Protein AF-A0A9Q1MJC8-F1 (afdb_monomer_lite)

Secondary structure (DSSP, 8-state):
--SSHHHHHHHHHHHHHHHHHTT-SEEEE-------TTTTS--SS-HHHHHHHHHHH--S----HHHHHHHHHHHHHHHHHHHHHHHHHHHHHHHHHHSSSPPPEEEEEEESSSEETTEE--HHHHHHH-S-EEEE---S--TTTSTTB---TT-S--SSSTT-SHHHHHHHHHHHT--GGGEEEEEESEEEEEEES-TT--STT-BEEEE-TT--STT-EEEHHHHHHHHHHHTPEEEEETTTTEEEEEETTEEEEE--HHHHHHHHHHHHHTT-SEEEEETGGGSSTTHHHHHHHHHHHTTTS-----------HHHHHHHHHHHHHHHHHHHHHHHHHHHHHHHHHSSS-------------------S---PEEPPHHHHHHHTTTT-GGGEEEEETTEEEEEEE-TTS-EEEEEEPPTT-HHHHHHHHHHHHHHTT---TTBPPEEEEEEETTEEEEEEEP-TT-BTHHHHTSHHHHTTS-HHHHHHHHHHHHHHHHIIIIISSSEEE-S---GGGEEE-TTS-EEE--GGG-EEE-TT---EE-SS--S-TTTS-HHHHHH-EE-HHHHHHHHHHHHHHHHH---TTS-BTTTT-B-HHHHHHHHHHTT-TT-

pLDDT: mean 79.68, std 20.42, range [25.78, 98.88]

Organism: NCBI:txid402998

Radius of gyration: 34.82 Å; chains: 1; bounding box: 88×78×95 Å

InterPro domains:
  IPR000719 Protein kinase domain [PS50011] (391-619)
  IPR000719 Protein kinase domain [SM00220] (391-618)
  IPR001223 Glycoside hydrolase family 18, catalytic domain [PF00704] (1-287)
  IPR001223 Glycoside hydrolase family 18, catalytic domain [PS51910] (1-303)
  IPR001245 Serine-threonine/tyrosine-protein kinase, catalytic domain [PF07714] (392-592)
  IPR008271 Serine/threonine-protein kinase, active site [PS00108] (512-524)
  IPR011009 Protein kinase-like domain superfamily [SSF56112] (374-604)
  IPR011583 Chitinase II/V-like, catalytic domain [SM00636] (1-287)
  IPR017853 Glycoside hydrolase superfamily [SSF51445] (1-290)
  IPR029070 Chitinase insertion domain superfamily [G3DSA:3.10.50.10] (193-258)
  IPR029070 Chitinase insertion domain superfamily [SSF54556] (190-258)

Foldseek 3Di:
DLADPVVLVVCLVVQVVVCVVVVHQADEAEDPDLDDPVSVFHHLAFPLVLVLVLVVPPPDDDDDPVVSVLSSQAVSSQVSQLVSLVVNLVVQVVVVVVDVDDGRAYEYEDELALDDPRYGHNLVSRQPRHQAYAYPQFQLDFLVVHVFFAAARRFQDDPPDQQNYSVSSLVNSVVSPRDLQRYAYEFEQKKFKFFAPAQVQADGGGTTRGADPLDPDPGRMAGNQSVVVVCVVQVWDKDQDPNRLWIWTDHGRMIITHHDLRSLLVVLLVSVVSNHNYYDYDPDVSDDVCSSVVSNVVSNCVPVVPCPDPPPPPPPVCVVVVVVVVVVVVVVVVVVVVVVVVVVVVVVVVPPPPDDDDDDDDDDDDDDDDDDDAQADEDEPVQVCVFQVNVDPVQFPDADPQGTWGWGAGPVRFIKIKRKGDLPDPLNVLLLVQVVVVLRFDDDPQAWHWNYWYDPPNITITITHDAPQAFQLVQLQDPVSVVVCDPVLLVQQLVSVSVQLCCCAPVTPWNKDQQADARNQWTAHPVRHTHGHRSSVMDTDHPVDAKDADPDQDYDPQLANPCCVPGVIDGSSSVSSSSSSRSLCSVQSDDQPWADDPVRHHGSVRVQSVCVVVVRRND

Sequence (619 aa):
MARTSNSRKSFIDSSIKLARQLGFHGLDLGWQYPESATDMTNLEVPLGFLLAALFALSKREISGELLMVGLFRVLVIQFITDTLLNEWRTAINKEVRNSNNAALLFTATVSCSPYQNDFSYPIQSVAKNLDWINLMAYEFYGPNWSPSQTNSHAQLFDPVHQGISGSDGINQWIQAGVPARKLVLGIPFYGFAWRLVNSNIHGLRAPALGKSNVSSDNDGSMTYDKISDFIVQNRATTVYNATIVGDYCYSGSSWISYDDTQSVKNKVNYVKSGGLQGYFAWHIAADQNWVLSHAASQEADQGTQGGGMHKRKPLNRLIIILIPVGAILILILLVFTIWLIRRRKVLKFQVELGRKPRNKMGSKSKSRKGGDNNNLQVFSFNEMKEATNNFSFDNKLGQGGYGPVYKGKLRNGQEIAVKRLSETSTQGLEEFENEVILTAKLQHINLVKVVGFCIEREEKMLIYEYMPNKSLDYYIYDQGRRLLLNWEKRVQVIEGIIQGLLYLQEYSRLTIIHRDLKASNIILDTHMKPKISDFGMARIFKKDEVEANTSRVAGTVGYIPPEYAEQGIYSTKSDVFSFGVLLLQIISGKKNTCLHGPDENLNLLEYAFETCKDGTCFE

Structure (mmCIF, N/CA/C/O backbone):
data_AF-A0A9Q1MJC8-F1
#
_entry.id   AF-A0A9Q1MJC8-F1
#
loop_
_atom_site.group_PDB
_atom_site.id
_atom_site.type_symbol
_atom_site.label_atom_id
_atom_site.label_alt_id
_atom_site.label_comp_id
_atom_site.label_asym_id
_atom_site.label_entity_id
_atom_site.label_seq_id
_atom_site.pdbx_PDB_ins_code
_atom_site.Cartn_x
_atom_site.Cartn_y
_atom_site.Cartn_z
_atom_site.occupancy
_atom_site.B_iso_or_equiv
_atom_site.auth_seq_id
_atom_site.auth_comp_id
_atom_site.auth_asym_id
_atom_site.auth_atom_id
_atom_site.pdbx_PDB_model_num
ATOM 1 N N . MET A 1 1 ? -3.071 14.961 -4.802 1.00 59.00 1 MET A N 1
ATOM 2 C CA . MET A 1 1 ? -4.287 14.471 -5.498 1.00 59.00 1 MET A CA 1
ATOM 3 C C . MET A 1 1 ? -4.941 13.306 -4.755 1.00 59.00 1 MET A C 1
ATOM 5 O O . MET A 1 1 ? -6.123 13.393 -4.468 1.00 59.00 1 MET A O 1
ATOM 9 N N . ALA A 1 2 ? -4.198 12.264 -4.372 1.00 58.12 2 ALA A N 1
ATOM 10 C CA . ALA A 1 2 ? -4.764 11.071 -3.726 1.00 58.12 2 ALA A CA 1
ATOM 11 C C . ALA A 1 2 ? -5.138 11.241 -2.224 1.00 58.12 2 ALA A C 1
ATOM 13 O O . ALA A 1 2 ? -5.592 10.311 -1.561 1.00 58.12 2 ALA A O 1
ATOM 14 N N . ARG A 1 3 ? -4.947 12.450 -1.688 1.00 56.81 3 ARG A N 1
ATOM 15 C CA . ARG A 1 3 ? -4.796 12.769 -0.261 1.00 56.81 3 ARG A CA 1
ATOM 16 C C . ARG A 1 3 ? -6.117 12.718 0.525 1.00 56.81 3 ARG A C 1
ATOM 18 O O . ARG A 1 3 ? -6.220 11.986 1.502 1.00 56.81 3 ARG A O 1
ATOM 25 N N . THR A 1 4 ? -7.146 13.430 0.068 1.00 56.62 4 THR A N 1
ATOM 26 C CA . THR A 1 4 ? -8.458 13.533 0.745 1.00 56.62 4 THR A CA 1
ATOM 27 C C . THR A 1 4 ? -9.568 12.929 -0.103 1.00 56.62 4 THR A C 1
ATOM 29 O O . THR A 1 4 ? -9.440 12.887 -1.328 1.00 56.62 4 THR A O 1
ATOM 32 N N . SER A 1 5 ? -10.683 12.537 0.518 1.00 68.44 5 SER A N 1
ATOM 33 C CA . SER A 1 5 ? -11.854 12.038 -0.220 1.00 68.44 5 SER A CA 1
ATOM 34 C C . SER A 1 5 ? -12.327 13.041 -1.283 1.00 68.44 5 SER A C 1
ATOM 36 O O . SER A 1 5 ? -12.505 12.696 -2.451 1.00 68.44 5 SER A O 1
ATOM 38 N N . ASN A 1 6 ? -12.393 14.328 -0.928 1.00 70.25 6 ASN A N 1
ATOM 39 C CA . ASN A 1 6 ? -12.808 15.388 -1.852 1.00 70.25 6 ASN A CA 1
ATOM 40 C C . ASN A 1 6 ? -11.839 15.586 -3.030 1.00 70.25 6 ASN A C 1
ATOM 42 O O . ASN A 1 6 ? -12.279 15.763 -4.168 1.00 70.25 6 ASN A O 1
ATOM 46 N N . SER A 1 7 ? -10.523 15.547 -2.787 1.00 72.31 7 SER A N 1
ATOM 47 C CA . SER A 1 7 ? -9.530 15.712 -3.860 1.00 72.31 7 SER A CA 1
ATOM 48 C C . SER A 1 7 ? -9.483 14.503 -4.794 1.00 72.31 7 SER A C 1
ATOM 50 O O . SER A 1 7 ? -9.444 14.691 -6.012 1.00 72.31 7 SER A O 1
ATOM 52 N N . ARG A 1 8 ? -9.589 13.283 -4.248 1.00 83.06 8 ARG A N 1
ATOM 53 C CA . ARG A 1 8 ? -9.732 12.053 -5.036 1.00 83.06 8 ARG A CA 1
ATOM 54 C C . ARG A 1 8 ? -10.989 12.086 -5.879 1.00 83.06 8 ARG A C 1
ATOM 56 O O . ARG A 1 8 ? -10.904 11.906 -7.087 1.00 83.06 8 ARG A O 1
ATOM 63 N N . LYS A 1 9 ? -12.135 12.405 -5.277 1.00 84.06 9 LYS A N 1
ATOM 64 C CA . LYS A 1 9 ? -13.406 12.519 -5.992 1.00 84.06 9 LYS A CA 1
ATOM 65 C C . LYS A 1 9 ? -13.326 13.517 -7.147 1.00 84.06 9 LYS A C 1
ATOM 67 O O . LYS A 1 9 ? -13.717 13.179 -8.258 1.00 84.06 9 LYS A O 1
ATOM 72 N N . SER A 1 10 ? -12.788 14.713 -6.908 1.00 85.00 10 SER A N 1
ATOM 73 C CA . SER A 1 10 ? -12.633 15.739 -7.948 1.00 85.00 10 SER A CA 1
ATOM 74 C C . SER A 1 10 ? -11.750 15.261 -9.108 1.00 85.00 10 SER A C 1
ATOM 76 O O . SER A 1 10 ? -12.102 15.418 -10.280 1.00 85.00 10 SER A O 1
ATOM 78 N N . PHE A 1 11 ? -10.629 14.605 -8.804 1.00 86.44 11 PHE A N 1
ATOM 79 C CA . PHE A 1 11 ? -9.746 14.033 -9.817 1.00 86.44 11 PHE A CA 1
ATOM 80 C C . PHE A 1 11 ? -10.401 12.875 -10.591 1.00 86.44 11 PHE A C 1
ATOM 82 O O . PHE A 1 11 ? -10.356 12.832 -11.820 1.00 86.44 11 PHE A O 1
ATOM 89 N N . ILE A 1 12 ? -11.071 11.963 -9.891 1.00 91.81 12 ILE A N 1
ATOM 90 C CA . ILE A 1 12 ? -11.793 10.834 -10.484 1.00 91.81 12 ILE A CA 1
ATOM 91 C C . ILE A 1 12 ? -12.899 11.338 -11.420 1.00 91.81 12 ILE A C 1
ATOM 93 O O . ILE A 1 12 ? -12.960 10.934 -12.580 1.00 91.81 12 ILE A O 1
ATOM 97 N N . ASP A 1 13 ? -13.744 12.257 -10.955 1.00 92.19 13 ASP A N 1
ATOM 98 C CA . ASP A 1 13 ? -14.862 12.773 -11.745 1.00 92.19 13 ASP A CA 1
ATOM 99 C C . ASP A 1 13 ? -14.356 13.549 -12.976 1.00 92.19 13 ASP A C 1
ATOM 101 O O . ASP A 1 13 ? -14.884 13.390 -14.081 1.00 92.19 13 ASP A O 1
ATOM 105 N N . SER A 1 14 ? -13.303 14.359 -12.812 1.00 90.06 14 SER A N 1
ATOM 106 C CA . SER A 1 14 ? -12.713 15.122 -13.919 1.00 90.06 14 SER A CA 1
ATOM 107 C C . SER A 1 14 ? -12.004 14.233 -14.945 1.00 90.06 14 SER A C 1
ATOM 109 O O . SER A 1 14 ? -12.177 14.458 -16.142 1.00 90.06 14 SER A O 1
ATOM 111 N N . SER A 1 15 ? -11.284 13.192 -14.515 1.00 91.19 15 SER A N 1
ATOM 112 C CA . SER A 1 15 ? -10.621 12.240 -15.420 1.00 91.19 15 SER A CA 1
ATOM 113 C C . SER A 1 15 ? -11.621 11.434 -16.253 1.00 91.19 15 SER A C 1
ATOM 115 O O . SER A 1 15 ? -11.456 11.330 -17.468 1.00 91.19 15 SER A O 1
ATOM 117 N N . ILE A 1 16 ? -12.705 10.939 -15.644 1.00 93.06 16 ILE A N 1
ATOM 118 C CA . ILE A 1 16 ? -13.781 10.235 -16.359 1.00 93.06 16 ILE A CA 1
ATOM 119 C C . ILE A 1 16 ? -14.435 11.171 -17.378 1.00 93.06 16 ILE A C 1
ATOM 121 O O . ILE A 1 16 ? -14.608 10.800 -18.541 1.00 93.06 16 ILE A O 1
ATOM 125 N N . LYS A 1 17 ? -14.763 12.404 -16.971 1.00 92.25 17 LYS A N 1
ATOM 126 C CA . LYS A 1 17 ? -15.350 13.404 -17.870 1.00 92.25 17 LYS A CA 1
ATOM 127 C C . LYS A 1 17 ? -14.432 13.699 -19.058 1.00 92.25 17 LYS A C 1
ATOM 129 O O . LYS A 1 17 ? -14.905 13.711 -20.193 1.00 92.25 17 LYS A O 1
ATOM 134 N N . LEU A 1 18 ? -13.141 13.908 -18.803 1.00 89.81 18 LEU A N 1
ATOM 135 C CA . LEU A 1 18 ? -12.150 14.202 -19.835 1.00 89.81 18 LEU A CA 1
ATOM 136 C C . LEU A 1 18 ? -11.987 13.032 -20.811 1.00 89.81 18 LEU A C 1
ATOM 138 O O . LEU A 1 18 ? -12.011 13.249 -22.021 1.00 89.81 18 LEU A O 1
ATOM 142 N N . ALA A 1 19 ? -11.897 11.799 -20.300 1.00 90.62 19 ALA A N 1
ATOM 143 C CA . ALA A 1 19 ? -11.809 10.600 -21.130 1.00 90.62 19 ALA A CA 1
ATOM 144 C C . ALA A 1 19 ? -12.996 10.502 -22.093 1.00 90.62 19 ALA A C 1
ATOM 146 O O . ALA A 1 19 ? -12.808 10.324 -23.293 1.00 90.62 19 ALA A O 1
ATOM 147 N N . ARG A 1 20 ? -14.220 10.706 -21.593 1.00 90.56 20 ARG A N 1
ATOM 148 C CA . ARG A 1 20 ? -15.424 10.690 -22.433 1.00 90.56 20 ARG A CA 1
ATOM 149 C C . ARG A 1 20 ? -15.450 11.834 -23.442 1.00 90.56 20 ARG A C 1
ATOM 151 O O . ARG A 1 20 ? -15.778 11.600 -24.600 1.00 90.56 20 ARG A O 1
ATOM 158 N N . GLN A 1 21 ? -15.087 13.045 -23.026 1.00 92.19 21 GLN A N 1
ATOM 159 C CA . GLN A 1 21 ? -15.087 14.220 -23.899 1.00 92.19 21 GLN A CA 1
ATOM 160 C C . GLN A 1 21 ? -14.116 14.073 -25.077 1.00 92.19 21 GLN A C 1
ATOM 162 O O . GLN A 1 21 ? -14.412 14.537 -26.175 1.00 92.19 21 GLN A O 1
ATOM 167 N N . LEU A 1 22 ? -12.974 13.425 -24.850 1.00 91.88 22 LEU A N 1
ATOM 168 C CA . LEU A 1 22 ? -11.939 13.215 -25.861 1.00 91.88 22 LEU A CA 1
ATOM 169 C C . LEU A 1 22 ? -12.069 11.870 -26.597 1.00 91.88 22 LEU A C 1
ATOM 171 O O . LEU A 1 22 ? -11.243 11.565 -27.451 1.00 91.88 22 LEU A O 1
ATOM 175 N N . GLY A 1 23 ? -13.095 11.067 -26.293 1.00 91.00 23 GLY A N 1
ATOM 176 C CA . GLY A 1 23 ? -13.329 9.778 -26.952 1.00 91.00 23 GLY A CA 1
ATOM 177 C C . GLY A 1 23 ? -12.358 8.663 -26.541 1.00 91.00 23 GLY A C 1
ATOM 178 O O . GLY A 1 23 ? -12.199 7.689 -27.274 1.00 91.00 23 GLY A O 1
ATOM 179 N N . PHE A 1 24 ? -11.708 8.775 -25.381 1.00 93.31 24 PHE A N 1
ATOM 180 C CA . PHE A 1 24 ? -10.870 7.708 -24.841 1.00 93.31 24 PHE A CA 1
ATOM 181 C C . PHE A 1 24 ? -11.713 6.550 -24.292 1.00 93.31 24 PHE A C 1
ATOM 183 O O . PHE A 1 24 ? -12.745 6.740 -23.645 1.00 93.31 24 PHE A O 1
ATOM 190 N N . HIS A 1 25 ? -11.223 5.330 -24.512 1.00 94.12 25 HIS A N 1
ATOM 191 C CA . HIS A 1 25 ? -11.846 4.088 -24.040 1.00 94.12 25 HIS A CA 1
ATOM 192 C C . HIS A 1 25 ? -11.376 3.666 -22.643 1.00 94.12 25 HIS A C 1
ATOM 194 O O . HIS A 1 25 ? -11.907 2.712 -22.075 1.00 94.12 25 HIS A O 1
ATOM 200 N N . GLY A 1 26 ? -10.386 4.357 -22.084 1.00 93.12 26 GLY A N 1
ATOM 201 C CA . GLY A 1 26 ? -9.821 4.024 -20.789 1.00 93.12 26 GLY A CA 1
ATOM 202 C C . GLY A 1 26 ? -8.960 5.129 -20.203 1.00 93.12 26 GLY A C 1
ATOM 203 O O . GLY A 1 26 ? -8.727 6.160 -20.833 1.00 93.12 26 GLY A O 1
ATOM 204 N N . LEU A 1 27 ? -8.513 4.882 -18.980 1.00 93.81 27 LEU A N 1
ATOM 205 C CA . LEU A 1 27 ? -7.637 5.727 -18.183 1.00 93.81 27 LEU A CA 1
ATOM 206 C C . LEU A 1 27 ? -6.454 4.872 -17.714 1.00 93.81 27 LEU A C 1
ATOM 208 O O . LEU A 1 27 ? -6.670 3.820 -17.111 1.00 93.81 27 LEU A O 1
ATOM 212 N N . ASP A 1 28 ? -5.230 5.334 -17.968 1.00 92.56 28 ASP A N 1
ATOM 213 C CA . ASP A 1 28 ? -4.004 4.720 -17.447 1.00 92.56 28 ASP A CA 1
ATOM 214 C C . ASP A 1 28 ? -3.374 5.625 -16.386 1.00 92.56 28 ASP A C 1
ATOM 216 O O . ASP A 1 28 ? -3.107 6.803 -16.634 1.00 92.56 28 ASP A O 1
ATOM 220 N N . LEU A 1 29 ? -3.160 5.086 -15.187 1.00 88.56 29 LEU A N 1
ATOM 221 C CA . LEU A 1 29 ? -2.482 5.789 -14.103 1.00 88.56 29 LEU A CA 1
ATOM 222 C C . LEU A 1 29 ? -0.968 5.535 -14.171 1.00 88.56 29 LEU A C 1
ATOM 224 O O . LEU A 1 29 ? -0.492 4.494 -13.724 1.00 88.56 29 LEU A O 1
ATOM 228 N N . GLY A 1 30 ? -0.210 6.504 -14.683 1.00 82.56 30 GLY A N 1
ATOM 229 C CA . GLY A 1 30 ? 1.258 6.476 -14.725 1.00 82.56 30 GLY A CA 1
ATOM 230 C C . GLY A 1 30 ? 1.915 7.211 -13.555 1.00 82.56 30 GLY A C 1
ATOM 231 O O . GLY A 1 30 ? 2.542 8.246 -13.757 1.00 82.56 30 GLY A O 1
ATOM 232 N N . TRP A 1 31 ? 1.756 6.716 -12.325 1.00 74.06 31 TRP A N 1
ATOM 233 C CA . TRP A 1 31 ? 2.391 7.312 -11.140 1.00 74.06 31 TRP A CA 1
ATOM 234 C C . TRP A 1 31 ? 3.751 6.646 -10.872 1.00 74.06 31 TRP A C 1
ATOM 236 O O . TRP A 1 31 ? 3.796 5.523 -10.372 1.00 74.06 31 TRP A O 1
ATOM 246 N N . GLN A 1 32 ? 4.851 7.327 -11.219 1.00 69.50 32 GLN A N 1
ATOM 247 C CA . GLN A 1 32 ? 6.209 6.759 -11.247 1.00 69.50 32 GLN A CA 1
ATOM 248 C C . GLN A 1 32 ? 7.199 7.536 -10.352 1.00 69.50 32 GLN A C 1
ATOM 250 O O . GLN A 1 32 ? 7.733 8.552 -10.779 1.00 69.50 32 GLN A O 1
ATOM 255 N N . TYR A 1 33 ? 7.454 7.114 -9.115 1.00 60.22 33 TYR A N 1
ATOM 256 C CA . TYR A 1 33 ? 6.598 6.263 -8.279 1.00 60.22 33 TYR A CA 1
ATOM 257 C C . TYR A 1 33 ? 5.956 7.097 -7.155 1.00 60.22 33 TYR A C 1
ATOM 259 O O . TYR A 1 33 ? 6.275 8.277 -6.986 1.00 60.22 33 TYR A O 1
ATOM 267 N N . PRO A 1 34 ? 5.005 6.551 -6.384 1.00 57.62 34 PRO A N 1
ATOM 268 C CA . PRO A 1 34 ? 4.595 7.178 -5.133 1.00 57.62 34 PRO A CA 1
ATOM 269 C C . PRO A 1 34 ? 5.806 7.310 -4.188 1.00 57.62 34 PRO A C 1
ATOM 271 O O . PRO A 1 34 ? 6.210 6.337 -3.559 1.00 57.62 34 PRO A O 1
ATOM 274 N N . GLU A 1 35 ? 6.429 8.492 -4.135 1.00 54.16 35 GLU A N 1
ATOM 275 C CA . GLU A 1 35 ? 7.803 8.636 -3.614 1.00 54.16 35 GLU A CA 1
ATOM 276 C C . GLU A 1 35 ? 7.977 9.638 -2.461 1.00 54.16 35 GLU A C 1
ATOM 278 O O . GLU A 1 35 ? 9.078 9.737 -1.924 1.00 54.16 35 GLU A O 1
ATOM 283 N N . SER A 1 36 ? 6.953 10.388 -2.019 1.00 42.72 36 SER A N 1
ATOM 284 C CA . SER A 1 36 ? 7.222 11.539 -1.135 1.00 42.72 36 SER A CA 1
ATOM 285 C C . SER A 1 36 ? 6.275 11.766 0.045 1.00 42.72 36 SER A C 1
ATOM 287 O O . SER A 1 36 ? 5.062 11.569 -0.028 1.00 42.72 36 SER A O 1
ATOM 289 N N . ALA A 1 37 ? 6.850 12.337 1.114 1.00 34.56 37 ALA A N 1
ATOM 290 C CA . ALA A 1 37 ? 6.155 12.935 2.257 1.00 34.56 37 ALA A CA 1
ATOM 291 C C . ALA A 1 37 ? 5.075 13.962 1.873 1.00 34.56 37 ALA A C 1
ATOM 293 O O . ALA A 1 37 ? 4.141 14.207 2.631 1.00 34.56 37 ALA A O 1
ATOM 294 N N . THR A 1 38 ? 5.127 14.517 0.666 1.00 35.41 38 THR A N 1
ATOM 295 C CA . THR A 1 38 ? 4.110 15.427 0.134 1.00 35.41 38 THR A CA 1
ATOM 296 C C . THR A 1 38 ? 2.807 14.726 -0.272 1.00 35.41 38 THR A C 1
ATOM 298 O O . THR A 1 38 ? 1.743 15.337 -0.156 1.00 35.41 38 THR A O 1
ATOM 301 N N . ASP A 1 39 ? 2.837 13.431 -0.605 1.00 43.53 39 ASP A N 1
ATOM 302 C CA . ASP A 1 39 ? 1.621 12.612 -0.748 1.00 43.53 39 ASP A CA 1
ATOM 303 C C . ASP A 1 39 ? 1.017 12.225 0.614 1.00 43.53 39 ASP A C 1
ATOM 305 O O . ASP A 1 39 ? -0.175 11.925 0.710 1.00 43.53 39 ASP A O 1
ATOM 309 N N . MET A 1 40 ? 1.818 12.311 1.684 1.00 40.12 40 MET A N 1
ATOM 310 C CA . MET A 1 40 ? 1.477 11.899 3.051 1.00 40.12 40 MET A CA 1
ATOM 311 C C . MET A 1 40 ? 0.635 12.920 3.836 1.00 40.12 40 MET A C 1
ATOM 313 O O . MET A 1 40 ? 0.215 12.627 4.952 1.00 40.12 40 MET A O 1
ATOM 317 N N . THR A 1 41 ? 0.376 14.126 3.320 1.00 35.28 41 THR A N 1
ATOM 318 C CA . THR A 1 41 ? 0.098 15.250 4.229 1.00 35.28 41 THR A CA 1
ATOM 319 C C . THR A 1 41 ? -1.355 15.498 4.665 1.00 35.28 41 THR A C 1
ATOM 321 O O . THR A 1 41 ? -1.533 16.392 5.448 1.00 35.28 41 THR A O 1
ATOM 324 N N . ASN A 1 42 ? -2.440 14.819 4.271 1.00 35.06 42 ASN A N 1
ATOM 325 C CA . ASN A 1 42 ? -3.784 15.031 4.902 1.00 35.06 42 ASN A CA 1
ATOM 326 C C . ASN A 1 42 ? -4.617 13.778 4.669 1.00 35.06 42 ASN A C 1
ATOM 328 O O . ASN A 1 42 ? -5.493 13.756 3.804 1.00 35.06 42 ASN A O 1
ATOM 332 N N . LEU A 1 43 ? -4.313 12.727 5.414 1.00 34.66 43 LEU A N 1
ATOM 333 C CA . LEU A 1 43 ? -5.202 11.584 5.506 1.00 34.66 43 LEU A CA 1
ATOM 334 C C . LEU A 1 43 ? -6.348 11.919 6.467 1.00 34.66 43 LEU A C 1
ATOM 336 O O . LEU A 1 43 ? -6.121 12.130 7.653 1.00 34.66 43 LEU A O 1
ATOM 340 N N . GLU A 1 44 ? -7.586 11.858 5.977 1.00 33.75 44 GLU A N 1
ATOM 341 C CA . GLU A 1 44 ? -8.796 11.639 6.793 1.00 33.75 44 GLU A CA 1
ATOM 342 C C . GLU A 1 44 ? -8.865 10.178 7.290 1.00 33.75 44 GLU A C 1
ATOM 344 O O . GLU A 1 44 ? -9.931 9.573 7.347 1.00 33.75 44 GLU A O 1
ATOM 349 N N . VAL A 1 45 ? -7.719 9.558 7.597 1.00 39.38 45 VAL A N 1
ATOM 350 C CA . VAL A 1 45 ? -7.656 8.197 8.137 1.00 39.38 45 VAL A CA 1
ATOM 351 C C . VAL A 1 45 ? -6.904 8.231 9.457 1.00 39.38 45 VAL A C 1
ATOM 353 O O . VAL A 1 45 ? -5.810 8.795 9.512 1.00 39.38 45 VAL A O 1
ATOM 356 N N . PRO A 1 46 ? -7.467 7.629 10.520 1.00 44.78 46 PRO A N 1
ATOM 357 C CA . PRO A 1 46 ? -6.865 7.603 11.837 1.00 44.78 46 PRO A CA 1
ATOM 358 C C . PRO A 1 46 ? -5.402 7.181 11.810 1.00 44.78 46 PRO A C 1
ATOM 360 O O . PRO A 1 46 ? -5.086 6.020 11.543 1.00 44.78 46 PRO A O 1
ATOM 363 N N . LEU A 1 47 ? -4.522 8.092 12.214 1.00 39.56 47 LEU A N 1
ATOM 364 C CA . LEU A 1 47 ? -3.124 7.819 12.550 1.00 39.56 47 LEU A CA 1
ATOM 365 C C . LEU A 1 47 ? -2.983 6.565 13.451 1.00 39.56 47 LEU A C 1
ATOM 367 O O . LEU A 1 47 ? -2.009 5.821 13.364 1.00 39.56 47 LEU A O 1
ATOM 371 N N . GLY A 1 48 ? -4.015 6.267 14.251 1.00 39.19 48 GLY A N 1
ATOM 372 C CA . GLY A 1 48 ? -4.108 5.081 15.097 1.00 39.19 48 GLY A CA 1
ATOM 373 C C . GLY A 1 48 ? -4.213 3.735 14.364 1.00 39.19 48 GLY A C 1
ATOM 374 O O . GLY A 1 48 ? -3.721 2.742 14.894 1.00 39.19 48 GLY A O 1
ATOM 375 N N . PHE A 1 49 ? -4.798 3.661 13.157 1.00 39.22 49 PHE A N 1
ATOM 376 C CA . PHE A 1 49 ? -4.948 2.384 12.423 1.00 39.22 49 PHE A CA 1
ATOM 377 C C . PHE A 1 49 ? -3.609 1.967 11.823 1.00 39.22 49 PHE A C 1
ATOM 379 O O . PHE A 1 49 ? -3.256 0.789 11.803 1.00 39.22 49 PHE A O 1
ATOM 386 N N . LEU A 1 50 ? -2.840 2.966 11.393 1.00 43.88 50 LEU A N 1
ATOM 387 C CA . LEU A 1 50 ? -1.533 2.776 10.795 1.00 43.88 50 LEU A CA 1
ATOM 388 C C . LEU A 1 50 ? -0.476 2.411 11.847 1.00 43.88 50 LEU A C 1
ATOM 390 O O . LEU A 1 50 ? 0.327 1.512 11.621 1.00 43.88 50 LEU A O 1
ATOM 394 N N . LEU A 1 51 ? -0.529 3.027 13.033 1.00 45.16 51 LEU A N 1
ATOM 395 C CA . LEU A 1 51 ? 0.383 2.720 14.143 1.00 45.16 51 LEU A CA 1
ATOM 396 C C . LEU A 1 51 ? 0.081 1.370 14.817 1.00 45.16 51 LEU A C 1
ATOM 398 O O . LEU A 1 51 ? 1.013 0.669 15.211 1.00 45.16 51 LEU A O 1
ATOM 402 N N . ALA A 1 52 ? -1.186 0.940 14.855 1.00 40.53 52 ALA A N 1
ATOM 403 C CA . ALA A 1 52 ? -1.556 -0.410 15.293 1.00 40.53 52 ALA A CA 1
ATOM 404 C C . ALA A 1 52 ? -1.084 -1.503 14.310 1.00 40.53 52 ALA A C 1
ATOM 406 O O . ALA A 1 52 ? -0.609 -2.557 14.739 1.00 40.53 52 ALA A O 1
ATOM 407 N N . ALA A 1 53 ? -1.154 -1.243 12.997 1.00 39.19 53 ALA A N 1
ATOM 408 C CA . ALA A 1 53 ? -0.644 -2.150 11.966 1.00 39.19 53 ALA A CA 1
ATOM 409 C C . ALA A 1 53 ? 0.895 -2.254 11.979 1.00 39.19 53 ALA A C 1
ATOM 411 O O . ALA A 1 53 ? 1.439 -3.351 11.855 1.00 39.19 53 ALA A O 1
ATOM 412 N N . LEU A 1 54 ? 1.593 -1.134 12.206 1.00 43.03 54 LEU A N 1
ATOM 413 C CA . LEU A 1 54 ? 3.055 -1.075 12.333 1.00 43.03 54 LEU A CA 1
ATOM 414 C C . LEU A 1 54 ? 3.590 -1.925 13.493 1.00 43.03 54 LEU A C 1
ATOM 416 O O . LEU A 1 54 ? 4.588 -2.626 13.336 1.00 43.03 54 LEU A O 1
ATOM 420 N N . PHE A 1 55 ? 2.904 -1.926 14.638 1.00 46.47 55 PHE A N 1
ATOM 421 C CA . PHE A 1 55 ? 3.318 -2.714 15.804 1.00 46.47 55 PHE A CA 1
ATOM 422 C C . PHE A 1 55 ? 2.963 -4.201 15.696 1.00 46.47 55 PHE A C 1
ATOM 424 O O . PHE A 1 55 ? 3.713 -5.050 16.173 1.00 46.47 55 PHE A O 1
ATOM 431 N N . ALA A 1 56 ? 1.866 -4.549 15.016 1.00 36.44 56 ALA A N 1
ATOM 432 C CA . ALA A 1 56 ? 1.556 -5.948 14.719 1.00 36.44 56 ALA A CA 1
ATOM 433 C C . ALA A 1 56 ? 2.629 -6.602 13.820 1.00 36.44 56 ALA A C 1
ATOM 435 O O . ALA A 1 56 ? 2.868 -7.808 13.925 1.00 36.44 56 ALA A O 1
ATOM 436 N N . LEU A 1 57 ? 3.300 -5.803 12.980 1.00 35.38 57 LEU A N 1
ATOM 437 C CA . LEU A 1 57 ? 4.369 -6.235 12.077 1.00 35.38 57 LEU A CA 1
ATOM 438 C C . LEU A 1 57 ? 5.775 -6.220 12.712 1.00 35.38 57 LEU A C 1
ATOM 440 O O . LEU A 1 57 ? 6.630 -6.972 12.247 1.00 35.38 57 LEU A O 1
ATOM 444 N N . SER A 1 58 ? 6.019 -5.475 13.803 1.00 35.91 58 SER A N 1
ATOM 445 C CA . SER A 1 58 ? 7.340 -5.421 14.472 1.00 35.91 58 SER A CA 1
ATOM 446 C C . SER A 1 58 ? 7.691 -6.662 15.315 1.00 35.91 58 SER A C 1
ATOM 448 O O . SER A 1 58 ? 8.752 -6.728 15.932 1.00 35.91 58 SER A O 1
ATOM 450 N N . LYS A 1 59 ? 6.871 -7.724 15.260 1.00 40.16 59 LYS A N 1
ATOM 451 C CA . LYS A 1 59 ? 7.156 -9.059 15.833 1.00 40.16 59 LYS A CA 1
ATOM 452 C C . LYS A 1 59 ? 8.361 -9.798 15.214 1.00 40.16 59 LYS A C 1
ATOM 454 O O . LYS A 1 59 ? 8.525 -10.996 15.441 1.00 40.16 59 LYS A O 1
ATOM 459 N N . ARG A 1 60 ? 9.206 -9.127 14.435 1.00 37.97 60 ARG A N 1
ATOM 460 C CA . ARG A 1 60 ? 10.486 -9.649 13.948 1.00 37.97 60 ARG A CA 1
ATOM 461 C C . ARG A 1 60 ? 11.559 -8.643 14.345 1.00 37.97 60 ARG A C 1
ATOM 463 O O . ARG A 1 60 ? 11.554 -7.530 13.838 1.00 37.97 60 ARG A O 1
ATOM 470 N N . GLU A 1 61 ? 12.394 -9.032 15.305 1.00 37.59 61 GLU A N 1
ATOM 471 C CA . GLU A 1 61 ? 13.481 -8.248 15.907 1.00 37.59 61 GLU A CA 1
ATOM 472 C C . GLU A 1 61 ? 14.242 -7.391 14.886 1.00 37.59 61 GLU A C 1
ATOM 474 O O . GLU A 1 61 ? 15.097 -7.910 14.173 1.00 37.59 61 GLU A O 1
ATOM 479 N N . ILE A 1 62 ? 13.974 -6.082 14.818 1.00 34.88 62 ILE A N 1
ATOM 480 C CA . ILE A 1 62 ? 14.850 -5.131 14.124 1.00 34.88 62 ILE A CA 1
ATOM 481 C C . ILE A 1 62 ? 14.867 -3.807 14.895 1.00 34.88 62 ILE A C 1
ATOM 483 O O . ILE A 1 62 ? 13.838 -3.200 15.182 1.00 34.88 62 ILE A O 1
ATOM 487 N N . SER A 1 63 ? 16.078 -3.382 15.240 1.00 34.94 63 SER A N 1
ATOM 488 C CA . SER A 1 63 ? 16.425 -2.111 15.868 1.00 34.94 63 SER A CA 1
ATOM 489 C C . SER A 1 63 ? 16.219 -0.912 14.933 1.00 34.94 63 SER A C 1
ATOM 491 O O . SER A 1 63 ? 16.653 -0.960 13.783 1.00 34.94 63 SER A O 1
ATOM 493 N N . GLY A 1 64 ? 15.708 0.202 15.467 1.00 34.88 64 GLY A N 1
ATOM 494 C CA . GLY A 1 64 ? 15.969 1.547 14.936 1.00 34.88 64 GLY A CA 1
ATOM 495 C C . GLY A 1 64 ? 14.727 2.375 14.597 1.00 34.88 64 GLY A C 1
ATOM 496 O O . GLY A 1 64 ? 13.903 1.986 13.774 1.00 34.88 64 GLY A O 1
ATOM 497 N N . GLU A 1 65 ? 14.646 3.576 15.176 1.00 34.66 65 GLU A N 1
ATOM 498 C CA . GLU A 1 65 ? 13.642 4.619 14.893 1.00 34.66 65 GLU A CA 1
ATOM 499 C C . GLU A 1 65 ? 13.543 4.982 13.397 1.00 34.66 65 GLU A C 1
ATOM 501 O O . GLU A 1 65 ? 12.468 5.332 12.914 1.00 34.66 65 GLU A O 1
ATOM 506 N N . LEU A 1 66 ? 14.623 4.800 12.629 1.00 32.69 66 LEU A N 1
ATOM 507 C CA . LEU A 1 66 ? 14.659 5.028 11.180 1.00 32.69 66 LEU A CA 1
ATOM 508 C C . LEU A 1 66 ? 13.807 4.012 10.387 1.00 32.69 66 LEU A C 1
ATOM 510 O O . LEU A 1 66 ? 13.223 4.353 9.359 1.00 32.69 66 LEU A O 1
ATOM 514 N N . LEU A 1 67 ? 13.676 2.777 10.889 1.00 36.03 67 LEU A N 1
ATOM 515 C CA . LEU A 1 67 ? 12.907 1.708 10.243 1.00 36.03 67 LEU A CA 1
ATOM 516 C C . LEU A 1 67 ? 11.393 1.905 10.422 1.00 36.03 67 LEU A C 1
ATOM 518 O O . LEU A 1 67 ? 10.608 1.571 9.539 1.00 36.03 67 LEU A O 1
ATOM 522 N N . MET A 1 68 ? 10.985 2.496 11.550 1.00 37.75 68 MET A N 1
ATOM 523 C CA . MET A 1 68 ? 9.587 2.837 11.834 1.00 37.75 68 MET A CA 1
ATOM 524 C C . MET A 1 68 ? 9.081 3.955 10.920 1.00 37.75 68 MET A C 1
ATOM 526 O O . MET A 1 68 ? 7.949 3.885 10.448 1.00 37.75 68 MET A O 1
ATOM 530 N N . VAL A 1 69 ? 9.926 4.946 10.612 1.00 37.75 69 VAL A N 1
ATOM 531 C CA . VAL A 1 69 ? 9.614 5.999 9.632 1.00 37.75 69 VAL A CA 1
ATOM 532 C C . VAL A 1 69 ? 9.521 5.417 8.215 1.00 37.75 69 VAL A C 1
ATOM 534 O O . VAL A 1 69 ? 8.596 5.762 7.481 1.00 37.75 69 VAL A O 1
ATOM 537 N N . GLY A 1 70 ? 10.413 4.490 7.844 1.00 33.81 70 GLY A N 1
ATOM 538 C CA . GLY A 1 70 ? 10.357 3.768 6.565 1.00 33.81 70 GLY A CA 1
ATOM 539 C C . GLY A 1 70 ? 9.097 2.906 6.407 1.00 33.81 70 GLY A C 1
ATOM 540 O O . GLY A 1 70 ? 8.369 3.037 5.427 1.00 33.81 70 GLY A O 1
ATOM 541 N N . LEU A 1 71 ? 8.752 2.093 7.408 1.00 40.72 71 LEU A N 1
ATOM 542 C CA . LEU A 1 71 ? 7.529 1.278 7.396 1.00 40.72 71 LEU A CA 1
ATOM 543 C C . LEU A 1 71 ? 6.248 2.131 7.418 1.00 40.72 71 LEU A C 1
ATOM 545 O O . LEU A 1 71 ? 5.256 1.773 6.777 1.00 40.72 71 LEU A O 1
ATOM 549 N N . PHE A 1 72 ? 6.257 3.265 8.129 1.00 42.31 72 PHE A N 1
ATOM 550 C CA . PHE A 1 72 ? 5.149 4.226 8.134 1.00 42.31 72 PHE A CA 1
ATOM 551 C C . PHE A 1 72 ? 4.926 4.813 6.735 1.00 42.31 72 PHE A C 1
ATOM 553 O O . PHE A 1 72 ? 3.787 4.855 6.271 1.00 42.31 72 PHE A O 1
ATOM 560 N N . ARG A 1 73 ? 6.005 5.170 6.022 1.00 42.88 73 ARG A N 1
ATOM 561 C CA . ARG A 1 73 ? 5.948 5.606 4.616 1.00 42.88 73 ARG A CA 1
ATOM 562 C C . ARG A 1 73 ? 5.331 4.529 3.718 1.00 42.88 73 ARG A C 1
ATOM 564 O O . ARG A 1 73 ? 4.371 4.821 3.008 1.00 42.88 73 ARG A O 1
ATOM 571 N N . VAL A 1 74 ? 5.791 3.279 3.822 1.00 43.50 74 VAL A N 1
ATOM 572 C CA . VAL A 1 74 ? 5.293 2.147 3.013 1.00 43.50 74 VAL A CA 1
ATOM 573 C C . VAL A 1 74 ? 3.781 1.939 3.186 1.00 43.50 74 VAL A C 1
ATOM 575 O O . VAL A 1 74 ? 3.050 1.847 2.198 1.00 43.50 74 VAL A O 1
ATOM 578 N N . LEU A 1 75 ? 3.286 1.892 4.429 1.00 46.81 75 LEU A N 1
ATOM 579 C CA . LEU A 1 75 ? 1.877 1.591 4.724 1.00 46.81 75 LEU A CA 1
ATOM 580 C C . LEU A 1 75 ? 0.924 2.741 4.367 1.00 46.81 75 LEU A C 1
ATOM 582 O O . LEU A 1 75 ? -0.183 2.483 3.891 1.00 46.81 75 LEU A O 1
ATOM 586 N N . VAL A 1 76 ? 1.341 4.000 4.556 1.00 45.97 76 VAL A N 1
ATOM 587 C CA . VAL A 1 76 ? 0.558 5.179 4.138 1.00 45.97 76 VAL A CA 1
ATOM 588 C C . VAL A 1 76 ? 0.353 5.176 2.627 1.00 45.97 76 VAL A C 1
ATOM 590 O O . VAL A 1 76 ? -0.774 5.326 2.150 1.00 45.97 76 VAL A O 1
ATOM 593 N N . ILE A 1 77 ? 1.431 4.981 1.870 1.00 48.56 77 ILE A N 1
ATOM 594 C CA . ILE A 1 77 ? 1.394 5.021 0.409 1.00 48.56 77 ILE A CA 1
ATOM 595 C C . ILE A 1 77 ? 0.550 3.858 -0.132 1.00 48.56 77 ILE A C 1
ATOM 597 O O . ILE A 1 77 ? -0.273 4.051 -1.034 1.00 48.56 77 ILE A O 1
ATOM 601 N N . GLN A 1 78 ? 0.681 2.669 0.464 1.00 52.22 78 GLN A N 1
ATOM 602 C CA . GLN A 1 78 ? -0.138 1.512 0.113 1.00 52.22 78 GLN A CA 1
ATOM 603 C C . GLN A 1 78 ? -1.630 1.782 0.361 1.00 52.22 78 GLN A C 1
ATOM 605 O O . GLN A 1 78 ? -2.455 1.505 -0.508 1.00 52.22 78 GLN A O 1
ATOM 610 N N . PHE A 1 79 ? -1.981 2.388 1.498 1.00 54.66 79 PHE A N 1
ATOM 611 C CA . PHE A 1 79 ? -3.365 2.702 1.853 1.00 54.66 79 PHE A CA 1
ATOM 612 C C . PHE A 1 79 ? -3.991 3.796 0.967 1.00 54.66 79 PHE A C 1
ATOM 614 O O . PHE A 1 79 ? -5.136 3.666 0.525 1.00 54.66 79 PHE A O 1
ATOM 621 N N . ILE A 1 80 ? -3.249 4.871 0.678 1.00 56.38 80 ILE A N 1
ATOM 622 C CA . ILE A 1 80 ? -3.702 5.959 -0.206 1.00 56.38 80 ILE A CA 1
ATOM 623 C C . ILE A 1 80 ? -3.972 5.422 -1.611 1.00 56.38 80 ILE A C 1
ATOM 625 O O . ILE A 1 80 ? -5.015 5.706 -2.205 1.00 56.38 80 ILE A O 1
ATOM 629 N N . THR A 1 81 ? -3.046 4.608 -2.115 1.00 61.47 81 THR A N 1
ATOM 630 C CA . THR A 1 81 ? -3.169 3.994 -3.435 1.00 61.47 81 THR A CA 1
ATOM 631 C C . THR A 1 81 ? -4.338 3.006 -3.459 1.00 61.47 81 THR A C 1
ATOM 633 O O . THR A 1 81 ? -5.139 3.041 -4.388 1.00 61.47 81 THR A O 1
ATOM 636 N N . ASP A 1 82 ? -4.519 2.189 -2.415 1.00 71.25 82 ASP A N 1
ATOM 637 C CA . ASP A 1 82 ? -5.663 1.272 -2.296 1.00 71.25 82 ASP A CA 1
ATOM 638 C C . ASP A 1 82 ? -7.007 2.019 -2.318 1.00 71.25 82 ASP A C 1
ATOM 640 O O . ASP A 1 82 ? -7.923 1.677 -3.071 1.00 71.25 82 ASP A O 1
ATOM 644 N N . THR A 1 83 ? -7.114 3.088 -1.532 1.00 72.94 83 THR A N 1
ATOM 645 C CA . THR A 1 83 ? -8.338 3.891 -1.431 1.00 72.94 83 THR A CA 1
ATOM 646 C C . THR A 1 83 ? -8.678 4.550 -2.767 1.00 72.94 83 THR A C 1
ATOM 648 O O . THR A 1 83 ? -9.813 4.442 -3.234 1.00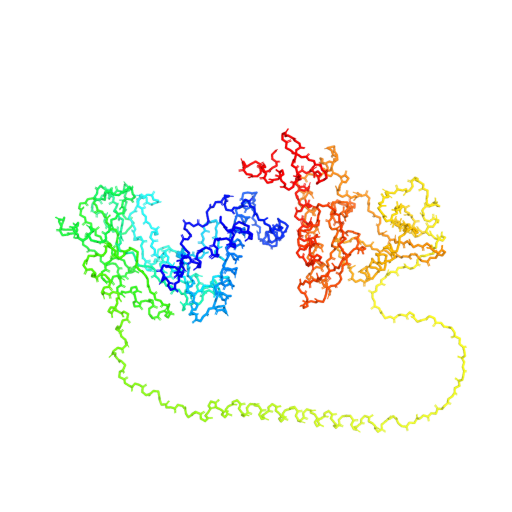 72.94 83 THR A O 1
ATOM 651 N N . LEU A 1 84 ? -7.687 5.160 -3.428 1.00 81.94 84 LEU A N 1
ATOM 652 C CA . LEU A 1 84 ? -7.867 5.781 -4.739 1.00 81.94 84 LEU A CA 1
ATOM 653 C C . LEU A 1 84 ? -8.359 4.772 -5.784 1.00 81.94 84 LEU A C 1
ATOM 655 O O . LEU A 1 84 ? -9.335 5.047 -6.479 1.00 81.94 84 LEU A O 1
ATOM 659 N N . LEU A 1 85 ? -7.727 3.598 -5.886 1.00 86.62 85 LEU A N 1
ATOM 660 C CA . LEU A 1 85 ? -8.109 2.585 -6.874 1.00 86.62 85 LEU A CA 1
ATOM 661 C C . LEU A 1 85 ? -9.536 2.054 -6.644 1.00 86.62 85 LEU A C 1
ATOM 663 O O . LEU A 1 85 ? -10.286 1.874 -7.608 1.00 86.62 85 LEU A O 1
ATOM 667 N N . ASN A 1 86 ? -9.934 1.835 -5.384 1.00 86.81 86 ASN A N 1
ATOM 668 C CA . ASN A 1 86 ? -11.293 1.400 -5.040 1.00 86.81 86 ASN A CA 1
ATOM 669 C C . ASN A 1 86 ? -12.347 2.469 -5.384 1.00 86.81 86 ASN A C 1
ATOM 671 O O . ASN A 1 86 ? -13.376 2.151 -5.994 1.00 86.81 86 ASN A O 1
ATOM 675 N N . GLU A 1 87 ? -12.109 3.728 -5.004 1.00 88.38 87 GLU A N 1
ATOM 676 C CA . GLU A 1 87 ? -13.018 4.845 -5.292 1.00 88.38 87 GLU A CA 1
ATOM 677 C C . GLU A 1 87 ? -13.168 5.056 -6.804 1.00 88.38 87 GLU A C 1
ATOM 679 O O . GLU A 1 87 ? -14.285 5.201 -7.308 1.00 88.38 87 GLU A O 1
ATOM 684 N N . TRP A 1 88 ? -12.062 4.984 -7.548 1.00 93.19 88 TRP A N 1
ATOM 685 C CA . TRP A 1 88 ? -12.058 5.208 -8.991 1.00 93.19 88 TRP A CA 1
ATOM 686 C C . TRP A 1 88 ? -12.799 4.107 -9.747 1.00 93.19 88 TRP A C 1
ATOM 688 O O . TRP A 1 88 ? -13.676 4.403 -10.562 1.00 93.19 88 TRP A O 1
ATOM 698 N N . ARG A 1 89 ? -12.548 2.830 -9.420 1.00 95.12 89 ARG A N 1
ATOM 699 C CA . ARG A 1 89 ? -13.306 1.717 -10.015 1.00 95.12 89 ARG A CA 1
ATOM 700 C C . ARG A 1 89 ? -14.797 1.825 -9.698 1.00 95.12 89 ARG A C 1
ATOM 702 O O . ARG A 1 89 ? -15.634 1.563 -10.564 1.00 95.12 89 ARG A O 1
ATOM 709 N N . THR A 1 90 ? -15.146 2.239 -8.482 1.00 93.44 90 THR A N 1
ATOM 710 C CA . THR A 1 90 ? -16.544 2.459 -8.088 1.00 93.44 90 THR A CA 1
ATOM 711 C C . THR A 1 90 ? -17.191 3.568 -8.919 1.00 93.44 90 THR A C 1
ATOM 713 O O . THR A 1 90 ? -18.312 3.391 -9.401 1.00 93.44 90 THR A O 1
ATOM 716 N N . ALA A 1 91 ? -16.489 4.680 -9.144 1.00 93.00 91 ALA A N 1
ATOM 717 C CA . ALA A 1 91 ? -16.977 5.787 -9.959 1.00 93.00 91 ALA A CA 1
ATOM 718 C C . ALA A 1 91 ? -17.155 5.404 -11.437 1.00 93.00 91 ALA A C 1
ATOM 720 O O . ALA A 1 91 ? -18.206 5.696 -12.005 1.00 93.00 91 ALA A O 1
ATOM 721 N N . ILE A 1 92 ? -16.198 4.678 -12.031 1.00 93.56 92 ILE A N 1
ATOM 722 C CA . ILE A 1 92 ? -16.312 4.150 -13.404 1.00 93.56 92 ILE A CA 1
ATOM 723 C C . ILE A 1 92 ? -17.557 3.264 -13.529 1.00 93.56 92 ILE A C 1
ATOM 725 O O . ILE A 1 92 ? -18.386 3.462 -14.414 1.00 93.56 92 ILE A O 1
ATOM 729 N N . ASN A 1 93 ? -17.744 2.329 -12.594 1.00 91.88 93 ASN A N 1
ATOM 730 C CA . ASN A 1 93 ? -18.906 1.439 -12.597 1.00 91.88 93 ASN A CA 1
ATOM 731 C C . ASN A 1 93 ? -20.231 2.189 -12.378 1.00 91.88 93 ASN A C 1
ATOM 733 O O . ASN A 1 93 ? -21.279 1.733 -12.837 1.00 91.88 93 ASN A O 1
ATOM 737 N N . LYS A 1 94 ? -20.211 3.314 -11.654 1.00 89.81 94 LYS A N 1
ATOM 738 C CA . LYS A 1 94 ? -21.386 4.165 -11.434 1.00 89.81 94 LYS A CA 1
ATOM 739 C C . LYS A 1 94 ? -21.743 4.973 -12.682 1.00 89.81 94 LYS A C 1
ATOM 741 O O . LYS A 1 94 ? -22.928 5.095 -12.976 1.00 89.81 94 LYS A O 1
ATOM 746 N N . GLU A 1 95 ? -20.757 5.485 -13.417 1.00 89.94 95 GLU A N 1
ATOM 747 C CA . GLU A 1 95 ? -20.980 6.220 -14.671 1.00 89.94 95 GLU A CA 1
ATOM 748 C C . GLU A 1 95 ? -21.714 5.354 -15.702 1.00 89.94 95 GLU A C 1
ATOM 750 O O . GLU A 1 95 ? -22.713 5.800 -16.256 1.00 89.94 95 GLU A O 1
ATOM 755 N N . VAL A 1 96 ? -21.325 4.082 -15.834 1.00 84.81 96 VAL A N 1
ATOM 756 C CA . VAL A 1 96 ? -21.971 3.096 -16.725 1.00 84.81 96 VAL A CA 1
ATOM 757 C C . VAL A 1 96 ? -23.429 2.816 -16.366 1.00 84.81 96 VAL A C 1
ATOM 759 O O . VAL A 1 96 ? -24.229 2.497 -17.230 1.00 84.81 96 VAL A O 1
ATOM 762 N N . ARG A 1 97 ? -23.832 2.918 -15.094 1.00 76.88 97 ARG A N 1
ATOM 763 C CA . ARG A 1 97 ? -25.255 2.737 -14.740 1.00 76.88 97 ARG A CA 1
ATOM 764 C C . ARG A 1 97 ? -26.119 3.911 -15.191 1.00 76.88 97 ARG A C 1
ATOM 766 O O . ARG A 1 97 ? -27.331 3.761 -15.300 1.00 76.88 97 ARG A O 1
ATOM 773 N N . ASN A 1 98 ? -25.495 5.062 -15.426 1.00 73.69 98 ASN A N 1
ATOM 774 C CA . ASN A 1 98 ? -26.160 6.307 -15.782 1.00 73.69 98 ASN A CA 1
ATOM 775 C C . ASN A 1 98 ? -26.036 6.629 -17.283 1.00 73.69 98 ASN A C 1
ATOM 777 O O . ASN A 1 98 ? -26.670 7.575 -17.746 1.00 73.69 98 ASN A O 1
ATOM 781 N N . SER A 1 99 ? -25.237 5.868 -18.037 1.00 69.94 99 SER A N 1
ATOM 782 C CA . SER A 1 99 ? -25.015 6.032 -19.475 1.00 69.94 99 SER A CA 1
ATOM 783 C C . SER A 1 99 ? -25.119 4.682 -20.198 1.00 69.94 99 SER A C 1
ATOM 785 O O . SER A 1 99 ? -24.758 3.651 -19.655 1.00 69.94 99 SER A O 1
ATOM 787 N N . ASN A 1 100 ? -25.575 4.645 -21.455 1.00 75.62 100 ASN A N 1
ATOM 788 C CA . ASN A 1 100 ? -25.570 3.404 -22.259 1.00 75.62 100 ASN A CA 1
ATOM 789 C C . ASN A 1 100 ? -24.163 3.040 -22.794 1.00 75.62 100 ASN A C 1
ATOM 791 O O . ASN A 1 100 ? -24.037 2.306 -23.774 1.00 75.62 100 ASN A O 1
ATOM 795 N N . ASN A 1 101 ? -23.098 3.576 -22.194 1.00 80.44 101 ASN A N 1
ATOM 796 C CA . ASN A 1 101 ? -21.728 3.412 -22.666 1.00 80.44 101 ASN A CA 1
ATOM 797 C C . ASN A 1 101 ? -21.061 2.187 -22.027 1.00 80.44 101 ASN A C 1
ATOM 799 O O . ASN A 1 101 ? -21.313 1.850 -20.871 1.00 80.44 101 ASN A O 1
ATOM 803 N N . ALA A 1 102 ? -20.134 1.556 -22.751 1.00 88.19 102 ALA A N 1
ATOM 804 C CA . ALA A 1 102 ? -19.249 0.550 -22.165 1.00 88.19 102 ALA A CA 1
ATOM 805 C C . ALA A 1 102 ? -18.359 1.172 -21.072 1.00 88.19 102 ALA A C 1
ATOM 807 O O . ALA A 1 102 ? -17.963 2.338 -21.181 1.00 88.19 102 ALA A O 1
ATOM 808 N N . ALA A 1 103 ? -18.025 0.394 -20.037 1.00 91.69 103 ALA A N 1
ATOM 809 C CA . ALA A 1 103 ? -17.130 0.828 -18.963 1.00 91.69 103 ALA A CA 1
ATOM 810 C C . ALA A 1 103 ? -15.768 1.268 -19.510 1.00 91.69 103 ALA A C 1
ATOM 812 O O . ALA A 1 103 ? -15.216 0.608 -20.388 1.00 91.69 103 ALA A O 1
ATOM 813 N N . LEU A 1 104 ? -15.228 2.368 -18.974 1.00 94.62 104 LEU A N 1
ATOM 814 C CA . LEU A 1 104 ? -13.845 2.749 -19.248 1.00 94.62 104 LEU A CA 1
ATOM 815 C C . LEU A 1 104 ? -12.904 1.664 -18.714 1.00 94.62 104 LEU A C 1
ATOM 817 O O . LEU A 1 104 ? -13.057 1.214 -17.573 1.00 94.62 104 LEU A O 1
ATOM 821 N N . LEU A 1 105 ? -11.924 1.280 -19.530 1.00 97.12 105 LEU A N 1
ATOM 822 C CA . LEU A 1 105 ? -10.788 0.489 -19.070 1.00 97.12 105 LEU A CA 1
ATOM 823 C C . LEU A 1 105 ? -9.996 1.302 -18.046 1.00 97.12 105 LEU A C 1
ATOM 825 O O . LEU A 1 105 ? -9.850 2.517 -18.186 1.00 97.12 105 LEU A O 1
ATOM 829 N N . PHE A 1 106 ? -9.491 0.641 -17.017 1.00 97.06 106 PHE A N 1
ATOM 830 C CA . PHE A 1 106 ? -8.718 1.284 -15.968 1.00 97.06 106 PHE A CA 1
ATOM 831 C C . PHE A 1 106 ? -7.468 0.472 -15.668 1.00 97.06 106 PHE A C 1
ATOM 833 O O . PHE A 1 106 ? -7.543 -0.653 -15.167 1.00 97.06 106 PHE A O 1
ATOM 840 N N . THR A 1 107 ? -6.325 1.053 -16.005 1.00 96.62 107 THR A N 1
ATOM 841 C CA . THR A 1 107 ? -5.008 0.418 -15.957 1.00 96.62 107 THR A CA 1
ATOM 842 C C . THR A 1 107 ? -4.037 1.294 -15.175 1.00 96.62 107 THR A C 1
ATOM 844 O O . THR A 1 107 ? -4.338 2.445 -14.847 1.00 96.62 107 THR A O 1
ATOM 847 N N . ALA A 1 108 ? -2.880 0.743 -14.825 1.00 94.69 108 ALA A N 1
ATOM 848 C CA . ALA A 1 108 ? -1.799 1.524 -14.240 1.00 94.69 108 ALA A CA 1
ATOM 849 C C . ALA A 1 108 ? -0.450 1.065 -14.780 1.00 94.69 108 ALA A C 1
ATOM 851 O O . ALA A 1 108 ? -0.213 -0.137 -14.930 1.00 94.69 108 ALA A O 1
ATOM 852 N N . THR A 1 109 ? 0.442 2.024 -14.995 1.00 94.06 109 THR A N 1
ATOM 853 C CA . THR A 1 109 ? 1.844 1.770 -15.313 1.00 94.06 109 THR A CA 1
ATOM 854 C C . THR A 1 109 ? 2.644 1.739 -14.018 1.00 94.06 109 THR A C 1
ATOM 856 O O . THR A 1 109 ? 2.654 2.707 -13.260 1.00 94.06 109 THR A O 1
ATOM 859 N N . VAL A 1 110 ? 3.265 0.593 -13.738 1.00 91.38 110 VAL A N 1
ATOM 860 C CA . VAL A 1 110 ? 3.874 0.261 -12.444 1.00 91.38 110 VAL A CA 1
ATOM 861 C C . VAL A 1 110 ? 5.291 -0.262 -12.623 1.00 91.38 110 VAL A C 1
ATOM 863 O O . VAL A 1 110 ? 5.711 -0.645 -13.715 1.00 91.38 110 VAL A O 1
ATOM 866 N N . SER A 1 111 ? 6.034 -0.312 -11.523 1.00 91.31 111 SER A N 1
ATOM 867 C CA . SER A 1 111 ? 7.385 -0.861 -11.529 1.00 91.31 111 SER A CA 1
ATOM 868 C C . SER A 1 111 ? 7.405 -2.344 -11.912 1.00 91.31 111 SER A C 1
ATOM 870 O O . SER A 1 111 ? 6.446 -3.078 -11.655 1.00 91.31 111 SER A O 1
ATOM 872 N N . CYS A 1 112 ? 8.531 -2.805 -12.467 1.00 92.38 112 CYS A N 1
ATOM 873 C CA . CYS A 1 112 ? 8.768 -4.221 -12.743 1.00 92.38 112 CYS A CA 1
ATOM 874 C C . CYS A 1 112 ? 8.541 -5.102 -11.504 1.00 92.38 112 CYS A C 1
ATOM 876 O O . CYS A 1 112 ? 7.956 -6.176 -11.618 1.00 92.38 112 CYS A O 1
ATOM 878 N N . SER A 1 113 ? 8.956 -4.633 -10.322 1.00 90.25 113 SER A N 1
ATOM 879 C CA . SER A 1 113 ? 8.731 -5.324 -9.050 1.00 90.25 113 SER A CA 1
ATOM 880 C C . SER A 1 113 ? 7.582 -4.688 -8.255 1.00 90.25 113 SER A C 1
ATOM 882 O O . SER A 1 113 ? 7.470 -3.459 -8.214 1.00 90.25 113 SER A O 1
ATOM 884 N N . PRO A 1 114 ? 6.753 -5.492 -7.557 1.00 86.31 114 PRO A N 1
ATOM 885 C CA . PRO A 1 114 ? 5.791 -4.975 -6.585 1.00 86.31 114 PRO A CA 1
ATOM 886 C C . PRO A 1 114 ? 6.449 -4.418 -5.308 1.00 86.31 114 PRO A C 1
ATOM 888 O O . PRO A 1 114 ? 5.742 -3.862 -4.458 1.00 86.31 114 PRO A O 1
ATOM 891 N N . TYR A 1 115 ? 7.765 -4.593 -5.158 1.00 83.06 115 TYR A N 1
ATOM 892 C CA . TYR A 1 115 ? 8.562 -4.172 -4.015 1.00 83.06 115 TYR A CA 1
ATOM 893 C C . TYR A 1 115 ? 9.637 -3.180 -4.475 1.00 83.06 115 TYR A C 1
ATOM 895 O O . TYR A 1 115 ? 10.512 -3.502 -5.272 1.00 83.06 115 TYR A O 1
ATOM 903 N N . GLN A 1 116 ? 9.562 -1.963 -3.958 1.00 71.38 116 GLN A N 1
ATOM 904 C CA . GLN A 1 116 ? 10.582 -0.926 -4.065 1.00 71.38 116 GLN A CA 1
ATOM 905 C C . GLN A 1 116 ? 11.185 -0.702 -2.674 1.00 71.38 116 GLN A C 1
ATOM 907 O O . GLN A 1 116 ? 10.527 -0.996 -1.676 1.00 71.38 116 GLN A O 1
ATOM 912 N N . ASN A 1 117 ? 12.420 -0.194 -2.594 1.00 57.91 117 ASN A N 1
ATOM 913 C CA . ASN A 1 117 ? 13.178 -0.103 -1.332 1.00 57.91 117 ASN A CA 1
ATOM 914 C C . ASN A 1 117 ? 12.372 0.506 -0.164 1.00 57.91 117 ASN A C 1
ATOM 916 O O . ASN A 1 117 ? 12.483 0.020 0.957 1.00 57.91 117 ASN A O 1
ATOM 920 N N . ASP A 1 118 ? 11.502 1.484 -0.447 1.00 55.84 118 ASP A N 1
ATOM 921 C CA . ASP A 1 118 ? 10.661 2.171 0.544 1.00 55.84 118 ASP A CA 1
ATOM 922 C C . ASP A 1 118 ? 9.148 2.078 0.251 1.00 55.84 118 ASP A C 1
ATOM 924 O O . ASP A 1 118 ? 8.355 2.859 0.784 1.00 55.84 118 ASP A O 1
ATOM 928 N N . PHE A 1 119 ? 8.705 1.147 -0.606 1.00 67.44 119 PHE A N 1
ATOM 929 C CA . PHE A 1 119 ? 7.298 1.058 -1.014 1.00 67.44 119 PHE A CA 1
ATOM 930 C C . PHE A 1 119 ? 6.883 -0.345 -1.480 1.00 67.44 119 PHE A C 1
ATOM 932 O O . PHE A 1 119 ? 7.615 -1.035 -2.182 1.00 67.44 119 PHE A O 1
ATOM 939 N N . SER A 1 120 ? 5.653 -0.752 -1.159 1.00 72.56 120 SER A N 1
ATOM 940 C CA . SER A 1 120 ? 5.011 -1.914 -1.778 1.00 72.56 120 SER A CA 1
ATOM 941 C C . SER A 1 120 ? 3.632 -1.548 -2.308 1.00 72.56 120 SER A C 1
ATOM 943 O O . SER A 1 120 ? 2.834 -0.901 -1.625 1.00 72.56 120 SER A O 1
ATOM 945 N N . TYR A 1 121 ? 3.334 -1.999 -3.525 1.00 78.81 121 TYR A N 1
ATOM 946 C CA . TYR A 1 121 ? 2.041 -1.753 -4.155 1.00 78.81 121 TYR A CA 1
ATOM 947 C C . TYR A 1 121 ? 0.880 -2.389 -3.362 1.00 78.81 121 TYR A C 1
ATOM 949 O O . TYR A 1 121 ? 1.039 -3.441 -2.734 1.00 78.81 121 TYR A O 1
ATOM 957 N N . PRO A 1 122 ? -0.336 -1.807 -3.388 1.00 81.94 122 PRO A N 1
ATOM 958 C CA . PRO A 1 122 ? -1.519 -2.413 -2.775 1.00 81.94 122 PRO A CA 1
ATOM 959 C C . PRO A 1 122 ? -2.034 -3.580 -3.626 1.00 81.94 122 PRO A C 1
ATOM 961 O O . PRO A 1 122 ? -2.984 -3.444 -4.398 1.00 81.94 122 PRO A O 1
ATOM 964 N N . ILE A 1 123 ? -1.400 -4.744 -3.486 1.00 86.38 123 ILE A N 1
ATOM 965 C CA . ILE A 1 123 ? -1.568 -5.890 -4.392 1.00 86.38 123 ILE A CA 1
ATOM 966 C C . ILE A 1 123 ? -3.026 -6.322 -4.559 1.00 86.38 123 ILE A C 1
ATOM 968 O O . ILE A 1 123 ? -3.492 -6.522 -5.681 1.00 86.38 123 ILE A O 1
ATOM 972 N N . GLN A 1 124 ? -3.775 -6.412 -3.458 1.00 84.81 124 GLN A N 1
ATOM 973 C CA . GLN A 1 124 ? -5.190 -6.791 -3.499 1.00 84.81 124 GLN A CA 1
ATOM 974 C C . GLN A 1 124 ? -6.033 -5.765 -4.265 1.00 84.81 124 GLN A C 1
ATOM 976 O O . GLN A 1 124 ? -6.902 -6.144 -5.049 1.00 84.81 124 GLN A O 1
ATOM 981 N N . SER A 1 125 ? -5.749 -4.474 -4.078 1.00 83.88 125 SER A N 1
ATOM 982 C CA . SER A 1 125 ? -6.440 -3.387 -4.772 1.00 83.88 125 SER A CA 1
ATOM 983 C C . SER A 1 125 ? -6.143 -3.387 -6.259 1.00 83.88 125 SER A C 1
ATOM 985 O O . SER A 1 125 ? -7.062 -3.327 -7.068 1.00 83.88 125 SER A O 1
ATOM 987 N N . VAL A 1 126 ? -4.867 -3.528 -6.620 1.00 88.75 126 VAL A N 1
ATOM 988 C CA . VAL A 1 126 ? -4.412 -3.654 -8.007 1.00 88.75 126 VAL A CA 1
ATOM 989 C C . VAL A 1 126 ? -5.124 -4.827 -8.682 1.00 88.75 126 VAL A C 1
ATOM 991 O O . VAL A 1 126 ? -5.791 -4.649 -9.701 1.00 88.75 126 VAL A O 1
ATOM 994 N N . ALA A 1 127 ? -5.077 -6.014 -8.069 1.00 91.75 127 ALA A N 1
ATOM 995 C CA . ALA A 1 127 ? -5.693 -7.219 -8.614 1.00 91.75 127 ALA A CA 1
ATOM 996 C C . ALA A 1 127 ? -7.222 -7.111 -8.740 1.00 91.75 127 ALA A C 1
ATOM 998 O O . ALA A 1 127 ? -7.804 -7.665 -9.678 1.00 91.75 127 ALA A O 1
ATOM 999 N N . LYS A 1 128 ? -7.884 -6.409 -7.814 1.00 93.25 128 LYS A N 1
ATOM 1000 C CA . LYS A 1 128 ? -9.341 -6.234 -7.787 1.00 93.25 128 LYS A CA 1
ATOM 1001 C C . LYS A 1 128 ? -9.822 -5.154 -8.756 1.00 93.25 128 LYS A C 1
ATOM 1003 O O . LYS A 1 128 ? -10.793 -5.380 -9.474 1.00 93.25 128 LYS A O 1
ATOM 1008 N N . ASN A 1 129 ? -9.169 -3.995 -8.759 1.00 94.00 129 ASN A N 1
ATOM 1009 C CA . ASN A 1 129 ? -9.701 -2.766 -9.340 1.00 94.00 129 ASN A CA 1
ATOM 1010 C C . ASN A 1 129 ? -9.158 -2.447 -10.729 1.00 94.00 129 ASN A C 1
ATOM 1012 O O . ASN A 1 129 ? -9.862 -1.777 -11.473 1.00 94.00 129 ASN A O 1
ATOM 1016 N N . LEU A 1 130 ? -7.964 -2.899 -11.112 1.00 95.50 130 LEU A N 1
ATOM 1017 C CA . LEU A 1 130 ? -7.410 -2.614 -12.440 1.00 95.50 130 LEU A CA 1
ATOM 1018 C C . LEU A 1 130 ? -7.759 -3.723 -13.431 1.00 95.50 130 LEU A C 1
ATOM 1020 O O . LEU A 1 130 ? -7.818 -4.892 -13.052 1.00 95.50 130 LEU A O 1
ATOM 1024 N N . ASP A 1 131 ? -8.002 -3.373 -14.691 1.00 98.00 131 ASP A N 1
ATOM 1025 C CA . ASP A 1 131 ? -8.201 -4.350 -15.766 1.00 98.00 131 ASP A CA 1
ATOM 1026 C C . ASP A 1 131 ? -6.896 -5.115 -16.025 1.00 98.00 131 ASP A C 1
ATOM 1028 O O . ASP A 1 131 ? -6.901 -6.348 -16.034 1.00 98.00 131 ASP A O 1
ATOM 1032 N N . TRP A 1 132 ? -5.774 -4.393 -16.096 1.00 98.44 132 TRP A N 1
ATOM 1033 C CA . TRP A 1 132 ? -4.405 -4.917 -16.065 1.00 98.44 132 TRP A CA 1
ATOM 1034 C C . TRP A 1 132 ? -3.408 -3.849 -15.578 1.00 98.44 132 TRP A C 1
ATOM 1036 O O . TRP A 1 132 ? -3.769 -2.683 -15.404 1.00 98.44 132 TRP A O 1
ATOM 1046 N N . ILE A 1 133 ? -2.155 -4.254 -15.357 1.00 97.88 133 ILE A N 1
ATOM 1047 C CA . ILE A 1 133 ? -1.014 -3.379 -15.064 1.00 97.88 133 ILE A CA 1
ATOM 1048 C C . ILE A 1 133 ? 0.056 -3.481 -16.152 1.00 97.88 133 ILE A C 1
ATOM 1050 O O . ILE A 1 133 ? 0.354 -4.575 -16.634 1.00 97.88 133 ILE A O 1
ATOM 1054 N N . ASN A 1 134 ? 0.633 -2.337 -16.512 1.00 97.94 134 ASN A N 1
ATOM 1055 C CA . ASN A 1 134 ? 1.738 -2.207 -17.456 1.00 97.94 134 ASN A CA 1
ATOM 1056 C C . ASN A 1 134 ? 3.055 -2.229 -16.662 1.00 97.94 134 ASN A C 1
ATOM 1058 O O . ASN A 1 134 ? 3.367 -1.279 -15.945 1.00 97.94 134 ASN A O 1
ATOM 1062 N N . LEU A 1 135 ? 3.799 -3.333 -16.745 1.00 96.94 135 LEU A N 1
ATOM 1063 C CA . LEU A 1 135 ? 5.051 -3.538 -16.016 1.00 96.94 135 LEU A CA 1
ATOM 1064 C C . LEU A 1 135 ? 6.213 -2.856 -16.740 1.00 96.94 135 LEU A C 1
ATOM 1066 O O . LEU A 1 135 ? 6.573 -3.266 -17.844 1.00 96.94 135 LEU A O 1
ATOM 1070 N N . MET A 1 136 ? 6.850 -1.875 -16.106 1.00 95.81 136 MET A N 1
ATOM 1071 C CA . MET A 1 136 ? 8.061 -1.234 -16.629 1.00 95.81 136 MET A CA 1
ATOM 1072 C C . MET A 1 136 ? 9.286 -2.134 -16.432 1.00 95.81 136 MET A C 1
ATOM 1074 O O . MET A 1 136 ? 10.083 -1.933 -15.520 1.00 95.81 136 MET A O 1
ATOM 1078 N N . ALA A 1 137 ? 9.407 -3.172 -17.260 1.00 97.19 137 ALA A N 1
ATOM 1079 C CA . ALA A 1 137 ? 10.502 -4.144 -17.238 1.00 97.19 137 ALA A CA 1
ATOM 1080 C C . ALA A 1 137 ? 11.740 -3.655 -18.013 1.00 97.19 137 ALA A C 1
ATOM 1082 O O . ALA A 1 137 ? 12.293 -4.358 -18.859 1.00 97.19 137 ALA A O 1
ATOM 1083 N N . TYR A 1 138 ? 12.140 -2.420 -17.734 1.00 97.31 138 TYR A N 1
ATOM 1084 C CA . TYR A 1 138 ? 13.264 -1.716 -18.336 1.00 97.31 138 TYR A CA 1
ATOM 1085 C C . TYR A 1 138 ? 13.828 -0.702 -17.327 1.00 97.31 138 TYR A C 1
ATOM 1087 O O . TYR A 1 138 ? 13.294 -0.563 -16.230 1.00 97.31 138 TYR A O 1
ATOM 1095 N N . GLU A 1 139 ? 14.929 -0.029 -17.678 1.00 95.06 139 GLU A N 1
ATOM 1096 C CA . GLU A 1 139 ? 15.664 0.909 -16.804 1.00 95.06 139 GLU A CA 1
ATOM 1097 C C . GLU A 1 139 ? 16.298 0.281 -15.554 1.00 95.06 139 GLU A C 1
ATOM 1099 O O . GLU A 1 139 ? 16.681 0.979 -14.618 1.00 95.06 139 GLU A O 1
ATOM 1104 N N . PHE A 1 140 ? 16.530 -1.033 -15.562 1.00 94.44 140 PHE A N 1
ATOM 1105 C CA . PHE A 1 140 ? 17.251 -1.713 -14.480 1.00 94.44 140 PHE A CA 1
ATOM 1106 C C . PHE A 1 140 ? 18.651 -1.132 -14.253 1.00 94.44 140 PHE A C 1
ATOM 1108 O O . PHE A 1 140 ? 19.125 -1.039 -13.122 1.00 94.44 140 PHE A O 1
ATOM 1115 N N . TYR A 1 141 ? 19.299 -0.707 -15.337 1.00 96.12 141 TYR A N 1
ATOM 1116 C CA . TYR A 1 141 ? 20.626 -0.112 -15.335 1.00 96.12 141 TYR A CA 1
ATOM 1117 C C . TYR A 1 141 ? 20.671 1.053 -16.323 1.00 96.12 141 TYR A C 1
ATOM 1119 O O . TYR A 1 141 ? 20.101 0.976 -17.408 1.00 96.12 141 TYR A O 1
ATOM 1127 N N . GLY A 1 142 ? 21.387 2.108 -15.956 1.00 96.19 142 GLY A N 1
ATOM 1128 C CA . GLY A 1 142 ? 21.600 3.305 -16.766 1.00 96.19 142 GLY A CA 1
ATOM 1129 C C . GLY A 1 142 ? 22.870 4.022 -16.306 1.00 96.19 142 GLY A C 1
ATOM 1130 O O . GLY A 1 142 ? 23.277 3.870 -15.152 1.00 96.19 142 GLY A O 1
ATOM 1131 N N . PRO A 1 143 ? 23.553 4.794 -17.159 1.00 94.56 143 PRO A N 1
ATOM 1132 C CA . PRO A 1 143 ? 24.833 5.397 -16.803 1.00 94.56 143 PRO A CA 1
ATOM 1133 C C . PRO A 1 143 ? 24.721 6.473 -15.716 1.00 94.56 143 PRO A C 1
ATOM 1135 O O . PRO A 1 143 ? 25.735 6.801 -15.110 1.00 94.56 143 PRO A O 1
ATOM 1138 N N . ASN A 1 144 ? 23.521 6.989 -15.428 1.00 92.62 144 ASN A N 1
ATOM 1139 C CA . ASN A 1 144 ? 23.301 7.945 -14.340 1.00 92.62 144 ASN A CA 1
ATOM 1140 C C . ASN A 1 144 ? 23.222 7.295 -12.948 1.00 92.62 144 ASN A C 1
ATOM 1142 O O . ASN A 1 144 ? 23.713 7.879 -11.987 1.00 92.62 144 ASN A O 1
ATOM 1146 N N . TRP A 1 145 ? 22.627 6.105 -12.821 1.00 92.25 145 TRP A N 1
ATOM 1147 C CA . TRP A 1 145 ? 22.451 5.414 -11.528 1.00 92.25 145 TRP A CA 1
ATOM 1148 C C . TRP A 1 145 ? 23.331 4.166 -11.367 1.00 92.25 145 TRP A C 1
ATOM 1150 O O . TRP A 1 145 ? 23.550 3.698 -10.253 1.00 92.25 145 TRP A O 1
ATOM 1160 N N . SER A 1 146 ? 23.911 3.661 -12.456 1.00 93.19 146 SER A N 1
ATOM 1161 C CA . SER A 1 146 ? 24.923 2.600 -12.474 1.00 93.19 146 SER A CA 1
ATOM 1162 C C . SER A 1 146 ? 26.081 2.967 -13.425 1.00 93.19 146 SER A C 1
ATOM 1164 O O . SER A 1 146 ? 26.248 2.339 -14.476 1.00 93.19 146 SER A O 1
ATOM 1166 N N . PRO A 1 147 ? 26.886 4.001 -13.104 1.00 96.25 147 PRO A N 1
ATOM 1167 C CA . PRO A 1 147 ? 27.896 4.546 -14.019 1.00 96.25 147 PRO A CA 1
ATOM 1168 C C . PRO A 1 147 ? 29.109 3.634 -14.230 1.00 96.25 147 PRO A C 1
ATOM 1170 O O . PRO A 1 147 ? 29.741 3.678 -15.284 1.00 96.25 147 PRO A O 1
ATOM 1173 N N . SER A 1 148 ? 29.460 2.838 -13.220 1.00 97.50 148 SER A N 1
ATOM 1174 C CA . SER A 1 148 ? 30.770 2.184 -13.131 1.00 97.50 148 SER A CA 1
ATOM 1175 C C . SER A 1 148 ? 30.894 0.900 -13.951 1.00 97.50 148 SER A C 1
ATOM 1177 O O . SER A 1 148 ? 31.992 0.357 -14.070 1.00 97.50 148 SER A O 1
ATOM 1179 N N . GLN A 1 149 ? 29.788 0.384 -14.492 1.00 97.06 149 GLN A N 1
ATOM 1180 C CA . GLN A 1 149 ? 29.783 -0.839 -15.290 1.00 97.06 149 GLN A CA 1
ATOM 1181 C C . GLN A 1 149 ? 28.632 -0.871 -16.300 1.00 97.06 149 GLN A C 1
ATOM 1183 O O . GLN A 1 149 ? 27.547 -0.362 -16.021 1.00 97.06 149 GLN A O 1
ATOM 1188 N N . THR A 1 150 ? 28.858 -1.506 -17.450 1.00 98.19 150 THR A N 1
ATOM 1189 C CA . THR A 1 150 ? 27.822 -1.769 -18.461 1.00 98.19 150 THR A CA 1
ATOM 1190 C C . THR A 1 150 ? 26.843 -2.837 -17.979 1.00 98.19 150 THR A C 1
ATOM 1192 O O . THR A 1 150 ? 27.239 -3.779 -17.299 1.00 98.19 150 THR A O 1
ATOM 1195 N N . ASN A 1 151 ? 25.567 -2.749 -18.345 1.00 98.00 151 ASN A N 1
ATOM 1196 C CA . ASN A 1 151 ? 24.578 -3.799 -18.082 1.00 98.00 151 ASN A CA 1
ATOM 1197 C C . ASN A 1 151 ? 23.416 -3.704 -19.072 1.00 98.00 151 ASN A C 1
ATOM 1199 O O . ASN A 1 151 ? 23.246 -2.685 -19.740 1.00 98.00 151 ASN A O 1
ATOM 1203 N N . SER A 1 152 ? 22.609 -4.765 -19.151 1.00 98.00 152 SER A N 1
ATOM 1204 C CA . SER A 1 152 ? 21.380 -4.726 -19.938 1.00 98.00 152 SER A CA 1
ATOM 1205 C C . SER A 1 152 ? 20.273 -4.018 -19.169 1.00 98.00 152 SER A C 1
ATOM 1207 O O . SER A 1 152 ? 19.865 -4.482 -18.108 1.00 98.00 152 SER A O 1
ATOM 1209 N N . HIS A 1 153 ? 19.759 -2.909 -19.702 1.00 98.00 153 HIS A N 1
ATOM 1210 C CA . HIS A 1 153 ? 18.748 -2.119 -18.993 1.00 98.00 153 HIS A CA 1
ATOM 1211 C C . HIS A 1 153 ? 17.367 -2.794 -18.926 1.00 98.00 153 HIS A C 1
ATOM 1213 O O . HIS A 1 153 ? 16.527 -2.349 -18.153 1.00 98.00 153 HIS A O 1
ATOM 1219 N N . ALA A 1 154 ? 17.123 -3.852 -19.707 1.00 98.31 154 ALA A N 1
ATOM 1220 C CA . ALA A 1 154 ? 15.808 -4.482 -19.843 1.00 98.31 154 ALA A CA 1
ATOM 1221 C C . ALA A 1 154 ? 15.866 -6.012 -19.971 1.00 98.31 154 ALA A C 1
ATOM 1223 O O . ALA A 1 154 ? 14.984 -6.623 -20.571 1.00 98.31 154 ALA A O 1
ATOM 1224 N N . GLN A 1 155 ? 16.909 -6.648 -19.438 1.00 98.25 155 GLN A N 1
ATOM 1225 C CA . GLN A 1 155 ? 17.080 -8.103 -19.487 1.00 98.25 155 GLN A CA 1
ATOM 1226 C C . GLN A 1 155 ? 15.835 -8.879 -19.024 1.00 98.25 155 GLN A C 1
ATOM 1228 O O . GLN A 1 155 ? 15.250 -8.597 -17.974 1.00 98.25 155 GLN A O 1
ATOM 1233 N N . LEU A 1 156 ? 15.437 -9.898 -19.794 1.00 98.31 156 LEU A N 1
ATOM 1234 C CA . LEU A 1 156 ? 14.337 -10.783 -19.408 1.00 98.31 156 LEU A CA 1
ATOM 1235 C C . LEU A 1 156 ? 14.751 -11.722 -18.274 1.00 98.31 156 LEU A C 1
ATOM 1237 O O . LEU A 1 156 ? 13.935 -11.995 -17.398 1.00 98.31 156 LEU A O 1
ATOM 1241 N N . PHE A 1 157 ? 16.002 -12.184 -18.269 1.00 97.38 157 PHE A N 1
ATOM 1242 C CA . PHE A 1 157 ? 16.557 -13.069 -17.243 1.00 97.38 157 PHE A CA 1
ATOM 1243 C C . PHE A 1 157 ? 17.854 -12.495 -16.668 1.00 97.38 157 PHE A C 1
ATOM 1245 O O . PHE A 1 157 ? 18.649 -11.915 -17.404 1.00 97.38 157 PHE A O 1
ATOM 1252 N N . ASP A 1 158 ? 18.096 -12.716 -15.374 1.00 93.62 158 ASP A N 1
ATOM 1253 C CA . ASP A 1 158 ? 19.387 -12.452 -14.731 1.00 93.62 158 ASP A CA 1
ATOM 1254 C C . ASP A 1 158 ? 19.856 -13.685 -13.942 1.00 93.62 158 ASP A C 1
ATOM 1256 O O . ASP A 1 158 ? 19.346 -13.959 -12.857 1.00 93.62 158 ASP A O 1
ATOM 1260 N N . PRO A 1 159 ? 20.827 -14.464 -14.448 1.00 87.31 159 PRO A N 1
ATOM 1261 C CA . PRO A 1 159 ? 21.376 -15.584 -13.690 1.00 87.31 159 PRO A CA 1
ATOM 1262 C C . PRO A 1 159 ? 22.369 -15.149 -12.598 1.00 87.31 159 PRO A C 1
ATOM 1264 O O . PRO A 1 159 ? 22.824 -15.996 -11.831 1.00 87.31 159 PRO A O 1
ATOM 1267 N N . VAL A 1 160 ? 22.770 -13.872 -12.557 1.00 83.25 160 VAL A N 1
ATOM 1268 C CA . VAL A 1 160 ? 23.823 -13.357 -11.669 1.00 83.25 160 VAL A CA 1
ATOM 1269 C C . VAL A 1 160 ? 23.240 -12.692 -10.429 1.00 83.25 160 VAL A C 1
ATOM 1271 O O . VAL A 1 160 ? 23.681 -13.000 -9.323 1.00 83.25 160 VAL A O 1
ATOM 1274 N N . HIS A 1 161 ? 22.248 -11.815 -10.588 1.00 74.81 161 HIS A N 1
ATOM 1275 C CA . HIS A 1 161 ? 21.546 -11.196 -9.463 1.00 74.81 161 HIS A CA 1
ATOM 1276 C C . HIS A 1 161 ? 20.115 -11.720 -9.395 1.00 74.81 161 HIS A C 1
ATOM 1278 O O . HIS A 1 161 ? 19.356 -11.595 -10.349 1.00 74.81 161 HIS A O 1
ATOM 1284 N N . GLN A 1 162 ? 19.719 -12.272 -8.249 1.00 65.75 162 GLN A N 1
ATOM 1285 C CA . GLN A 1 162 ? 18.321 -12.634 -8.033 1.00 65.75 162 GLN A CA 1
ATOM 1286 C C . GLN A 1 162 ? 17.484 -11.357 -7.888 1.00 65.75 162 GLN A C 1
ATOM 1288 O O . GLN A 1 162 ? 17.736 -10.562 -6.984 1.00 65.75 162 GLN A O 1
ATOM 1293 N N . GLY A 1 163 ? 16.477 -11.174 -8.749 1.00 69.12 163 GLY A N 1
ATOM 1294 C CA . GLY A 1 163 ? 15.441 -10.154 -8.562 1.00 69.12 163 GLY A CA 1
ATOM 1295 C C . GLY A 1 163 ? 15.503 -8.929 -9.478 1.00 69.12 163 GLY A C 1
ATOM 1296 O O . GLY A 1 163 ? 14.633 -8.071 -9.340 1.00 69.12 163 GLY A O 1
ATOM 1297 N N . ILE A 1 164 ? 16.463 -8.836 -10.408 1.00 85.19 164 ILE A N 1
ATOM 1298 C CA . ILE A 1 164 ? 16.623 -7.685 -11.323 1.00 85.19 164 ILE A CA 1
ATOM 1299 C C . ILE A 1 164 ? 16.483 -8.143 -12.783 1.00 85.19 164 ILE A C 1
ATOM 1301 O O . ILE A 1 164 ? 17.420 -8.108 -13.581 1.00 85.19 164 ILE A O 1
ATOM 1305 N N . SER A 1 165 ? 15.290 -8.614 -13.144 1.00 96.38 165 SER A N 1
ATOM 1306 C CA . SER A 1 165 ? 14.951 -8.973 -14.523 1.00 96.38 165 SER A CA 1
ATOM 1307 C C . SER A 1 165 ? 13.446 -8.890 -14.777 1.00 96.38 165 SER A C 1
ATOM 1309 O O . SER A 1 165 ? 12.642 -8.874 -13.840 1.00 96.38 165 SER A O 1
ATOM 1311 N N . GLY A 1 166 ? 13.046 -8.855 -16.051 1.00 96.81 166 GLY A N 1
ATOM 1312 C CA . GLY A 1 166 ? 11.631 -8.870 -16.428 1.00 96.81 166 GLY A CA 1
ATOM 1313 C C . GLY A 1 166 ? 10.896 -10.121 -15.929 1.00 96.81 166 GLY A C 1
ATOM 1314 O O . GLY A 1 166 ? 9.783 -10.024 -15.411 1.00 96.81 166 GLY A O 1
ATOM 1315 N N . SER A 1 167 ? 11.523 -11.297 -16.031 1.00 97.44 167 SER A N 1
ATOM 1316 C CA . SER A 1 167 ? 10.943 -12.557 -15.549 1.00 97.44 167 SER A CA 1
ATOM 1317 C C . SER A 1 167 ? 10.831 -12.598 -14.025 1.00 97.44 167 SER A C 1
ATOM 1319 O O . SER A 1 167 ? 9.793 -13.022 -13.512 1.00 97.44 167 SER A O 1
ATOM 1321 N N . ASP A 1 168 ? 11.834 -12.096 -13.298 1.00 95.25 168 ASP A N 1
ATOM 1322 C CA . ASP A 1 168 ? 11.779 -11.994 -11.839 1.00 95.25 168 ASP A CA 1
ATOM 1323 C C . ASP A 1 168 ? 10.655 -11.064 -11.384 1.00 95.25 168 ASP A C 1
ATOM 1325 O O . ASP A 1 168 ? 9.893 -11.427 -10.489 1.00 95.25 168 ASP A O 1
ATOM 1329 N N . GLY A 1 169 ? 10.508 -9.895 -12.015 1.00 94.94 169 GLY A N 1
ATOM 1330 C CA . GLY A 1 169 ? 9.436 -8.951 -11.701 1.00 94.94 169 GLY A CA 1
ATOM 1331 C C . GLY A 1 169 ? 8.045 -9.546 -11.930 1.00 94.94 169 GLY A C 1
ATOM 1332 O O . GLY A 1 169 ? 7.192 -9.498 -11.040 1.00 94.94 169 GLY A O 1
ATOM 1333 N N . ILE A 1 170 ? 7.835 -10.210 -13.075 1.00 97.44 170 ILE A N 1
ATOM 1334 C CA . ILE A 1 170 ? 6.597 -10.956 -13.360 1.00 97.44 170 ILE A CA 1
ATOM 1335 C C . ILE A 1 170 ? 6.326 -11.993 -12.264 1.00 97.44 170 ILE A C 1
ATOM 1337 O O . ILE A 1 170 ? 5.218 -12.052 -11.726 1.00 97.44 170 ILE A O 1
ATOM 1341 N N . ASN A 1 171 ? 7.331 -12.797 -11.910 1.00 96.31 171 ASN A N 1
ATOM 1342 C CA . ASN A 1 171 ? 7.192 -13.832 -10.891 1.00 96.31 171 ASN A CA 1
ATOM 1343 C C . ASN A 1 171 ? 6.842 -13.236 -9.523 1.00 96.31 171 ASN A C 1
ATOM 1345 O O . ASN A 1 171 ? 5.968 -13.770 -8.841 1.00 96.31 171 ASN A O 1
ATOM 1349 N N . GLN A 1 172 ? 7.454 -12.114 -9.142 1.00 94.94 172 GLN A N 1
ATOM 1350 C CA . GLN A 1 172 ? 7.154 -11.414 -7.892 1.00 94.94 172 GLN A CA 1
ATOM 1351 C C . GLN A 1 172 ? 5.708 -10.895 -7.862 1.00 94.94 172 GLN A C 1
ATOM 1353 O O . GLN A 1 172 ? 5.009 -11.108 -6.873 1.00 94.94 172 GLN A O 1
ATOM 1358 N N . TRP A 1 173 ? 5.212 -10.286 -8.945 1.00 95.62 173 TRP A N 1
ATOM 1359 C CA . TRP A 1 173 ? 3.813 -9.839 -9.041 1.00 95.62 173 TRP A CA 1
ATOM 1360 C C . TRP A 1 173 ? 2.810 -10.997 -8.947 1.00 95.62 173 TRP A C 1
ATOM 1362 O O . TRP A 1 173 ? 1.787 -10.879 -8.262 1.00 95.62 173 TRP A O 1
ATOM 1372 N N . ILE A 1 174 ? 3.113 -12.131 -9.589 1.00 96.75 174 ILE A N 1
ATOM 1373 C CA . ILE A 1 174 ? 2.286 -13.344 -9.515 1.00 96.75 174 ILE A CA 1
ATOM 1374 C C . ILE A 1 174 ? 2.285 -13.910 -8.094 1.00 96.75 174 ILE A C 1
ATOM 1376 O O . ILE A 1 174 ? 1.217 -14.191 -7.548 1.00 96.75 174 ILE A O 1
ATOM 1380 N N . GLN A 1 175 ? 3.460 -14.046 -7.476 1.00 94.94 175 GLN A N 1
ATOM 1381 C CA . GLN A 1 175 ? 3.606 -14.547 -6.106 1.00 94.94 175 GLN A CA 1
ATOM 1382 C C . GLN A 1 175 ? 2.903 -13.649 -5.085 1.00 94.94 175 GLN A C 1
ATOM 1384 O O . GLN A 1 175 ? 2.313 -14.151 -4.130 1.00 94.94 175 GLN A O 1
ATOM 1389 N N . ALA A 1 176 ? 2.907 -12.334 -5.310 1.00 88.88 176 ALA A N 1
ATOM 1390 C CA . ALA A 1 176 ? 2.208 -11.373 -4.467 1.00 88.88 176 ALA A CA 1
ATOM 1391 C C . ALA A 1 176 ? 0.671 -11.472 -4.582 1.00 88.88 176 ALA A C 1
ATOM 1393 O O . ALA A 1 176 ? -0.040 -11.038 -3.675 1.00 88.88 176 ALA A O 1
ATOM 1394 N N . GLY A 1 177 ? 0.147 -12.059 -5.668 1.00 93.00 177 GLY A N 1
ATOM 1395 C CA . GLY A 1 177 ? -1.278 -12.358 -5.842 1.00 93.00 177 GLY A CA 1
ATOM 1396 C C . GLY A 1 177 ? -1.958 -11.692 -7.042 1.00 93.00 177 GLY A C 1
ATOM 1397 O O . GLY A 1 177 ? -3.181 -11.802 -7.171 1.00 93.00 177 GLY A O 1
ATOM 1398 N N . VAL A 1 178 ? -1.221 -11.019 -7.937 1.00 96.19 178 VAL A N 1
ATOM 1399 C CA . VAL A 1 178 ? -1.799 -10.501 -9.190 1.00 96.19 178 VAL A CA 1
ATOM 1400 C C . VAL A 1 178 ? -1.849 -11.620 -10.237 1.00 96.19 178 VAL A C 1
ATOM 1402 O O . VAL A 1 178 ? -0.828 -12.242 -10.523 1.00 96.19 178 VAL A O 1
ATOM 1405 N N . PRO A 1 179 ? -3.009 -11.908 -10.855 1.00 97.12 179 PRO A N 1
ATOM 1406 C CA . PRO A 1 179 ? -3.087 -12.944 -11.881 1.00 97.12 179 PRO A CA 1
ATOM 1407 C C . PRO A 1 179 ? -2.238 -12.610 -13.115 1.00 97.12 179 PRO A C 1
ATOM 1409 O O . PRO A 1 179 ? -2.306 -11.486 -13.601 1.00 97.12 179 PRO A O 1
ATOM 1412 N N . ALA A 1 180 ? -1.562 -13.604 -13.704 1.00 97.38 180 ALA A N 1
ATOM 1413 C CA . ALA A 1 180 ? -0.768 -13.439 -14.933 1.00 97.38 180 ALA A CA 1
ATOM 1414 C C . ALA A 1 180 ? -1.545 -12.741 -16.070 1.00 97.38 180 ALA A C 1
ATOM 1416 O O . ALA A 1 180 ? -1.046 -11.803 -16.683 1.00 97.38 180 ALA A O 1
ATOM 1417 N N . ARG A 1 181 ? -2.826 -13.092 -16.258 1.00 97.50 181 ARG A N 1
ATOM 1418 C CA . ARG A 1 181 ? -3.754 -12.452 -17.217 1.00 97.50 181 ARG A CA 1
ATOM 1419 C C . ARG A 1 181 ? -4.048 -10.962 -16.967 1.00 97.50 181 ARG A C 1
ATOM 1421 O O . ARG A 1 181 ? -4.892 -10.395 -17.642 1.00 97.50 181 ARG A O 1
ATOM 1428 N N . LYS A 1 182 ? -3.474 -10.355 -15.930 1.00 98.12 182 LYS A N 1
ATOM 1429 C CA . LYS A 1 182 ? -3.550 -8.917 -15.643 1.00 98.12 182 LYS A CA 1
ATOM 1430 C C . LYS A 1 182 ? -2.187 -8.233 -15.762 1.00 98.12 182 LYS A C 1
ATOM 1432 O O . LYS A 1 182 ? -2.080 -7.067 -15.409 1.00 98.12 182 LYS A O 1
ATOM 1437 N N . LEU A 1 183 ? -1.155 -8.933 -16.226 1.00 98.44 183 LEU A N 1
ATOM 1438 C CA . LEU A 1 183 ? 0.189 -8.390 -16.398 1.00 98.44 183 LEU A CA 1
ATOM 1439 C C . LEU A 1 183 ? 0.457 -8.145 -17.881 1.00 98.44 183 LEU A C 1
ATOM 1441 O O . LEU A 1 183 ? 0.310 -9.060 -18.694 1.00 98.44 183 LEU A O 1
ATOM 1445 N N . VAL A 1 184 ? 0.866 -6.926 -18.218 1.00 98.69 184 VAL A N 1
ATOM 1446 C CA . VAL A 1 184 ? 1.313 -6.528 -19.556 1.00 98.69 184 VAL A CA 1
ATOM 1447 C C . VAL A 1 184 ? 2.789 -6.149 -19.468 1.00 98.69 184 VAL A C 1
ATOM 1449 O O . VAL A 1 184 ? 3.149 -5.255 -18.706 1.00 98.69 184 VAL A O 1
ATOM 1452 N N . LEU A 1 185 ? 3.654 -6.840 -20.212 1.00 98.56 185 LEU A N 1
ATOM 1453 C CA . LEU A 1 185 ? 5.105 -6.629 -20.161 1.00 98.56 185 LEU A CA 1
ATOM 1454 C C . LEU A 1 185 ? 5.527 -5.408 -20.991 1.00 98.56 185 LEU A C 1
ATOM 1456 O O . LEU A 1 185 ? 5.216 -5.330 -22.176 1.00 98.56 185 LEU A O 1
ATOM 1460 N N . GLY A 1 186 ? 6.275 -4.487 -20.392 1.00 98.38 186 GLY A N 1
ATOM 1461 C CA . GLY A 1 186 ? 6.887 -3.366 -21.098 1.00 98.38 186 GLY A CA 1
ATOM 1462 C C . GLY A 1 186 ? 8.135 -3.765 -21.877 1.00 98.38 186 GLY A C 1
ATOM 1463 O O . GLY A 1 186 ? 8.993 -4.478 -21.360 1.00 98.38 186 GLY A O 1
ATOM 1464 N N . ILE A 1 187 ? 8.239 -3.279 -23.112 1.00 98.56 187 ILE A N 1
ATOM 1465 C CA . ILE A 1 187 ? 9.377 -3.471 -24.015 1.00 98.56 187 ILE A CA 1
ATOM 1466 C C . ILE A 1 187 ? 9.914 -2.082 -24.406 1.00 98.56 187 ILE A C 1
ATOM 1468 O O . ILE A 1 187 ? 9.153 -1.273 -24.947 1.00 98.56 187 ILE A O 1
ATOM 1472 N N . PRO A 1 188 ? 11.187 -1.759 -24.126 1.00 98.31 188 PRO A N 1
ATOM 1473 C CA . PRO A 1 188 ? 11.744 -0.456 -24.462 1.00 98.31 188 PRO A CA 1
ATOM 1474 C C . PRO A 1 188 ? 12.167 -0.390 -25.934 1.00 98.31 188 PRO A C 1
ATOM 1476 O O . PRO A 1 188 ? 12.872 -1.261 -26.431 1.00 98.31 188 PRO A O 1
ATOM 1479 N N . PHE A 1 189 ? 11.800 0.687 -26.623 1.00 98.50 189 PHE A N 1
ATOM 1480 C CA . PHE A 1 189 ? 12.317 1.048 -27.952 1.00 98.50 189 PHE A CA 1
ATOM 1481 C C . PHE A 1 189 ? 13.422 2.101 -27.840 1.00 98.50 189 PHE A C 1
ATOM 1483 O O . PHE A 1 189 ? 13.528 3.035 -28.627 1.00 98.50 189 PHE A O 1
ATOM 1490 N N . TYR A 1 190 ? 14.234 1.973 -26.803 1.00 98.44 190 TYR A N 1
ATOM 1491 C CA . TYR A 1 190 ? 15.364 2.833 -26.507 1.00 98.44 190 TYR A CA 1
ATOM 1492 C C . TYR A 1 190 ? 16.382 2.026 -25.712 1.00 98.44 190 TYR A C 1
ATOM 1494 O O . TYR A 1 190 ? 16.124 0.892 -25.312 1.00 98.44 190 TYR A O 1
ATOM 1502 N N . GLY A 1 191 ? 17.537 2.627 -25.495 1.00 98.44 191 GLY A N 1
ATOM 1503 C CA . GLY A 1 191 ? 18.657 2.037 -24.800 1.00 98.44 191 GLY A CA 1
ATOM 1504 C C . GLY A 1 191 ? 19.487 3.086 -24.083 1.00 98.44 191 GLY A C 1
ATOM 1505 O O . GLY A 1 191 ? 19.159 4.271 -24.104 1.00 98.44 191 GLY A O 1
ATOM 1506 N N . PHE A 1 192 ? 20.588 2.653 -23.480 1.00 98.62 192 PHE A N 1
ATOM 1507 C CA . PHE A 1 192 ? 21.511 3.535 -22.768 1.00 98.62 192 PHE A CA 1
ATOM 1508 C C . PHE A 1 192 ? 22.954 3.304 -23.203 1.00 98.62 192 PHE A C 1
ATOM 1510 O O . PHE A 1 192 ? 23.383 2.161 -23.372 1.00 98.62 192 PHE A O 1
ATOM 1517 N N . ALA A 1 193 ? 23.705 4.396 -23.351 1.00 98.56 193 ALA A N 1
ATOM 1518 C CA . ALA A 1 193 ? 25.083 4.400 -23.817 1.00 98.56 193 ALA A CA 1
ATOM 1519 C C . ALA A 1 193 ? 26.083 4.695 -22.684 1.00 98.56 193 ALA A C 1
ATOM 1521 O O . ALA A 1 193 ? 26.088 5.777 -22.093 1.00 98.56 193 ALA A O 1
ATOM 1522 N N . TRP A 1 194 ? 27.001 3.762 -22.437 1.00 98.56 194 TRP A N 1
ATOM 1523 C CA . TRP A 1 194 ? 28.123 3.884 -21.507 1.00 98.56 194 TRP A CA 1
ATOM 1524 C C . TRP A 1 194 ? 29.442 4.112 -22.235 1.00 98.56 194 TRP A C 1
ATOM 1526 O O . TRP A 1 194 ? 29.660 3.630 -23.350 1.00 98.56 194 TRP A O 1
ATOM 1536 N N . ARG A 1 195 ? 30.362 4.796 -21.553 1.00 98.25 195 ARG A N 1
ATOM 1537 C CA . ARG A 1 195 ? 31.763 4.888 -21.959 1.00 98.25 195 ARG A CA 1
ATOM 1538 C C . ARG A 1 195 ? 32.580 3.799 -21.268 1.00 98.25 195 ARG A C 1
ATOM 1540 O O . ARG A 1 195 ? 32.742 3.836 -20.056 1.00 98.25 195 ARG A O 1
ATOM 1547 N N . LEU A 1 196 ? 33.142 2.866 -22.022 1.00 98.56 196 LEU A N 1
ATOM 1548 C CA . LEU A 1 196 ? 34.044 1.831 -21.519 1.00 98.56 196 LEU A CA 1
ATOM 1549 C C . LEU A 1 196 ? 35.354 2.439 -21.003 1.00 98.56 196 LEU A C 1
ATOM 1551 O O . LEU A 1 196 ? 35.932 3.330 -21.632 1.00 98.56 196 LEU A O 1
ATOM 1555 N N . VAL A 1 197 ? 35.858 1.898 -19.892 1.00 98.25 197 VAL A N 1
ATOM 1556 C CA . VAL A 1 197 ? 37.221 2.173 -19.403 1.00 98.25 197 VAL A CA 1
ATOM 1557 C C . VAL A 1 197 ? 38.256 1.606 -20.378 1.00 98.25 197 VAL A C 1
ATOM 1559 O O . VAL A 1 197 ? 39.269 2.242 -20.657 1.00 98.25 197 VAL A O 1
ATOM 1562 N N . ASN A 1 198 ? 37.997 0.407 -20.906 1.00 97.31 198 ASN A N 1
ATOM 1563 C CA . ASN A 1 198 ? 38.877 -0.302 -21.828 1.00 97.31 198 ASN A CA 1
ATOM 1564 C C . ASN A 1 198 ? 38.045 -0.922 -22.955 1.00 97.31 198 ASN A C 1
ATOM 1566 O O . ASN A 1 198 ? 37.230 -1.802 -22.699 1.00 97.31 198 ASN A O 1
ATOM 1570 N N . SER A 1 199 ? 38.277 -0.500 -24.199 1.00 96.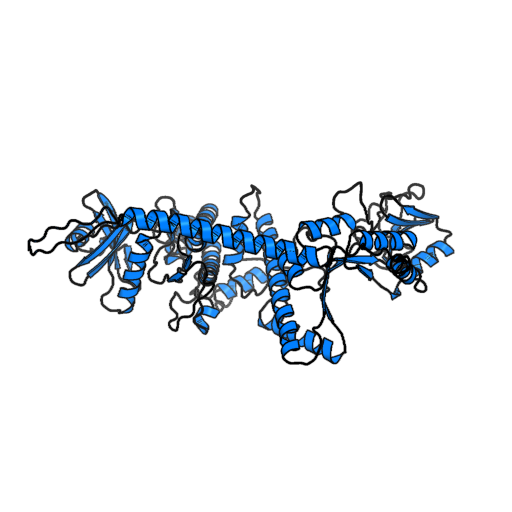75 199 SER A N 1
ATOM 1571 C CA . SER A 1 199 ? 37.533 -0.979 -25.373 1.00 96.75 199 SER A CA 1
ATOM 1572 C C . SER A 1 199 ? 37.703 -2.474 -25.653 1.00 96.75 199 SER A C 1
ATOM 1574 O O . SER A 1 199 ? 36.880 -3.046 -26.355 1.00 96.75 199 SER A O 1
ATOM 1576 N N . ASN A 1 200 ? 38.738 -3.120 -25.105 1.00 97.25 200 ASN A N 1
ATOM 1577 C CA . ASN A 1 200 ? 38.933 -4.570 -25.217 1.00 97.25 200 ASN A CA 1
ATOM 1578 C C . ASN A 1 200 ? 38.059 -5.369 -24.233 1.00 97.25 200 ASN A C 1
ATOM 1580 O O . ASN A 1 200 ? 37.977 -6.589 -24.337 1.00 97.25 200 ASN A O 1
ATOM 1584 N N . ILE A 1 201 ? 37.420 -4.702 -23.266 1.00 97.94 201 ILE A N 1
ATOM 1585 C CA . ILE A 1 201 ? 36.496 -5.305 -22.303 1.00 97.94 201 ILE A CA 1
ATOM 1586 C C . ILE A 1 201 ? 35.120 -4.698 -22.577 1.00 97.94 201 ILE A C 1
ATOM 1588 O O . ILE A 1 201 ? 34.808 -3.612 -22.110 1.00 97.94 201 ILE A O 1
ATOM 1592 N N . HIS A 1 202 ? 34.311 -5.391 -23.375 1.00 97.75 202 HIS A N 1
ATOM 1593 C CA . HIS A 1 202 ? 33.087 -4.842 -23.979 1.00 97.75 202 HIS A CA 1
ATOM 1594 C C . HIS A 1 202 ? 31.859 -5.757 -23.795 1.00 97.75 202 HIS A C 1
ATOM 1596 O O . HIS A 1 202 ? 30.882 -5.678 -24.541 1.00 97.75 202 HIS A O 1
ATOM 1602 N N . GLY A 1 203 ? 31.923 -6.688 -22.840 1.00 97.38 203 GLY A N 1
ATOM 1603 C CA . GLY A 1 203 ? 30.792 -7.535 -22.456 1.00 97.38 203 GLY A CA 1
ATOM 1604 C C . GLY A 1 203 ? 29.838 -6.845 -21.478 1.00 97.38 203 GLY A C 1
ATOM 1605 O O . GLY A 1 203 ? 29.972 -5.659 -21.177 1.00 97.38 203 GLY A O 1
ATOM 1606 N N . LEU A 1 204 ? 28.891 -7.614 -20.941 1.00 96.75 204 LEU A N 1
ATOM 1607 C CA . LEU A 1 204 ? 28.109 -7.205 -19.770 1.00 96.75 204 LEU A CA 1
ATOM 1608 C C . LEU A 1 204 ? 29.030 -7.048 -18.551 1.00 96.75 204 LEU A C 1
ATOM 1610 O O . LEU A 1 204 ? 29.965 -7.835 -18.383 1.00 96.75 204 LEU A O 1
ATOM 1614 N N . ARG A 1 205 ? 28.732 -6.076 -17.682 1.00 96.44 205 ARG A N 1
ATOM 1615 C CA . ARG A 1 205 ? 29.510 -5.719 -16.481 1.00 96.44 205 ARG A CA 1
ATOM 1616 C C . ARG A 1 205 ? 30.953 -5.314 -16.783 1.00 96.44 205 ARG A C 1
ATOM 1618 O O . ARG A 1 205 ? 31.839 -5.445 -15.940 1.00 96.44 205 ARG A O 1
ATOM 1625 N N . ALA A 1 206 ? 31.204 -4.814 -17.989 1.00 98.12 206 ALA A N 1
ATOM 1626 C CA . ALA A 1 206 ? 32.484 -4.220 -18.325 1.00 98.12 206 ALA A CA 1
ATOM 1627 C C . ALA A 1 206 ? 32.660 -2.897 -17.561 1.00 98.12 206 ALA A C 1
ATOM 1629 O O . ALA A 1 206 ? 31.701 -2.125 -17.493 1.00 98.12 206 ALA A O 1
ATOM 1630 N N . PRO A 1 207 ? 33.854 -2.594 -17.018 1.00 98.50 207 PRO A N 1
ATOM 1631 C CA . PRO A 1 207 ? 34.103 -1.324 -16.345 1.00 98.50 207 PRO A CA 1
ATOM 1632 C C . PRO A 1 207 ? 33.806 -0.119 -17.249 1.00 98.50 207 PRO A C 1
ATOM 1634 O O . PRO A 1 207 ? 34.281 -0.050 -18.388 1.00 98.50 207 PRO A O 1
ATOM 1637 N N . ALA A 1 208 ? 33.053 0.844 -16.720 1.00 98.31 208 ALA A N 1
ATOM 1638 C CA . ALA A 1 208 ? 32.590 2.028 -17.438 1.00 98.31 208 ALA A CA 1
ATOM 1639 C C . ALA A 1 208 ? 32.839 3.332 -16.656 1.00 98.31 208 ALA A C 1
ATOM 1641 O O . ALA A 1 208 ? 33.074 3.330 -15.449 1.00 98.31 208 ALA A O 1
ATOM 1642 N N . LEU A 1 209 ? 32.813 4.453 -17.376 1.00 96.38 209 LEU A N 1
ATOM 1643 C CA . LEU A 1 209 ? 33.055 5.819 -16.907 1.00 96.38 209 LEU A CA 1
ATOM 1644 C C . LEU A 1 209 ? 31.783 6.670 -17.039 1.00 96.38 209 LEU A C 1
ATOM 1646 O O . LEU A 1 209 ? 31.834 7.809 -17.504 1.00 96.38 209 LEU A O 1
ATOM 1650 N N . GLY A 1 210 ? 30.632 6.100 -16.678 1.00 94.88 210 GLY A N 1
ATOM 1651 C CA . GLY A 1 210 ? 29.334 6.743 -16.856 1.00 94.88 210 GLY A CA 1
ATOM 1652 C C . GLY A 1 210 ? 28.933 6.849 -18.326 1.00 94.88 210 GLY A C 1
ATOM 1653 O O . GLY A 1 210 ? 29.240 5.968 -19.136 1.00 94.88 210 GLY A O 1
ATOM 1654 N N . LYS A 1 211 ? 28.205 7.917 -18.664 1.00 96.31 211 LYS A N 1
ATOM 1655 C CA . LYS A 1 211 ? 27.568 8.058 -19.976 1.00 96.31 211 LYS A CA 1
ATOM 1656 C C . LYS A 1 211 ? 28.576 8.257 -21.106 1.00 96.31 211 LYS A C 1
ATOM 1658 O O . LYS A 1 211 ? 29.589 8.941 -20.947 1.00 96.31 211 LYS A O 1
ATOM 1663 N N . SER A 1 212 ? 28.272 7.686 -22.267 1.00 95.25 212 SER A N 1
ATOM 1664 C CA . SER A 1 212 ? 28.995 7.997 -23.501 1.00 95.25 212 SER A CA 1
ATOM 1665 C C . SER A 1 212 ? 28.520 9.322 -24.099 1.00 95.25 212 SER A C 1
ATOM 1667 O O . SER A 1 212 ? 27.375 9.729 -23.926 1.00 95.25 212 SER A O 1
ATOM 1669 N N . ASN A 1 213 ? 29.409 9.982 -24.837 1.00 93.25 213 ASN A N 1
ATOM 1670 C CA . ASN A 1 213 ? 29.120 11.207 -25.581 1.00 93.25 213 ASN A CA 1
ATOM 1671 C C . ASN A 1 213 ? 28.367 10.961 -26.901 1.00 93.25 213 ASN A C 1
ATOM 1673 O O . ASN A 1 213 ? 28.049 11.922 -27.593 1.00 93.25 213 ASN A O 1
ATOM 1677 N N . VAL A 1 214 ? 28.107 9.700 -27.263 1.00 94.38 214 VAL A N 1
ATOM 1678 C CA . VAL A 1 214 ? 27.303 9.351 -28.450 1.00 94.38 214 VAL A CA 1
ATOM 1679 C C . VAL A 1 214 ? 25.807 9.590 -28.238 1.00 94.38 214 VAL A C 1
ATOM 1681 O O . VAL A 1 214 ? 25.070 9.725 -29.209 1.00 94.38 214 VAL A O 1
ATOM 1684 N N . SER A 1 215 ? 25.365 9.674 -26.981 1.00 90.06 215 SER A N 1
ATOM 1685 C CA . SER A 1 215 ? 24.021 10.131 -26.633 1.00 90.06 215 SER A CA 1
ATOM 1686 C C . SER A 1 215 ? 24.012 11.652 -26.467 1.00 90.06 215 SER A C 1
ATOM 1688 O O . SER A 1 215 ? 24.872 12.222 -25.790 1.00 90.06 215 SER A O 1
ATOM 1690 N N . SER A 1 216 ? 23.014 12.301 -27.070 1.00 82.81 216 SER A N 1
ATOM 1691 C CA . SER A 1 216 ? 22.712 13.724 -26.869 1.00 82.81 216 SER A CA 1
ATOM 1692 C C . SER A 1 216 ? 22.035 14.009 -25.531 1.00 82.81 216 SER A C 1
ATOM 1694 O O . SER A 1 216 ? 21.983 15.163 -25.105 1.00 82.81 216 SER A O 1
ATOM 1696 N N . ASP A 1 217 ? 21.495 12.975 -24.892 1.00 86.38 217 ASP A N 1
ATOM 1697 C CA . ASP A 1 217 ? 20.559 13.119 -23.792 1.00 86.38 217 ASP A CA 1
ATOM 1698 C C . ASP A 1 217 ? 21.312 13.104 -22.455 1.00 86.38 217 ASP A C 1
ATOM 1700 O O . ASP A 1 217 ? 22.420 12.568 -22.298 1.00 86.38 217 ASP A O 1
ATOM 1704 N N . ASN A 1 218 ? 20.745 13.784 -21.459 1.00 85.69 218 ASN A N 1
ATOM 1705 C CA . ASN A 1 218 ? 21.460 14.044 -20.211 1.00 85.69 218 ASN A CA 1
ATOM 1706 C C . ASN A 1 218 ? 21.760 12.769 -19.419 1.00 85.69 218 ASN A C 1
ATOM 1708 O O . ASN A 1 218 ? 22.761 12.737 -18.700 1.00 85.69 218 ASN A O 1
ATOM 1712 N N . ASP A 1 219 ? 20.945 11.739 -19.604 1.00 87.50 219 ASP A N 1
ATOM 1713 C CA . ASP A 1 219 ? 20.999 10.435 -18.953 1.00 87.50 219 ASP A CA 1
ATOM 1714 C C . ASP A 1 219 ? 21.668 9.335 -19.783 1.00 87.50 219 ASP A C 1
ATOM 1716 O O . ASP A 1 219 ? 21.724 8.189 -19.346 1.00 87.50 219 ASP A O 1
ATOM 1720 N N . GLY A 1 220 ? 22.199 9.670 -20.962 1.00 92.69 220 GLY A N 1
ATOM 1721 C CA . GLY A 1 220 ? 22.814 8.700 -21.861 1.00 92.69 220 GLY A CA 1
ATOM 1722 C C . GLY A 1 220 ? 21.814 7.833 -22.629 1.00 92.69 220 GLY A C 1
ATOM 1723 O O . GLY A 1 220 ? 22.245 6.853 -23.241 1.00 92.69 220 GLY A O 1
ATOM 1724 N N . SER A 1 221 ? 20.517 8.153 -22.605 1.00 96.44 221 SER A N 1
ATOM 1725 C CA . SER A 1 221 ? 19.501 7.428 -23.367 1.00 96.44 221 SER A CA 1
ATOM 1726 C C . SER A 1 221 ? 19.641 7.652 -24.879 1.00 96.44 221 SER A C 1
ATOM 1728 O O . SER A 1 221 ? 20.167 8.665 -25.348 1.00 96.44 221 SER A O 1
ATOM 1730 N N . MET A 1 222 ? 19.232 6.664 -25.670 1.00 97.88 222 MET A N 1
ATOM 1731 C CA . MET A 1 222 ? 19.160 6.743 -27.130 1.00 97.88 222 MET A CA 1
ATOM 1732 C C . MET A 1 222 ? 17.952 5.952 -27.618 1.00 97.88 222 MET A C 1
ATOM 1734 O O . MET A 1 222 ? 17.768 4.804 -27.225 1.00 97.88 222 MET A O 1
ATOM 1738 N N . THR A 1 223 ? 17.140 6.538 -28.492 1.00 98.19 223 THR A N 1
ATOM 1739 C CA . THR A 1 223 ? 16.029 5.847 -29.159 1.00 98.19 223 THR A CA 1
ATOM 1740 C C . THR A 1 223 ? 16.544 4.760 -30.108 1.00 98.19 223 THR A C 1
ATOM 1742 O O . THR A 1 223 ? 17.665 4.853 -30.612 1.00 98.19 223 THR A O 1
ATOM 1745 N N . TYR A 1 224 ? 15.760 3.704 -30.340 1.00 98.44 224 TYR A N 1
ATOM 1746 C CA . TYR A 1 224 ? 16.198 2.557 -31.144 1.00 98.44 224 TYR A CA 1
ATOM 1747 C C . TYR A 1 224 ? 16.572 2.940 -32.588 1.00 98.44 224 TYR A C 1
ATOM 1749 O O . TYR A 1 224 ? 17.551 2.419 -33.125 1.00 98.44 224 TYR A O 1
ATOM 1757 N N . ASP A 1 225 ? 15.877 3.902 -33.199 1.00 97.62 225 ASP A N 1
ATOM 1758 C CA . ASP A 1 225 ? 16.253 4.485 -34.494 1.00 97.62 225 ASP A CA 1
ATOM 1759 C C . ASP A 1 225 ? 17.667 5.103 -34.474 1.00 97.62 225 ASP A C 1
ATOM 1761 O O . ASP A 1 225 ? 18.496 4.774 -35.324 1.00 97.62 225 ASP A O 1
ATOM 1765 N N . LYS A 1 226 ? 18.001 5.902 -33.451 1.00 98.06 226 LYS A N 1
ATOM 1766 C CA . LYS A 1 226 ? 19.344 6.486 -33.272 1.00 98.06 226 LYS A CA 1
ATOM 1767 C C . LYS A 1 226 ? 20.410 5.426 -33.004 1.00 98.06 226 LYS A C 1
ATOM 1769 O O . LYS A 1 226 ? 21.549 5.573 -33.445 1.00 98.06 226 LYS A O 1
ATOM 1774 N N . ILE A 1 227 ? 20.072 4.369 -32.265 1.00 98.50 227 ILE A N 1
ATOM 1775 C CA . ILE A 1 227 ? 20.983 3.242 -32.017 1.00 98.50 227 ILE A CA 1
ATOM 1776 C C . ILE A 1 227 ? 21.254 2.492 -33.325 1.00 98.50 227 ILE A C 1
ATOM 1778 O O . ILE A 1 227 ? 22.403 2.161 -33.615 1.00 98.50 227 ILE A O 1
ATOM 1782 N N . SER A 1 228 ? 20.224 2.286 -34.143 1.00 97.81 228 SER A N 1
ATOM 1783 C CA . SER A 1 228 ? 20.347 1.659 -35.461 1.00 97.81 228 SER A CA 1
ATOM 1784 C C . SER A 1 228 ? 21.244 2.482 -36.390 1.00 97.81 228 SER A C 1
ATOM 1786 O O . SER A 1 228 ? 22.166 1.940 -37.005 1.00 97.81 228 SER A O 1
ATOM 1788 N N . ASP A 1 229 ? 21.064 3.805 -36.415 1.00 97.88 229 ASP A N 1
ATOM 1789 C CA . ASP A 1 229 ? 21.945 4.720 -37.145 1.00 97.88 229 ASP A CA 1
ATOM 1790 C C . ASP A 1 229 ? 23.386 4.661 -36.623 1.00 97.88 229 ASP A C 1
ATOM 1792 O O . ASP A 1 229 ? 24.330 4.569 -37.412 1.00 97.88 229 ASP A O 1
ATOM 1796 N N . PHE A 1 230 ? 23.575 4.647 -35.299 1.00 98.19 230 PHE A N 1
ATOM 1797 C CA . PHE A 1 230 ? 24.893 4.504 -34.681 1.00 98.19 230 PHE A CA 1
ATOM 1798 C C . PHE A 1 230 ? 25.589 3.210 -35.121 1.00 98.19 230 PHE A C 1
ATOM 1800 O O . PHE A 1 230 ? 26.774 3.250 -35.470 1.00 98.19 230 PHE A O 1
ATOM 1807 N N . ILE A 1 231 ? 24.867 2.084 -35.142 1.00 98.50 231 ILE A N 1
ATOM 1808 C CA . ILE A 1 231 ? 25.395 0.780 -35.561 1.00 98.50 231 ILE A CA 1
ATOM 1809 C C . ILE A 1 231 ? 25.905 0.844 -36.999 1.00 98.50 231 ILE A C 1
ATOM 1811 O O . ILE A 1 231 ? 27.040 0.438 -37.265 1.00 98.50 231 ILE A O 1
ATOM 1815 N N . VAL A 1 232 ? 25.105 1.401 -37.912 1.00 98.06 232 VAL A N 1
ATOM 1816 C CA . VAL A 1 232 ? 25.458 1.513 -39.333 1.00 98.06 232 VAL A CA 1
ATOM 1817 C C . VAL A 1 232 ? 26.637 2.466 -39.537 1.00 98.06 232 VAL A C 1
ATOM 1819 O O . VAL A 1 232 ? 27.623 2.101 -40.181 1.00 98.06 232 VAL A O 1
ATOM 1822 N N . GLN A 1 233 ? 26.570 3.671 -38.967 1.00 98.06 233 GLN A N 1
ATOM 1823 C CA . GLN A 1 233 ? 27.575 4.719 -39.166 1.00 98.06 233 GLN A CA 1
ATOM 1824 C C . GLN A 1 233 ? 28.942 4.339 -38.587 1.00 98.06 233 GLN A C 1
ATOM 1826 O O . GLN A 1 233 ? 29.973 4.608 -39.203 1.00 98.06 233 GLN A O 1
ATOM 1831 N N . ASN A 1 234 ? 28.962 3.682 -37.424 1.00 97.69 234 ASN A N 1
ATOM 1832 C CA . ASN A 1 234 ? 30.196 3.356 -36.704 1.00 97.69 234 ASN A CA 1
ATOM 1833 C C . ASN A 1 234 ? 30.662 1.916 -36.925 1.00 97.69 234 ASN A C 1
ATOM 1835 O O . ASN A 1 234 ? 31.625 1.492 -36.279 1.00 97.69 234 ASN A O 1
ATOM 1839 N N . ARG A 1 235 ? 29.971 1.160 -37.796 1.00 98.06 235 ARG A N 1
ATOM 1840 C CA . ARG A 1 235 ? 30.171 -0.285 -37.996 1.00 98.06 235 ARG A CA 1
ATOM 1841 C C . ARG A 1 235 ? 30.272 -1.016 -36.655 1.00 98.06 235 ARG A C 1
ATOM 1843 O O . ARG A 1 235 ? 31.191 -1.805 -36.433 1.00 98.06 235 ARG A O 1
ATOM 1850 N N . ALA A 1 236 ? 29.374 -0.668 -35.734 1.00 98.44 236 ALA A N 1
ATOM 1851 C CA . ALA A 1 236 ? 29.415 -1.187 -34.377 1.00 98.44 236 ALA A CA 1
ATOM 1852 C C . ALA A 1 236 ? 29.197 -2.702 -34.392 1.00 98.44 236 ALA A C 1
ATOM 1854 O O . ALA A 1 236 ? 28.393 -3.221 -35.166 1.00 98.44 236 ALA A O 1
ATOM 1855 N N . THR A 1 237 ? 29.898 -3.416 -33.515 1.00 98.75 237 THR A N 1
ATOM 1856 C CA . THR A 1 237 ? 29.638 -4.844 -33.320 1.00 98.75 237 THR A CA 1
ATOM 1857 C C . THR A 1 237 ? 28.360 -4.991 -32.509 1.00 98.75 237 THR A C 1
ATOM 1859 O O . THR A 1 237 ? 28.257 -4.396 -31.438 1.00 98.75 237 THR A O 1
ATOM 1862 N N . THR A 1 238 ? 27.396 -5.764 -33.005 1.00 98.69 238 THR A N 1
ATOM 1863 C CA . THR A 1 238 ? 26.136 -6.066 -32.314 1.00 98.69 238 THR A CA 1
ATOM 1864 C C . THR A 1 238 ? 26.189 -7.455 -31.688 1.00 98.69 238 THR A C 1
ATOM 1866 O O . THR A 1 238 ? 26.802 -8.379 -32.226 1.00 98.69 238 THR A O 1
ATOM 1869 N N . VAL A 1 239 ? 25.569 -7.605 -30.521 1.00 98.75 239 VAL A N 1
ATOM 1870 C CA . VAL A 1 239 ? 25.528 -8.858 -29.773 1.00 98.75 239 VAL A CA 1
ATOM 1871 C C . VAL A 1 239 ? 24.126 -9.069 -29.221 1.00 98.75 239 VAL A C 1
ATOM 1873 O O . VAL A 1 239 ? 23.681 -8.324 -28.351 1.00 98.75 239 VAL A O 1
ATOM 1876 N N . TYR A 1 240 ? 23.483 -10.144 -29.671 1.00 98.69 240 TYR A N 1
ATOM 1877 C CA . TYR A 1 240 ? 22.321 -10.717 -29.002 1.00 98.69 240 TYR A CA 1
ATOM 1878 C C . TYR A 1 240 ? 22.793 -11.692 -27.921 1.00 98.69 240 TYR A C 1
ATOM 1880 O O . TYR A 1 240 ? 23.491 -12.669 -28.214 1.00 98.69 240 TYR A O 1
ATOM 1888 N N . ASN A 1 241 ? 22.417 -11.455 -26.664 1.00 98.25 241 ASN A N 1
ATOM 1889 C CA . ASN A 1 241 ? 22.746 -12.355 -25.565 1.00 98.25 241 ASN A CA 1
ATOM 1890 C C . ASN A 1 241 ? 21.539 -13.232 -25.203 1.00 98.25 241 ASN A C 1
ATOM 1892 O O . ASN A 1 241 ? 20.606 -12.790 -24.533 1.00 98.25 241 ASN A O 1
ATOM 1896 N N . ALA A 1 242 ? 21.584 -14.504 -25.608 1.00 97.50 242 ALA A N 1
ATOM 1897 C CA . ALA A 1 242 ? 20.502 -15.463 -25.378 1.00 97.50 242 ALA A CA 1
ATOM 1898 C C . ALA A 1 242 ? 20.260 -15.796 -23.895 1.00 97.50 242 ALA A C 1
ATOM 1900 O O . ALA A 1 242 ? 19.146 -16.165 -23.534 1.00 97.50 242 ALA A O 1
ATOM 1901 N N . THR A 1 243 ? 21.274 -15.659 -23.034 1.00 96.06 243 THR A N 1
ATOM 1902 C CA . THR A 1 243 ? 21.156 -15.970 -21.602 1.00 96.06 243 THR A CA 1
ATOM 1903 C C . THR A 1 243 ? 20.265 -14.965 -20.882 1.00 96.06 243 THR A C 1
ATOM 1905 O O . THR A 1 243 ? 19.449 -15.362 -20.059 1.00 96.06 243 THR A O 1
ATOM 1908 N N . ILE A 1 244 ? 20.416 -13.674 -21.188 1.00 97.19 244 ILE A N 1
ATOM 1909 C CA . ILE A 1 244 ? 19.629 -12.599 -20.560 1.00 97.19 244 ILE A CA 1
ATOM 1910 C C . ILE A 1 244 ? 18.431 -12.153 -21.409 1.00 97.19 244 ILE A C 1
ATOM 1912 O O . ILE A 1 244 ? 17.540 -11.475 -20.901 1.00 97.19 244 ILE A O 1
ATOM 1916 N N . VAL A 1 245 ? 18.405 -12.538 -22.692 1.00 98.44 245 VAL A N 1
ATOM 1917 C CA . VAL A 1 245 ? 17.467 -12.067 -23.726 1.00 98.44 245 VAL A CA 1
ATOM 1918 C C . VAL A 1 245 ? 17.448 -10.537 -23.778 1.00 98.44 245 VAL A C 1
ATOM 1920 O O . VAL A 1 245 ? 16.486 -9.882 -23.373 1.00 98.44 245 VAL A O 1
ATOM 1923 N N . GLY A 1 246 ? 18.563 -9.986 -24.248 1.00 98.06 246 GLY A N 1
ATOM 1924 C CA . GLY A 1 246 ? 18.764 -8.559 -24.475 1.00 98.06 246 GLY A CA 1
ATOM 1925 C C . GLY A 1 246 ? 19.914 -8.325 -25.451 1.00 98.06 246 GLY A C 1
ATOM 1926 O O . GLY A 1 246 ? 20.765 -9.206 -25.636 1.00 98.06 246 GLY A O 1
ATOM 1927 N N . ASP A 1 247 ? 19.948 -7.136 -26.046 1.00 98.81 247 ASP A N 1
ATOM 1928 C CA . ASP A 1 247 ? 20.948 -6.750 -27.035 1.00 98.81 247 ASP A CA 1
ATOM 1929 C C . ASP A 1 247 ? 21.900 -5.685 -26.486 1.00 98.81 247 ASP A C 1
ATOM 1931 O O . ASP A 1 247 ? 21.590 -4.884 -25.590 1.00 98.81 247 ASP A O 1
ATOM 1935 N N . TYR A 1 248 ? 23.108 -5.683 -27.037 1.00 98.88 248 TYR A N 1
ATOM 1936 C CA . TYR A 1 248 ? 24.009 -4.553 -26.919 1.00 98.88 248 TYR A CA 1
ATOM 1937 C C . TYR A 1 248 ? 24.877 -4.401 -28.165 1.00 98.88 248 TYR A C 1
ATOM 1939 O O . TYR A 1 248 ? 25.075 -5.340 -28.936 1.00 98.88 248 TYR A O 1
ATOM 1947 N N . CYS A 1 249 ? 25.415 -3.206 -28.374 1.00 98.81 249 CYS A N 1
ATOM 1948 C CA . CYS A 1 249 ? 26.405 -2.945 -29.408 1.00 98.81 249 CYS A CA 1
ATOM 1949 C C . CYS A 1 249 ? 27.571 -2.131 -28.857 1.00 98.81 249 CYS A C 1
ATOM 1951 O O . CYS A 1 249 ? 27.461 -1.484 -27.815 1.00 98.81 249 CYS A O 1
ATOM 1953 N N . TYR A 1 250 ? 28.712 -2.181 -29.539 1.00 98.62 250 TYR A N 1
ATOM 1954 C CA . TYR A 1 250 ? 29.872 -1.385 -29.158 1.00 98.62 250 TYR A CA 1
ATOM 1955 C C . TYR A 1 250 ? 30.726 -0.978 -30.360 1.00 98.62 250 TYR A C 1
ATOM 1957 O O . TYR A 1 250 ? 30.851 -1.709 -31.345 1.00 98.62 250 TYR A O 1
ATOM 1965 N N . SER A 1 251 ? 31.325 0.208 -30.266 1.00 98.25 251 SER A N 1
ATOM 1966 C CA . SER A 1 251 ? 32.328 0.716 -31.206 1.00 98.25 251 SER A CA 1
ATOM 1967 C C . SER A 1 251 ? 33.293 1.643 -30.467 1.00 98.25 251 SER A C 1
ATOM 1969 O O . SER A 1 251 ? 32.876 2.571 -29.767 1.00 98.25 251 SER A O 1
ATOM 1971 N N . GLY A 1 252 ? 34.595 1.363 -30.571 1.00 96.88 252 GLY A N 1
ATOM 1972 C CA . GLY A 1 252 ? 35.614 2.039 -29.768 1.00 96.88 252 GLY A CA 1
ATOM 1973 C C . GLY A 1 252 ? 35.332 1.901 -28.268 1.00 96.88 252 GLY A C 1
ATOM 1974 O O . GLY A 1 252 ? 35.219 0.796 -27.748 1.00 96.88 252 GLY A O 1
ATOM 1975 N N . SER A 1 253 ? 35.220 3.029 -27.568 1.00 97.44 253 SER A N 1
ATOM 1976 C CA . SER A 1 253 ? 34.879 3.078 -26.141 1.00 97.44 253 SER A CA 1
ATOM 1977 C C . SER A 1 253 ? 33.384 3.268 -25.865 1.00 97.44 253 SER A C 1
ATOM 1979 O O . SER A 1 253 ? 33.015 3.424 -24.707 1.00 97.44 253 SER A O 1
ATOM 1981 N N . SER A 1 254 ? 32.517 3.267 -26.879 1.00 98.31 254 SER A N 1
ATOM 1982 C CA . SER A 1 254 ? 31.068 3.372 -26.678 1.00 98.31 254 SER A CA 1
ATOM 1983 C C . SER A 1 254 ? 30.427 1.995 -26.623 1.00 98.31 254 SER A C 1
ATOM 1985 O O . SER A 1 254 ? 30.699 1.157 -27.482 1.00 98.31 254 SER A O 1
ATOM 1987 N N . TRP A 1 255 ? 29.560 1.785 -25.637 1.00 98.75 255 TRP A N 1
ATOM 1988 C CA . TRP A 1 255 ? 28.795 0.558 -25.434 1.00 98.75 255 TRP A CA 1
ATOM 1989 C C . TRP A 1 255 ? 27.334 0.912 -25.176 1.00 98.75 255 TRP A C 1
ATOM 1991 O O . TRP A 1 255 ? 27.067 1.774 -24.345 1.00 98.75 255 TRP A O 1
ATOM 2001 N N . ILE A 1 256 ? 26.394 0.279 -25.873 1.00 98.88 256 ILE A N 1
ATOM 2002 C CA . ILE A 1 256 ? 24.970 0.627 -25.815 1.00 98.88 256 ILE A CA 1
ATOM 2003 C C . ILE A 1 256 ? 24.153 -0.635 -25.560 1.00 98.88 256 ILE A C 1
ATOM 2005 O O . ILE A 1 256 ? 24.263 -1.574 -26.342 1.00 98.88 256 ILE A O 1
ATOM 2009 N N . SER A 1 257 ? 23.322 -0.659 -24.515 1.00 98.81 257 SER A N 1
ATOM 2010 C CA . SER A 1 257 ? 22.300 -1.706 -24.331 1.00 98.81 257 SER A CA 1
ATOM 2011 C C . SER A 1 257 ? 20.967 -1.257 -24.902 1.00 98.81 257 SER A C 1
ATOM 2013 O O . SER A 1 257 ? 20.618 -0.099 -24.709 1.00 98.81 257 SER A O 1
ATOM 2015 N N . TYR A 1 258 ? 20.236 -2.168 -25.545 1.00 98.81 258 TYR A N 1
ATOM 2016 C CA . TYR A 1 258 ? 18.904 -1.944 -26.112 1.00 98.81 258 TYR A CA 1
ATOM 2017 C C . TYR A 1 258 ? 18.178 -3.283 -26.330 1.00 98.81 258 TYR A C 1
ATOM 2019 O O . TYR A 1 258 ? 18.741 -4.349 -26.073 1.00 98.81 258 TYR A O 1
ATOM 2027 N N . ASP A 1 259 ? 16.941 -3.230 -26.820 1.00 98.75 259 ASP A N 1
ATOM 2028 C CA . ASP A 1 259 ? 16.245 -4.383 -27.393 1.00 98.75 259 ASP A CA 1
ATOM 2029 C C . ASP A 1 259 ? 16.215 -4.272 -28.921 1.00 98.75 259 ASP A C 1
ATOM 2031 O O . ASP A 1 259 ? 15.789 -3.255 -29.466 1.00 98.75 259 ASP A O 1
ATOM 2035 N N . ASP A 1 260 ? 16.621 -5.336 -29.611 1.00 98.56 260 ASP A N 1
ATOM 2036 C CA . ASP A 1 260 ? 16.462 -5.499 -31.055 1.00 98.56 260 ASP A CA 1
ATOM 2037 C C . ASP A 1 260 ? 15.401 -6.570 -31.369 1.00 98.56 260 ASP A C 1
ATOM 2039 O O . ASP A 1 260 ? 14.836 -7.230 -30.491 1.00 98.56 260 ASP A O 1
ATOM 2043 N N . THR A 1 261 ? 15.147 -6.790 -32.655 1.00 98.19 261 THR A N 1
ATOM 2044 C CA . THR A 1 261 ? 14.149 -7.704 -33.217 1.00 98.19 261 THR A CA 1
ATOM 2045 C C . THR A 1 261 ? 14.135 -9.075 -32.534 1.00 98.19 261 THR A C 1
ATOM 2047 O O . THR A 1 261 ? 13.062 -9.617 -32.262 1.00 98.19 261 THR A O 1
ATOM 2050 N N . GLN A 1 262 ? 15.305 -9.660 -32.249 1.00 98.00 262 GLN A N 1
ATOM 2051 C CA . GLN A 1 262 ? 15.389 -10.987 -31.635 1.00 98.00 262 GLN A CA 1
ATOM 2052 C C . GLN A 1 262 ? 14.968 -10.979 -30.158 1.00 98.00 262 GLN A C 1
ATOM 2054 O O . GLN A 1 262 ? 14.223 -11.871 -29.739 1.00 98.00 262 GLN A O 1
ATOM 2059 N N . SER A 1 263 ? 15.398 -9.983 -29.376 1.00 98.44 263 SER A N 1
ATOM 2060 C CA . SER A 1 263 ? 14.974 -9.827 -27.978 1.00 98.44 263 SER A CA 1
ATOM 2061 C C . SER A 1 263 ? 13.486 -9.523 -27.882 1.00 98.44 263 SER A C 1
ATOM 2063 O O . SER A 1 263 ? 12.795 -10.160 -27.089 1.00 98.44 263 SER A O 1
ATOM 2065 N N . VAL A 1 264 ? 12.968 -8.642 -28.744 1.00 98.69 264 VAL A N 1
ATOM 2066 C CA . VAL A 1 264 ? 11.537 -8.314 -28.807 1.00 98.69 264 VAL A CA 1
ATOM 2067 C C . VAL A 1 264 ? 10.697 -9.564 -29.075 1.00 98.69 264 VAL A C 1
ATOM 2069 O O . VAL A 1 264 ? 9.790 -9.863 -28.297 1.00 98.69 264 VAL A O 1
ATOM 2072 N N . LYS A 1 265 ? 11.022 -10.353 -30.109 1.00 98.38 265 LYS A N 1
ATOM 2073 C CA . LYS A 1 265 ? 10.307 -11.610 -30.401 1.00 98.38 265 LYS A CA 1
ATOM 2074 C C . LYS A 1 265 ? 10.358 -12.581 -29.223 1.00 98.38 265 LYS A C 1
ATOM 2076 O O . LYS A 1 265 ? 9.330 -13.093 -28.788 1.00 98.38 265 LYS A O 1
ATOM 2081 N N . ASN A 1 266 ? 11.535 -12.789 -28.639 1.00 98.44 266 ASN A N 1
ATOM 2082 C CA . ASN A 1 266 ? 11.679 -13.737 -27.537 1.00 98.44 266 ASN A CA 1
ATOM 2083 C C . ASN A 1 266 ? 10.924 -13.287 -26.274 1.00 98.44 266 ASN A C 1
ATOM 2085 O O . ASN A 1 266 ? 10.325 -14.126 -25.599 1.00 98.44 266 ASN A O 1
ATOM 2089 N N . LYS A 1 267 ? 10.864 -11.980 -25.990 1.00 98.62 267 LYS A N 1
ATOM 2090 C CA . LYS A 1 267 ? 10.036 -11.418 -24.910 1.00 98.62 267 LYS A CA 1
ATOM 2091 C C . LYS A 1 267 ? 8.542 -11.586 -25.188 1.00 98.62 267 LYS A C 1
ATOM 2093 O O . LYS A 1 267 ? 7.811 -12.009 -24.295 1.00 98.62 267 LYS A O 1
ATOM 2098 N N . VAL A 1 268 ? 8.078 -11.343 -26.415 1.00 98.38 268 VAL A N 1
ATOM 2099 C CA . VAL A 1 268 ? 6.666 -11.554 -26.786 1.00 98.38 268 VAL A CA 1
ATOM 2100 C C . VAL A 1 268 ? 6.274 -13.032 -26.696 1.00 98.38 268 VAL A C 1
ATOM 2102 O O . VAL A 1 268 ? 5.225 -13.363 -26.138 1.00 98.38 268 VAL A O 1
ATOM 2105 N N . ASN A 1 269 ? 7.130 -13.943 -27.157 1.00 97.75 269 ASN A N 1
ATOM 2106 C CA . ASN A 1 269 ? 6.901 -15.378 -27.009 1.00 97.75 269 ASN A CA 1
ATOM 2107 C C . ASN A 1 269 ? 6.892 -15.814 -25.527 1.00 97.75 269 ASN A C 1
ATOM 2109 O O . ASN A 1 269 ? 6.069 -16.638 -25.116 1.00 97.75 269 ASN A O 1
ATOM 2113 N N . TYR A 1 270 ? 7.745 -15.222 -24.685 1.00 97.56 270 TYR A N 1
ATOM 2114 C CA . TYR A 1 270 ? 7.717 -15.443 -23.236 1.00 97.56 270 TYR A CA 1
ATOM 2115 C C . TYR A 1 270 ? 6.389 -14.990 -22.608 1.00 97.56 270 TYR A C 1
ATOM 2117 O O . TYR A 1 270 ? 5.753 -15.761 -21.894 1.00 97.56 270 TYR A O 1
ATOM 2125 N N . VAL A 1 271 ? 5.916 -13.780 -22.928 1.00 95.75 271 VAL A N 1
ATOM 2126 C CA . VAL A 1 271 ? 4.608 -13.253 -22.487 1.00 95.75 271 VAL A CA 1
ATOM 2127 C C . VAL A 1 271 ? 3.478 -14.213 -22.862 1.00 95.75 271 VAL A C 1
ATOM 2129 O O . VAL A 1 271 ? 2.646 -14.571 -22.024 1.00 95.75 271 VAL A O 1
ATOM 2132 N N . LYS A 1 272 ? 3.473 -14.669 -24.116 1.00 94.38 272 LYS A N 1
ATOM 2133 C CA . LYS A 1 272 ? 2.461 -15.577 -24.656 1.00 94.38 272 LYS A CA 1
ATOM 2134 C C . LYS A 1 272 ? 2.475 -16.939 -23.967 1.00 94.38 272 LYS A C 1
ATOM 2136 O O . LYS A 1 272 ? 1.430 -17.419 -23.533 1.00 94.38 272 LYS A O 1
ATOM 2141 N N . SER A 1 273 ? 3.648 -17.559 -23.849 1.00 94.44 273 SER A N 1
ATOM 2142 C CA . SER A 1 273 ? 3.804 -18.866 -23.197 1.00 94.44 273 SER A CA 1
ATOM 2143 C C . SER A 1 273 ? 3.522 -18.813 -21.692 1.00 94.44 273 SER A C 1
ATOM 2145 O O . SER A 1 273 ? 2.987 -19.774 -21.140 1.00 94.44 273 SER A O 1
ATOM 2147 N N . GLY A 1 274 ? 3.794 -17.676 -21.047 1.00 93.25 274 GLY A N 1
ATOM 2148 C CA . GLY A 1 274 ? 3.476 -17.412 -19.643 1.00 93.25 274 GLY A CA 1
ATOM 2149 C C . GLY A 1 274 ? 2.001 -17.100 -19.363 1.00 93.25 274 GLY A C 1
ATOM 2150 O O . GLY A 1 274 ? 1.617 -16.983 -18.200 1.00 93.25 274 GLY A O 1
ATOM 2151 N N . GLY A 1 275 ? 1.157 -16.965 -20.394 1.00 96.00 275 GLY A N 1
ATOM 2152 C CA . GLY A 1 275 ? -0.262 -16.629 -20.232 1.00 96.00 275 GLY A CA 1
ATOM 2153 C C . GLY A 1 275 ? -0.498 -15.227 -19.659 1.00 96.00 275 GLY A C 1
ATOM 2154 O O . GLY A 1 275 ? -1.479 -15.013 -18.938 1.00 96.00 275 GLY A O 1
ATOM 2155 N N . LEU A 1 276 ? 0.415 -14.293 -19.940 1.00 97.69 276 LEU A N 1
ATOM 2156 C CA . LEU A 1 276 ? 0.252 -12.882 -19.603 1.00 97.69 276 LEU A CA 1
ATOM 2157 C C . LEU A 1 276 ? -0.803 -12.219 -20.501 1.00 97.69 276 LEU A C 1
ATOM 2159 O O . LEU A 1 276 ? -1.187 -12.760 -21.537 1.00 97.69 276 LEU A O 1
ATOM 2163 N N . GLN A 1 277 ? -1.276 -11.036 -20.101 1.00 97.44 277 GLN A N 1
ATOM 2164 C CA . GLN A 1 277 ? -2.290 -10.289 -20.852 1.00 97.44 277 GLN A CA 1
ATOM 2165 C C . GLN A 1 277 ? -1.767 -9.779 -22.202 1.00 97.44 277 GLN A C 1
ATOM 2167 O O . GLN A 1 277 ? -2.532 -9.685 -23.159 1.00 97.44 277 GLN A O 1
ATOM 2172 N N . GLY A 1 278 ? -0.482 -9.430 -22.279 1.00 97.75 278 GL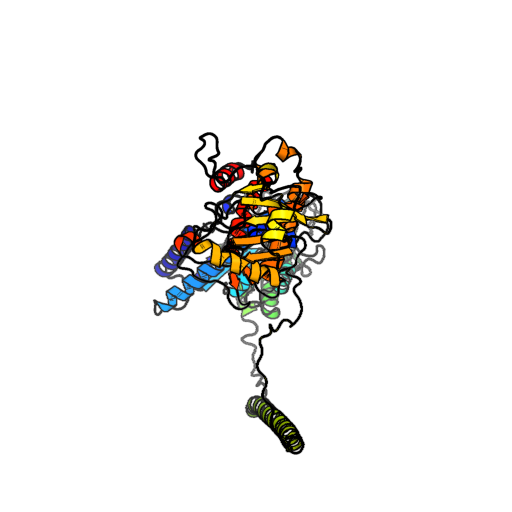Y A N 1
ATOM 2173 C CA . GLY A 1 278 ? 0.137 -8.905 -23.493 1.00 97.75 278 GLY A CA 1
ATOM 2174 C C . GLY A 1 278 ? 1.438 -8.158 -23.216 1.00 97.75 278 GLY A C 1
ATOM 2175 O O . GLY A 1 278 ? 2.089 -8.376 -22.192 1.00 97.75 278 GLY A O 1
ATOM 2176 N N . TYR A 1 279 ? 1.803 -7.265 -24.131 1.00 98.38 279 TYR A N 1
ATOM 2177 C CA . TYR A 1 279 ? 2.963 -6.383 -24.018 1.00 98.38 279 TYR A CA 1
ATOM 2178 C C . TYR A 1 279 ? 2.597 -4.945 -24.414 1.00 98.38 279 TYR A C 1
ATOM 2180 O O . TYR A 1 279 ? 1.590 -4.721 -25.088 1.00 98.38 279 TYR A O 1
ATOM 2188 N N . PHE A 1 280 ? 3.417 -3.977 -24.011 1.00 98.12 280 PHE A N 1
ATOM 2189 C CA . PHE A 1 280 ? 3.352 -2.592 -24.485 1.00 98.12 280 PHE A CA 1
ATOM 2190 C C . PHE A 1 280 ? 4.762 -2.081 -24.805 1.00 98.12 280 PHE A C 1
ATOM 2192 O O . PHE A 1 280 ? 5.739 -2.602 -24.270 1.00 98.12 280 PHE A O 1
ATOM 2199 N N . ALA A 1 281 ? 4.873 -1.074 -25.673 1.00 97.75 281 ALA A N 1
ATOM 2200 C CA . ALA A 1 281 ? 6.156 -0.501 -26.073 1.00 97.75 281 ALA A CA 1
ATOM 2201 C C . ALA A 1 281 ? 6.331 0.931 -25.551 1.00 97.75 281 ALA A C 1
ATOM 2203 O O . ALA A 1 281 ? 5.440 1.765 -25.732 1.00 97.75 281 ALA A O 1
ATOM 2204 N N . TRP A 1 282 ? 7.493 1.228 -24.962 1.00 95.06 282 TRP A N 1
ATOM 2205 C CA . TRP A 1 282 ? 7.895 2.588 -24.588 1.00 95.06 282 TRP A CA 1
ATOM 2206 C C . TRP A 1 282 ? 9.102 3.044 -25.425 1.00 95.06 282 TRP A C 1
ATOM 2208 O O . TRP A 1 282 ? 10.198 2.533 -25.245 1.00 95.06 282 TRP A O 1
ATOM 2218 N N . HIS A 1 283 ? 8.972 3.977 -26.363 1.00 93.38 283 HIS A N 1
ATOM 2219 C CA . HIS A 1 283 ? 7.716 4.463 -26.930 1.00 93.38 283 HIS A CA 1
ATOM 2220 C C . HIS A 1 283 ? 7.725 4.331 -28.449 1.00 93.38 283 HIS A C 1
ATOM 2222 O O . HIS A 1 283 ? 8.768 4.299 -29.092 1.00 93.38 283 HIS A O 1
ATOM 2228 N N . ILE A 1 284 ? 6.537 4.308 -29.041 1.00 93.06 284 ILE A N 1
ATOM 2229 C CA . ILE A 1 284 ? 6.347 3.909 -30.437 1.00 93.06 284 ILE A CA 1
ATOM 2230 C C . ILE A 1 284 ? 7.112 4.772 -31.457 1.00 93.06 284 ILE A C 1
ATOM 2232 O O . ILE A 1 284 ? 7.607 4.256 -32.449 1.00 93.06 284 ILE A O 1
ATOM 2236 N N . ALA A 1 285 ? 7.278 6.071 -31.184 1.00 93.62 285 ALA A N 1
ATOM 2237 C CA . ALA A 1 285 ? 8.017 6.987 -32.058 1.00 93.62 285 ALA A CA 1
ATOM 2238 C C . ALA A 1 285 ? 9.539 6.745 -32.091 1.00 93.62 285 ALA A C 1
ATOM 2240 O O . ALA A 1 285 ? 10.217 7.337 -32.919 1.00 93.62 285 ALA A O 1
ATOM 2241 N N . ALA A 1 286 ? 10.068 5.919 -31.185 1.00 95.94 286 ALA A N 1
ATOM 2242 C CA . ALA A 1 286 ? 11.485 5.574 -31.128 1.00 95.94 286 ALA A CA 1
ATOM 2243 C C . ALA A 1 286 ? 11.832 4.348 -31.996 1.00 95.94 286 ALA A C 1
ATOM 2245 O O . ALA A 1 286 ? 13.003 3.999 -32.135 1.00 95.94 286 ALA A O 1
ATOM 2246 N N . ASP A 1 287 ? 10.816 3.684 -32.558 1.00 97.12 287 ASP A N 1
ATOM 2247 C CA . ASP A 1 287 ? 10.982 2.541 -33.450 1.00 97.12 287 ASP A CA 1
ATOM 2248 C C . ASP A 1 287 ? 11.516 2.987 -34.818 1.00 97.12 287 ASP A C 1
ATOM 2250 O O . ASP A 1 287 ? 11.124 4.025 -35.359 1.00 97.12 287 ASP A O 1
ATOM 2254 N N . GLN A 1 288 ? 12.365 2.166 -35.427 1.00 95.25 288 GLN A N 1
ATOM 2255 C CA . GLN A 1 288 ? 12.883 2.430 -36.760 1.00 95.25 288 GLN A CA 1
ATOM 2256 C C . GLN A 1 288 ? 11.920 1.835 -37.783 1.00 95.25 288 GLN A C 1
ATOM 2258 O O . GLN A 1 288 ? 11.876 0.623 -37.964 1.00 95.25 288 GLN A O 1
ATOM 2263 N N . ASN A 1 289 ? 11.134 2.672 -38.467 1.00 95.81 289 ASN A N 1
ATOM 2264 C CA . ASN A 1 289 ? 10.182 2.227 -39.497 1.00 95.81 289 ASN A CA 1
ATOM 2265 C C . ASN A 1 289 ? 9.259 1.078 -39.037 1.00 95.81 289 ASN A C 1
ATOM 2267 O O . ASN A 1 289 ? 8.948 0.181 -39.821 1.00 95.81 289 ASN A O 1
ATOM 2271 N N . TRP A 1 290 ? 8.818 1.109 -37.774 1.00 96.94 290 TRP A N 1
ATOM 2272 C CA . TRP A 1 290 ? 7.922 0.108 -37.175 1.00 96.94 290 TRP A CA 1
ATOM 2273 C C . TRP A 1 290 ? 8.500 -1.316 -37.106 1.00 96.94 290 TRP A C 1
ATOM 2275 O O . TRP A 1 290 ? 7.739 -2.277 -36.967 1.00 96.94 290 TRP A O 1
ATOM 2285 N N . VAL A 1 291 ? 9.819 -1.485 -37.236 1.00 97.81 291 VAL A N 1
ATOM 2286 C CA . VAL A 1 291 ? 10.469 -2.803 -37.295 1.00 97.81 291 VAL A CA 1
ATOM 2287 C C . VAL A 1 291 ? 10.215 -3.600 -36.019 1.00 97.81 291 VAL A C 1
ATOM 2289 O O . VAL A 1 291 ? 9.772 -4.751 -36.102 1.00 97.81 291 VAL A O 1
ATOM 2292 N N . LEU A 1 292 ? 10.423 -3.000 -34.844 1.00 98.19 292 LEU A N 1
ATOM 2293 C CA . LEU A 1 292 ? 10.205 -3.691 -33.572 1.00 98.19 292 LEU A CA 1
ATOM 2294 C C . LEU A 1 292 ? 8.715 -3.933 -33.316 1.00 98.19 292 LEU A C 1
ATOM 2296 O O . LEU A 1 292 ? 8.323 -5.014 -32.873 1.00 98.19 292 LEU A O 1
ATOM 2300 N N . SER A 1 293 ? 7.867 -2.967 -33.669 1.00 97.88 293 SER A N 1
ATOM 2301 C CA . SER A 1 293 ? 6.408 -3.071 -33.571 1.00 97.88 293 SER A CA 1
ATOM 2302 C C . SER A 1 293 ? 5.860 -4.229 -34.411 1.00 97.88 293 SER A C 1
ATOM 2304 O O . SER A 1 293 ? 5.061 -5.036 -33.925 1.00 97.88 293 SER A O 1
ATOM 2306 N N . HIS A 1 294 ? 6.313 -4.358 -35.661 1.00 97.69 294 HIS A N 1
ATOM 2307 C CA . HIS A 1 294 ? 5.932 -5.459 -36.544 1.00 97.69 294 HIS A CA 1
ATOM 2308 C C . HIS A 1 294 ? 6.488 -6.795 -36.065 1.00 97.69 294 HIS A C 1
ATOM 2310 O O . HIS A 1 294 ? 5.756 -7.785 -36.080 1.00 97.69 294 HIS A O 1
ATOM 2316 N N . ALA A 1 295 ? 7.740 -6.832 -35.603 1.00 97.00 295 ALA A N 1
ATOM 2317 C CA . ALA A 1 295 ? 8.332 -8.039 -35.040 1.00 97.00 295 ALA A CA 1
ATOM 2318 C C . ALA A 1 295 ? 7.524 -8.558 -33.842 1.00 97.00 295 ALA A C 1
ATOM 2320 O O . ALA A 1 295 ? 7.221 -9.750 -33.780 1.00 97.00 295 ALA A O 1
ATOM 2321 N N . ALA A 1 296 ? 7.122 -7.660 -32.939 1.00 97.00 296 ALA A N 1
ATOM 2322 C CA . ALA A 1 296 ? 6.299 -7.993 -31.785 1.00 97.00 296 ALA A CA 1
ATOM 2323 C C . ALA A 1 296 ? 4.909 -8.512 -32.198 1.00 97.00 296 ALA A C 1
ATOM 2325 O O . ALA A 1 296 ? 4.486 -9.578 -31.751 1.00 97.00 296 ALA A O 1
ATOM 2326 N N . SER A 1 297 ? 4.218 -7.797 -33.095 1.00 95.50 297 SER A N 1
ATOM 2327 C CA . SER A 1 297 ? 2.870 -8.177 -33.544 1.00 95.50 297 SER A CA 1
ATOM 2328 C C . SER A 1 297 ? 2.859 -9.519 -34.274 1.00 95.50 297 SER A C 1
ATOM 2330 O O . SER A 1 297 ? 1.990 -10.350 -34.024 1.00 95.50 297 SER A O 1
ATOM 2332 N N . GLN A 1 298 ? 3.834 -9.761 -35.153 1.00 94.19 298 GLN A N 1
ATOM 2333 C CA . GLN A 1 298 ? 3.933 -11.023 -35.887 1.00 94.19 298 GLN A CA 1
ATOM 2334 C C . GLN A 1 298 ? 4.140 -12.206 -34.942 1.00 94.19 298 GLN A C 1
ATOM 2336 O O . GLN A 1 298 ? 3.500 -13.239 -35.114 1.00 94.19 298 GLN A O 1
ATOM 2341 N N . GLU A 1 299 ? 4.999 -12.062 -33.933 1.00 94.50 299 GLU A N 1
ATOM 2342 C CA . GLU A 1 299 ? 5.239 -13.115 -32.944 1.00 94.50 299 GLU A CA 1
ATOM 2343 C C . GLU A 1 299 ? 3.987 -13.400 -32.097 1.00 94.50 299 GLU A C 1
ATOM 2345 O O . GLU A 1 299 ? 3.635 -14.555 -31.836 1.00 94.50 299 GLU A O 1
ATOM 2350 N N . ALA A 1 300 ? 3.250 -12.349 -31.724 1.00 88.25 300 ALA A N 1
ATOM 2351 C CA . ALA A 1 300 ? 1.979 -12.494 -31.024 1.00 88.25 300 ALA A CA 1
ATOM 2352 C C . ALA A 1 300 ? 0.974 -13.321 -31.852 1.00 88.25 300 ALA A C 1
ATOM 2354 O O . ALA A 1 300 ? 0.356 -14.255 -31.322 1.00 88.25 300 ALA A O 1
ATOM 2355 N N . ASP A 1 301 ? 0.896 -13.060 -33.160 1.00 86.06 301 ASP A N 1
ATOM 2356 C CA . ASP A 1 301 ? -0.008 -13.731 -34.103 1.00 86.06 301 ASP A CA 1
ATOM 2357 C C . ASP A 1 301 ? 0.451 -15.141 -34.526 1.00 86.06 301 ASP A C 1
ATOM 2359 O O . ASP A 1 301 ? -0.378 -15.980 -34.912 1.00 86.06 301 ASP A O 1
ATOM 2363 N N . GLN A 1 302 ? 1.749 -15.453 -34.419 1.00 71.56 302 GLN A N 1
ATOM 2364 C CA . GLN A 1 302 ? 2.323 -16.768 -34.733 1.00 71.56 302 GLN A CA 1
ATOM 2365 C C . GLN A 1 302 ? 1.845 -17.835 -33.737 1.00 71.56 302 GLN A C 1
ATOM 2367 O O . GLN A 1 302 ? 2.420 -18.089 -32.685 1.00 71.56 302 GLN A O 1
ATOM 2372 N N . GLY A 1 303 ? 0.695 -18.430 -34.041 1.00 54.59 303 GLY A N 1
ATOM 2373 C CA . GLY A 1 303 ? -0.009 -19.427 -33.228 1.00 54.59 303 GLY A CA 1
ATOM 2374 C C . GLY A 1 303 ? -1.524 -19.378 -33.434 1.00 54.59 303 GLY A C 1
ATOM 2375 O O . GLY A 1 303 ? -2.204 -20.380 -33.228 1.00 54.59 303 GLY A O 1
ATOM 2376 N N . THR A 1 304 ? -2.044 -18.257 -33.939 1.00 50.84 304 THR A N 1
ATOM 2377 C CA . THR A 1 304 ? -3.454 -18.108 -34.328 1.00 50.84 304 THR A CA 1
ATOM 2378 C C . THR A 1 304 ? -3.716 -18.695 -35.722 1.00 50.84 304 THR A C 1
ATOM 2380 O O . THR A 1 304 ? -4.814 -19.167 -35.996 1.00 50.84 304 THR A O 1
ATOM 2383 N N . GLN A 1 305 ? -2.690 -18.757 -36.585 1.00 39.06 305 GLN A N 1
ATOM 2384 C CA . GLN A 1 305 ? -2.785 -19.305 -37.951 1.00 39.06 305 GLN A CA 1
ATOM 2385 C C . GLN A 1 305 ? -2.286 -20.758 -38.118 1.00 39.06 305 GLN A C 1
ATOM 2387 O O . GLN A 1 305 ? -2.440 -21.341 -39.186 1.00 39.06 305 GLN A O 1
ATOM 2392 N N . GLY A 1 306 ? -1.753 -21.385 -37.062 1.00 34.72 306 GLY A N 1
ATOM 2393 C CA . GLY A 1 306 ? -1.323 -22.798 -37.055 1.00 34.72 306 GLY A CA 1
ATOM 2394 C C . GLY A 1 306 ? -2.353 -23.774 -36.474 1.00 34.72 306 GLY A C 1
ATOM 2395 O O . GLY A 1 306 ? -2.058 -24.952 -36.281 1.00 34.72 306 GLY A O 1
ATOM 2396 N N . GLY A 1 307 ? -3.563 -23.297 -36.172 1.00 33.00 307 GLY A N 1
ATOM 2397 C CA . GLY A 1 307 ? -4.661 -24.086 -35.620 1.00 33.00 307 GLY A CA 1
ATOM 2398 C C . GLY A 1 307 ? -5.368 -24.925 -36.677 1.00 33.00 307 GLY A C 1
ATOM 2399 O O . GLY A 1 307 ? -6.570 -24.770 -36.891 1.00 33.00 307 GLY A O 1
ATOM 2400 N N . GLY A 1 308 ? -4.641 -25.850 -37.309 1.00 31.58 308 GLY A N 1
ATOM 2401 C CA . GLY A 1 308 ? -5.262 -27.043 -37.863 1.00 31.58 308 GLY A CA 1
ATOM 2402 C C . GLY A 1 308 ? -6.181 -27.622 -36.794 1.00 31.58 308 GLY A C 1
ATOM 2403 O O . GLY A 1 308 ? -5.775 -27.804 -35.648 1.00 31.58 308 GLY A O 1
ATOM 2404 N N . MET A 1 309 ? -7.440 -27.804 -37.171 1.00 34.84 309 MET A N 1
ATOM 2405 C CA . MET A 1 309 ? -8.561 -28.257 -36.364 1.00 34.84 309 MET A CA 1
ATOM 2406 C C . MET A 1 309 ? -8.196 -29.463 -35.477 1.00 34.84 309 MET A C 1
ATOM 2408 O O . MET A 1 309 ? -8.547 -30.603 -35.776 1.00 34.84 309 MET A O 1
ATOM 2412 N N . HIS A 1 310 ? -7.572 -29.227 -34.320 1.00 32.94 310 HIS A N 1
ATOM 2413 C CA . HIS A 1 310 ? -7.657 -30.138 -33.196 1.00 32.94 310 HIS A CA 1
ATOM 2414 C C . HIS A 1 310 ? -9.083 -30.009 -32.682 1.00 32.94 310 HIS A C 1
ATOM 2416 O O . HIS A 1 310 ? -9.388 -29.280 -31.738 1.00 32.94 310 HIS A O 1
ATOM 2422 N N . LYS A 1 311 ? -9.978 -30.761 -33.336 1.00 33.91 311 LYS A N 1
ATOM 2423 C CA . LYS A 1 311 ? -11.166 -31.299 -32.691 1.00 33.91 311 LYS A CA 1
ATOM 2424 C C . LYS A 1 311 ? -10.677 -31.905 -31.379 1.00 33.91 311 LYS A C 1
ATOM 2426 O O . LYS A 1 311 ? -10.224 -33.049 -31.347 1.00 33.91 311 LYS A O 1
ATOM 2431 N N . ARG A 1 312 ? -10.782 -31.153 -30.278 1.00 36.03 312 ARG A N 1
ATOM 2432 C CA . ARG A 1 312 ? -11.026 -31.773 -28.981 1.00 36.03 312 ARG A CA 1
ATOM 2433 C C . ARG A 1 312 ? -12.179 -32.723 -29.259 1.00 36.03 312 ARG A C 1
ATOM 2435 O O . ARG A 1 312 ? -13.245 -32.265 -29.680 1.00 36.03 312 ARG A O 1
ATOM 2442 N N . LYS A 1 313 ? -11.941 -34.035 -29.143 1.00 37.72 313 LYS A N 1
ATOM 2443 C CA . LYS A 1 313 ? -13.036 -35.009 -29.156 1.00 37.72 313 LYS A CA 1
ATOM 2444 C C . LYS A 1 313 ? -14.104 -34.417 -28.236 1.00 37.72 313 LYS A C 1
ATOM 2446 O O . LYS A 1 313 ? -13.732 -34.014 -27.130 1.00 37.72 313 LYS A O 1
ATOM 2451 N N . PRO A 1 314 ? -15.359 -34.254 -28.683 1.00 35.91 314 PRO A N 1
ATOM 2452 C CA . PRO A 1 314 ? -16.371 -33.707 -27.806 1.00 35.91 314 PRO A CA 1
ATOM 2453 C C . PRO A 1 314 ? -16.449 -34.680 -26.635 1.00 35.91 314 PRO A C 1
ATOM 2455 O O . PRO A 1 314 ? -16.898 -35.812 -26.796 1.00 35.91 314 PRO A O 1
ATOM 2458 N N . LEU A 1 315 ? -15.942 -34.282 -25.465 1.00 48.94 315 LEU A N 1
ATOM 2459 C CA . LEU A 1 315 ? -16.328 -34.957 -24.241 1.00 48.94 315 LEU A CA 1
ATOM 2460 C C . LEU A 1 315 ? -17.842 -34.786 -24.208 1.00 48.94 315 LEU A C 1
ATOM 2462 O O . LEU A 1 315 ? -18.322 -33.650 -24.190 1.00 48.94 315 LEU A O 1
ATOM 2466 N N . ASN A 1 316 ? -18.565 -35.902 -24.332 1.00 53.75 316 ASN A N 1
ATOM 2467 C CA . ASN A 1 316 ? -20.020 -35.942 -24.362 1.00 53.75 316 ASN A CA 1
ATOM 2468 C C . ASN A 1 316 ? -20.553 -34.930 -23.345 1.00 53.75 316 ASN A C 1
ATOM 2470 O O . ASN A 1 316 ? -20.313 -35.091 -22.151 1.00 53.75 316 ASN A O 1
ATOM 2474 N N . ARG A 1 317 ? -21.262 -33.886 -23.805 1.00 55.28 317 ARG A N 1
ATOM 2475 C CA . ARG A 1 317 ? -21.860 -32.855 -22.930 1.00 55.28 317 ARG A CA 1
ATOM 2476 C C . ARG A 1 317 ? -22.737 -33.474 -21.829 1.00 55.28 317 ARG A C 1
ATOM 2478 O O . ARG A 1 317 ? -22.917 -32.875 -20.778 1.00 55.28 317 ARG A O 1
ATOM 2485 N N . LEU A 1 318 ? -23.193 -34.711 -22.043 1.00 54.28 318 LEU A N 1
ATOM 2486 C CA . LEU A 1 318 ? -23.831 -35.569 -21.049 1.00 54.28 318 LEU A CA 1
ATOM 2487 C C . LEU A 1 318 ? -22.962 -35.824 -19.805 1.00 54.28 318 LEU A C 1
ATOM 2489 O O . LEU A 1 318 ? -23.498 -35.781 -18.713 1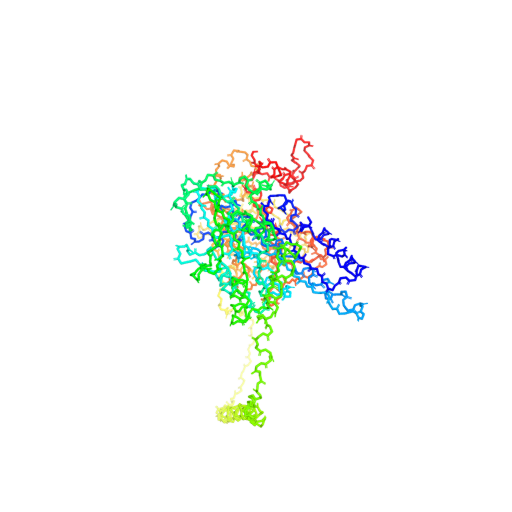.00 54.28 318 LEU A O 1
ATOM 2493 N N . ILE A 1 319 ? -21.644 -36.020 -19.909 1.00 61.78 319 ILE A N 1
ATOM 2494 C CA . ILE A 1 319 ? -20.773 -36.334 -18.757 1.00 61.78 319 ILE A CA 1
ATOM 2495 C C . ILE A 1 319 ? -20.650 -35.131 -17.805 1.00 61.78 319 ILE A C 1
ATOM 2497 O O . ILE A 1 319 ? -20.697 -35.301 -16.590 1.00 61.78 319 ILE A O 1
ATOM 2501 N N . ILE A 1 320 ? -20.580 -33.910 -18.347 1.00 62.50 320 ILE A N 1
ATOM 2502 C CA . ILE A 1 320 ? -20.486 -32.665 -17.558 1.00 62.50 320 ILE A CA 1
ATOM 2503 C C . ILE A 1 320 ? -21.789 -32.388 -16.787 1.00 62.50 320 ILE A C 1
ATOM 2505 O O . ILE A 1 320 ? -21.749 -31.764 -15.733 1.00 62.50 320 ILE A O 1
ATOM 2509 N N . ILE A 1 321 ? -22.933 -32.888 -17.269 1.00 69.12 321 ILE A N 1
ATOM 2510 C CA . ILE A 1 321 ? -24.237 -32.768 -16.595 1.00 69.12 321 ILE A CA 1
ATOM 2511 C C . ILE A 1 321 ? -24.487 -33.963 -15.657 1.00 69.12 321 ILE A C 1
ATOM 2513 O O . ILE A 1 321 ? -24.978 -33.790 -14.545 1.00 69.12 321 ILE A O 1
ATOM 2517 N N . LEU A 1 322 ? -24.115 -35.179 -16.065 1.00 70.31 322 LEU A N 1
ATOM 2518 C CA . LEU A 1 322 ? -24.381 -36.409 -15.314 1.00 70.31 322 LEU A CA 1
ATOM 2519 C C . LEU A 1 322 ? -23.555 -36.515 -14.027 1.00 70.31 322 LEU A C 1
ATOM 2521 O O . LEU A 1 322 ? -24.062 -37.046 -13.044 1.00 70.31 322 LEU A O 1
ATOM 2525 N N . ILE A 1 323 ? -22.325 -35.990 -13.996 1.00 75.44 323 ILE A N 1
ATOM 2526 C CA . ILE A 1 323 ? -21.485 -35.994 -12.785 1.00 75.44 323 ILE A CA 1
ATOM 2527 C C . ILE A 1 323 ? -22.103 -35.148 -11.653 1.00 75.44 323 ILE A C 1
ATOM 2529 O O . ILE A 1 323 ? -22.304 -35.692 -10.564 1.00 75.44 323 ILE A O 1
ATOM 2533 N N . PRO A 1 324 ? -22.463 -33.863 -11.858 1.00 79.50 324 PRO A N 1
ATOM 2534 C CA . PRO A 1 324 ? -23.104 -33.074 -10.809 1.00 79.50 324 PRO A CA 1
ATOM 2535 C C . PRO A 1 324 ? -24.502 -33.592 -10.455 1.00 79.50 324 PRO A C 1
ATOM 2537 O O . PRO A 1 324 ? -24.850 -33.610 -9.278 1.00 79.50 324 PRO A O 1
ATOM 2540 N N . VAL A 1 325 ? -25.283 -34.095 -11.420 1.00 84.06 325 VAL A N 1
ATOM 2541 C CA . VAL A 1 325 ? -26.599 -34.701 -11.133 1.00 84.06 325 VAL A CA 1
ATOM 2542 C C . VAL A 1 325 ? -26.454 -35.972 -10.290 1.00 84.06 325 VAL A C 1
ATOM 2544 O O . VAL A 1 325 ? -27.181 -36.145 -9.313 1.00 84.06 325 VAL A O 1
ATOM 2547 N N . GLY A 1 326 ? -25.479 -36.829 -10.602 1.00 86.00 326 GLY A N 1
ATOM 2548 C CA . GLY A 1 326 ? -25.158 -38.012 -9.804 1.00 86.00 326 GLY A CA 1
ATOM 2549 C C . GLY A 1 326 ? -24.712 -37.650 -8.386 1.00 86.00 326 GLY A C 1
ATOM 2550 O O . GLY A 1 326 ? -25.197 -38.241 -7.424 1.00 86.00 326 GLY A O 1
ATOM 2551 N N . ALA A 1 327 ? -23.865 -36.628 -8.237 1.00 84.69 327 ALA A N 1
ATOM 2552 C CA . ALA A 1 327 ? -23.428 -36.140 -6.931 1.00 84.69 327 ALA A CA 1
ATOM 2553 C C . ALA A 1 327 ? -24.596 -35.587 -6.093 1.00 84.69 327 ALA A C 1
ATOM 2555 O O . ALA A 1 327 ? -24.689 -35.881 -4.901 1.00 84.69 327 ALA A O 1
ATOM 2556 N N . ILE A 1 328 ? -25.524 -34.850 -6.715 1.00 90.12 328 ILE A N 1
ATOM 2557 C CA . ILE A 1 328 ? -26.726 -34.325 -6.050 1.00 90.12 328 ILE A CA 1
ATOM 2558 C C . ILE A 1 328 ? -27.657 -35.467 -5.625 1.00 90.12 328 ILE A C 1
ATOM 2560 O O . ILE A 1 328 ? -28.148 -35.464 -4.498 1.00 90.12 328 ILE A O 1
ATOM 2564 N N . LEU A 1 329 ? -27.868 -36.476 -6.476 1.00 90.94 329 LEU A N 1
ATOM 2565 C CA . LEU A 1 329 ? -28.694 -37.640 -6.136 1.00 90.94 329 LEU A CA 1
ATOM 2566 C C . LEU A 1 329 ? -28.094 -38.456 -4.985 1.00 90.94 329 LEU A C 1
ATOM 2568 O O . LEU A 1 329 ? -28.826 -38.874 -4.087 1.00 90.94 329 LEU A O 1
ATOM 2572 N N . ILE A 1 330 ? -26.768 -38.627 -4.964 1.00 91.19 330 ILE A N 1
ATOM 2573 C CA . ILE A 1 330 ? -26.057 -39.268 -3.850 1.00 91.19 330 ILE A CA 1
ATOM 2574 C C . ILE A 1 330 ? -26.223 -38.443 -2.571 1.00 91.19 330 ILE A C 1
ATOM 2576 O O . ILE A 1 330 ? -26.528 -39.016 -1.528 1.00 91.19 330 ILE A O 1
ATOM 2580 N N . LEU A 1 331 ? -26.098 -37.113 -2.642 1.00 90.75 331 LEU A N 1
ATOM 2581 C CA . LEU A 1 331 ? -26.283 -36.223 -1.493 1.00 90.75 331 LEU A CA 1
ATOM 2582 C C . LEU A 1 331 ? -27.711 -36.316 -0.930 1.00 90.75 331 LEU A C 1
ATOM 2584 O O . LEU A 1 331 ? -27.888 -36.422 0.283 1.00 90.75 331 LEU A O 1
ATOM 2588 N N . ILE A 1 332 ? -28.726 -36.345 -1.799 1.00 92.38 332 ILE A N 1
ATOM 2589 C CA . ILE A 1 332 ? -30.134 -36.505 -1.408 1.00 92.38 332 ILE A CA 1
ATOM 2590 C C . ILE A 1 332 ? -30.357 -37.868 -0.741 1.00 92.38 332 ILE A C 1
ATOM 2592 O O . ILE A 1 332 ? -30.994 -37.933 0.312 1.00 92.38 332 ILE A O 1
ATOM 2596 N N . LEU A 1 333 ? -29.792 -38.949 -1.288 1.00 90.88 333 LEU A N 1
ATOM 2597 C CA . LEU A 1 333 ? -29.838 -40.285 -0.681 1.00 90.88 333 LEU A CA 1
ATOM 2598 C C . LEU A 1 333 ? -29.146 -40.326 0.688 1.00 90.88 333 LEU A C 1
ATOM 2600 O O . LEU A 1 333 ? -29.654 -40.961 1.614 1.00 90.88 333 LEU A O 1
ATOM 2604 N N . LEU A 1 334 ? -28.024 -39.624 0.846 1.00 90.94 334 LEU A N 1
ATOM 2605 C CA . LEU A 1 334 ? -27.282 -39.521 2.106 1.00 90.94 334 LEU A CA 1
ATOM 2606 C C . LEU A 1 334 ? -28.084 -38.753 3.166 1.00 90.94 334 LEU A C 1
ATOM 2608 O O . LEU A 1 334 ? -28.222 -39.204 4.302 1.00 90.94 334 LEU A O 1
ATOM 2612 N N . VAL A 1 335 ? -28.701 -37.633 2.787 1.00 90.50 335 VAL A N 1
ATOM 2613 C CA . VAL A 1 335 ? -29.585 -36.863 3.675 1.00 90.50 335 VAL A CA 1
ATOM 2614 C C . VAL A 1 335 ? -30.824 -37.680 4.052 1.00 90.50 335 VAL A C 1
ATOM 2616 O O . VAL A 1 335 ? -31.204 -37.719 5.223 1.00 90.50 335 VAL A O 1
ATOM 2619 N N . PHE A 1 336 ? -31.423 -38.391 3.095 1.00 88.94 336 PHE A N 1
ATOM 2620 C CA . PHE A 1 336 ? -32.593 -39.234 3.329 1.00 88.94 336 PHE A CA 1
ATOM 2621 C C . PHE A 1 336 ? -32.278 -40.434 4.232 1.00 88.94 336 PHE A C 1
ATOM 2623 O O . PHE A 1 336 ? -33.033 -40.729 5.157 1.00 88.94 336 PHE A O 1
ATOM 2630 N N . THR A 1 337 ? -31.135 -41.094 4.038 1.00 83.75 337 THR A N 1
ATOM 2631 C CA . THR A 1 337 ? -30.687 -42.192 4.910 1.00 83.75 337 THR A CA 1
ATOM 2632 C C . THR A 1 337 ? -30.360 -41.700 6.320 1.00 83.75 337 THR A C 1
ATOM 2634 O O . THR A 1 337 ? -30.802 -42.320 7.288 1.00 83.75 337 THR A O 1
ATOM 2637 N N . ILE A 1 338 ? -29.698 -40.546 6.472 1.00 85.88 338 ILE A N 1
ATOM 2638 C CA . ILE A 1 338 ? -29.484 -39.904 7.781 1.00 85.88 338 ILE A CA 1
ATOM 2639 C C . ILE A 1 338 ? -30.824 -39.561 8.446 1.00 85.88 338 ILE A C 1
ATOM 2641 O O . ILE A 1 338 ? -30.994 -39.794 9.647 1.00 85.88 338 ILE A O 1
ATOM 2645 N N . TRP A 1 339 ? -31.798 -39.056 7.685 1.00 84.38 339 TRP A N 1
ATOM 2646 C CA . TRP A 1 339 ? -33.141 -38.769 8.184 1.00 84.38 339 TRP A CA 1
ATOM 2647 C C . TRP A 1 339 ? -33.872 -40.040 8.634 1.00 84.38 339 TRP A C 1
ATOM 2649 O O . TRP A 1 339 ? -34.429 -40.054 9.730 1.00 84.38 339 TRP A O 1
ATOM 2659 N N . LEU A 1 340 ? -33.805 -41.138 7.874 1.00 80.69 340 LEU A N 1
ATOM 2660 C CA . LEU A 1 340 ? -34.378 -42.430 8.269 1.00 80.69 340 LEU A CA 1
ATOM 2661 C C . LEU A 1 340 ? -33.710 -43.007 9.526 1.00 80.69 340 LEU A C 1
ATOM 2663 O O . LEU A 1 340 ? -34.402 -43.532 10.401 1.00 80.69 340 LEU A O 1
ATOM 2667 N N . ILE A 1 341 ? -32.386 -42.876 9.661 1.00 76.88 341 ILE A N 1
ATOM 2668 C CA . ILE A 1 341 ? -31.644 -43.311 10.855 1.00 76.88 341 ILE A CA 1
ATOM 2669 C C . ILE A 1 341 ? -32.039 -42.462 12.071 1.00 76.88 341 ILE A C 1
ATOM 2671 O O . ILE A 1 341 ? -32.292 -43.009 13.148 1.00 76.88 341 ILE A O 1
ATOM 2675 N N . ARG A 1 342 ? -32.161 -41.136 11.913 1.00 72.88 342 ARG A N 1
ATOM 2676 C CA . ARG A 1 342 ? -32.634 -40.234 12.978 1.00 72.88 342 ARG A CA 1
ATOM 2677 C C . ARG A 1 342 ? -34.093 -40.504 13.344 1.00 72.88 342 ARG A C 1
ATOM 2679 O O . ARG A 1 342 ? -34.402 -40.590 14.529 1.00 72.88 342 ARG A O 1
ATOM 2686 N N . ARG A 1 343 ? -34.967 -40.752 12.366 1.00 69.56 343 ARG A N 1
ATOM 2687 C CA . ARG A 1 343 ? -36.376 -41.117 12.581 1.00 69.56 343 ARG A CA 1
ATOM 2688 C C . ARG A 1 343 ? -36.505 -42.451 13.325 1.00 69.56 343 ARG A C 1
ATOM 2690 O O . ARG A 1 343 ? -37.305 -42.542 14.250 1.00 69.56 343 ARG A O 1
ATOM 2697 N N . ARG A 1 344 ? -35.662 -43.448 13.019 1.00 58.84 344 ARG A N 1
ATOM 2698 C CA . ARG A 1 344 ? -35.583 -44.719 13.771 1.00 58.84 344 ARG A CA 1
ATOM 2699 C C . ARG A 1 344 ? -35.084 -44.538 15.212 1.00 58.84 344 ARG A C 1
ATOM 2701 O O . ARG A 1 344 ? -35.534 -45.274 16.085 1.00 58.84 344 ARG A O 1
ATOM 2708 N N . LYS A 1 345 ? -34.202 -43.565 15.485 1.00 54.41 345 LYS A N 1
ATOM 2709 C CA . LYS A 1 345 ? -33.756 -43.235 16.856 1.00 54.41 345 LYS A CA 1
ATOM 2710 C C . LYS A 1 345 ? -34.814 -42.463 17.656 1.00 54.41 345 LYS A C 1
ATOM 2712 O O . LYS A 1 345 ? -34.994 -42.754 18.831 1.00 54.41 345 LYS A O 1
ATOM 2717 N N . VAL A 1 346 ? -35.564 -41.559 17.022 1.00 56.09 346 VAL A N 1
ATOM 2718 C CA . VAL A 1 346 ? -36.650 -40.796 17.672 1.00 56.09 346 VAL A CA 1
ATOM 2719 C C . VAL A 1 346 ? -37.863 -41.686 17.987 1.00 56.09 346 VAL A C 1
ATOM 2721 O O . VAL A 1 346 ? -38.434 -41.567 19.066 1.00 56.09 346 VAL A O 1
ATOM 2724 N N . LEU A 1 347 ? -38.191 -42.656 17.123 1.00 50.91 347 LEU A N 1
ATOM 2725 C CA . LEU A 1 347 ? -39.247 -43.648 17.387 1.00 50.91 347 LEU A CA 1
ATOM 2726 C C . LEU A 1 347 ? -38.877 -44.672 18.477 1.00 50.91 347 LEU A C 1
ATOM 2728 O O . LEU A 1 347 ? -39.769 -45.167 19.156 1.00 50.91 347 LEU A O 1
ATOM 2732 N N . LYS A 1 348 ? -37.584 -44.960 18.697 1.00 43.69 348 LYS A N 1
ATOM 2733 C CA . LYS A 1 348 ? -37.128 -45.803 19.823 1.00 43.69 348 LYS A CA 1
ATOM 2734 C C . LYS A 1 348 ? -37.051 -45.052 21.158 1.00 43.69 348 LYS A C 1
ATOM 2736 O O . LYS A 1 348 ? -37.113 -45.694 22.196 1.00 43.69 348 LYS A O 1
ATOM 2741 N N . PHE A 1 349 ? -36.976 -43.720 21.145 1.00 40.09 349 PHE A N 1
ATOM 2742 C CA . PHE A 1 349 ? -36.920 -42.897 22.362 1.00 40.09 349 PHE A CA 1
ATOM 2743 C C . PHE A 1 349 ? -38.309 -42.470 22.884 1.00 40.09 349 PHE A C 1
ATOM 2745 O O . PHE A 1 349 ? -38.426 -41.969 23.997 1.00 40.09 349 PHE A O 1
ATOM 2752 N N . GLN A 1 350 ? -39.382 -42.699 22.115 1.00 35.84 350 GLN A N 1
ATOM 2753 C CA . GLN A 1 350 ? -40.766 -42.403 22.522 1.00 35.84 350 GLN A CA 1
ATOM 2754 C C . GLN A 1 350 ? -41.505 -43.576 23.197 1.00 35.84 350 GLN A C 1
ATOM 2756 O O . GLN A 1 350 ? -42.656 -43.409 23.591 1.00 35.84 350 GLN A O 1
ATOM 2761 N N . VAL A 1 351 ? -40.862 -44.736 23.384 1.00 40.75 351 VAL A N 1
ATOM 2762 C CA . VAL A 1 351 ? -41.473 -45.910 24.049 1.00 40.75 351 VAL A CA 1
ATOM 2763 C C . VAL A 1 351 ? -41.131 -45.993 25.549 1.00 40.75 351 VAL A C 1
ATOM 2765 O O . VAL A 1 351 ? -41.831 -46.673 26.291 1.00 40.75 351 VAL A O 1
ATOM 2768 N N . GLU A 1 352 ? -40.142 -45.240 26.045 1.00 38.34 352 GLU A N 1
ATOM 2769 C CA . GLU A 1 352 ? -39.616 -45.417 27.415 1.00 38.34 352 GLU A CA 1
ATOM 2770 C C . GLU A 1 352 ? -39.879 -44.265 28.406 1.00 38.34 352 GLU A C 1
ATOM 2772 O O . GLU A 1 352 ? -39.295 -44.226 29.483 1.00 38.34 352 GLU A O 1
ATOM 2777 N N . LEU A 1 353 ? -40.807 -43.349 28.110 1.00 35.59 353 LEU A N 1
ATOM 2778 C CA . LEU A 1 353 ? -41.233 -42.292 29.048 1.00 35.59 353 LEU A CA 1
ATOM 2779 C C . LEU A 1 353 ? -42.759 -42.122 29.061 1.00 35.59 353 LEU A C 1
ATOM 2781 O O . LEU A 1 353 ? -43.312 -41.044 28.867 1.00 35.59 353 LEU A O 1
ATOM 2785 N N . GLY A 1 354 ? -43.454 -43.229 29.317 1.00 36.00 354 GLY A N 1
ATOM 2786 C CA . GLY A 1 354 ? -44.888 -43.269 29.584 1.00 36.00 354 GLY A CA 1
ATOM 2787 C C . GLY A 1 354 ? -45.192 -43.823 30.973 1.00 36.00 354 GLY A C 1
ATOM 2788 O O . GLY A 1 354 ? -45.718 -44.923 31.070 1.00 36.00 354 GLY A O 1
ATOM 2789 N N . ARG A 1 355 ? -44.878 -43.085 32.048 1.00 30.27 355 ARG A N 1
ATOM 2790 C CA . ARG A 1 355 ? -45.476 -43.280 33.388 1.00 30.27 355 ARG A CA 1
ATOM 2791 C C . ARG A 1 355 ? -45.293 -42.026 34.257 1.00 30.27 355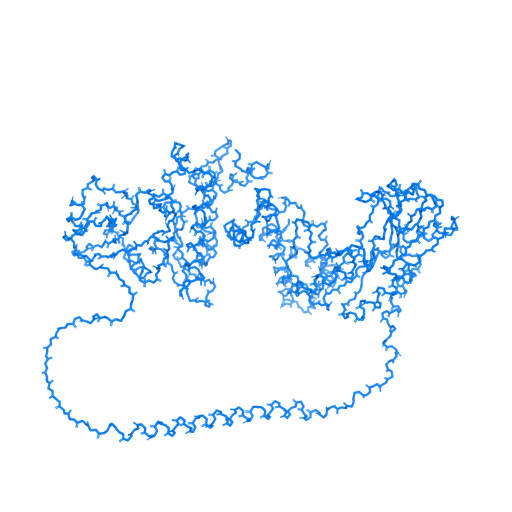 ARG A C 1
ATOM 2793 O O . ARG A 1 355 ? -44.230 -41.785 34.815 1.00 30.27 355 ARG A O 1
ATOM 2800 N N . LYS A 1 356 ? -46.357 -41.220 34.370 1.00 33.12 356 LYS A N 1
ATOM 2801 C CA . LYS A 1 356 ? -46.549 -40.266 35.481 1.00 33.12 356 LYS A CA 1
ATOM 2802 C C . LYS A 1 356 ? -46.952 -41.046 36.744 1.00 33.12 356 LYS A C 1
ATOM 2804 O O . LYS A 1 356 ? -47.612 -42.076 36.619 1.00 33.12 356 LYS A O 1
ATOM 2809 N N . PRO A 1 357 ? -46.672 -40.510 37.943 1.00 28.94 357 PRO A N 1
ATOM 2810 C CA . PRO A 1 357 ? -47.795 -39.995 38.723 1.00 28.94 357 PRO A CA 1
ATOM 2811 C C . PRO A 1 357 ? -47.523 -38.616 39.348 1.00 28.94 357 PRO A C 1
ATOM 2813 O O . PRO A 1 357 ? -46.540 -37.940 39.066 1.00 28.94 357 PRO A O 1
ATOM 2816 N N . ARG A 1 358 ? -48.525 -38.157 40.091 1.00 25.78 358 ARG A N 1
ATOM 2817 C CA . ARG A 1 358 ? -49.037 -36.792 40.202 1.00 25.78 358 ARG A CA 1
ATOM 2818 C C . ARG A 1 358 ? -48.814 -36.225 41.615 1.00 25.78 358 ARG A C 1
ATOM 2820 O O . ARG A 1 358 ? -48.913 -36.968 42.580 1.00 25.78 358 ARG A O 1
ATOM 2827 N N . ASN A 1 359 ? -48.712 -34.893 41.685 1.00 27.59 359 ASN A N 1
ATOM 2828 C CA . ASN A 1 359 ? -49.008 -33.980 42.807 1.00 27.59 359 ASN A CA 1
ATOM 2829 C C . ASN A 1 359 ? -48.149 -34.006 44.092 1.00 27.59 359 ASN A C 1
ATOM 2831 O O . ASN A 1 359 ? -48.240 -34.933 44.886 1.00 27.59 359 ASN A O 1
ATOM 2835 N N . LYS A 1 360 ? -47.578 -32.839 44.443 1.00 27.47 360 LYS A N 1
ATOM 2836 C CA . LYS A 1 360 ? -48.123 -31.990 45.526 1.00 27.47 360 LYS A CA 1
ATOM 2837 C C . LYS A 1 360 ? -47.555 -30.561 45.525 1.00 27.47 360 LYS A C 1
ATOM 2839 O O . LYS A 1 360 ? -46.461 -30.286 45.056 1.00 27.47 360 LYS A O 1
ATOM 2844 N N . MET A 1 361 ? -48.417 -29.691 46.034 1.00 26.05 361 MET A N 1
ATOM 2845 C CA . MET A 1 361 ? -48.391 -28.239 46.189 1.00 26.05 361 MET A CA 1
ATOM 2846 C C . MET A 1 361 ? -47.314 -27.766 47.178 1.00 26.05 361 MET A C 1
ATOM 2848 O O . MET A 1 361 ? -47.054 -28.454 48.162 1.00 26.05 361 MET A O 1
ATOM 2852 N N . GLY A 1 362 ? -46.755 -26.570 46.972 1.00 26.02 362 GLY A N 1
ATOM 2853 C CA . GLY A 1 362 ? -45.875 -25.934 47.955 1.00 26.02 362 GLY A CA 1
ATOM 2854 C C . GLY A 1 362 ? -45.288 -24.604 47.488 1.00 26.02 362 GLY A C 1
ATOM 2855 O O . GLY A 1 362 ? -44.311 -24.572 46.752 1.00 26.02 362 GLY A O 1
ATOM 2856 N N . SER A 1 363 ? -45.898 -23.511 47.943 1.00 29.14 363 SER A N 1
ATOM 2857 C CA . SER A 1 363 ? -45.362 -22.147 47.920 1.00 29.14 363 SER A CA 1
ATOM 2858 C C . SER A 1 363 ? -43.962 -22.068 48.544 1.00 29.14 363 SER A C 1
ATOM 2860 O O . SER A 1 363 ? -43.764 -22.589 49.642 1.00 29.14 363 SER A O 1
ATOM 2862 N N . LYS A 1 364 ? -43.023 -21.381 47.875 1.00 26.30 364 LYS A N 1
ATOM 2863 C CA . LYS A 1 364 ? -42.180 -20.305 48.440 1.00 26.30 364 LYS A CA 1
ATOM 2864 C C . LYS A 1 364 ? -41.103 -19.856 47.443 1.00 26.30 364 LYS A C 1
ATOM 2866 O O . LYS A 1 364 ? -40.412 -20.666 46.837 1.00 26.30 364 LYS A O 1
ATOM 2871 N N . SER A 1 365 ? -40.980 -18.532 47.342 1.00 35.25 365 SER A N 1
ATOM 2872 C CA . SER A 1 365 ? -39.761 -17.755 47.081 1.00 35.25 365 SER A CA 1
ATOM 2873 C C . SER A 1 365 ? -38.450 -18.555 47.135 1.00 35.25 365 SER A C 1
ATOM 2875 O O . SER A 1 365 ? -38.146 -19.161 48.164 1.00 35.25 365 SER A O 1
ATOM 2877 N N . LYS A 1 366 ? -37.655 -18.483 46.054 1.00 28.84 366 LYS A N 1
ATOM 2878 C CA . LYS A 1 366 ? -36.189 -18.351 46.107 1.00 28.84 366 LYS A CA 1
ATOM 2879 C C . LYS A 1 366 ? -35.581 -18.111 44.723 1.00 28.84 366 LYS A C 1
ATOM 2881 O O . LYS A 1 366 ? -35.820 -18.846 43.769 1.00 28.84 366 LYS A O 1
ATOM 2886 N N . SER A 1 367 ? -34.757 -17.069 44.689 1.00 35.59 367 SER A N 1
ATOM 2887 C CA . SER A 1 367 ? -33.633 -16.822 43.786 1.00 35.59 367 SER A CA 1
ATOM 2888 C C . SER A 1 367 ? -33.074 -18.074 43.098 1.00 35.59 367 SER A C 1
ATOM 2890 O O . SER A 1 367 ? -32.634 -19.009 43.772 1.00 35.59 367 SER A O 1
ATOM 2892 N N . ARG A 1 368 ? -32.969 -18.046 41.767 1.00 29.55 368 ARG A N 1
ATOM 2893 C CA . ARG A 1 368 ? -32.104 -18.964 41.019 1.00 29.55 368 ARG A CA 1
ATOM 2894 C C . ARG A 1 368 ? -30.855 -18.223 40.551 1.00 29.55 368 ARG A C 1
ATOM 2896 O O . ARG A 1 368 ? -30.888 -17.488 39.573 1.00 29.55 368 ARG A O 1
ATOM 2903 N N . LYS A 1 369 ? -29.765 -18.439 41.292 1.00 35.56 369 LYS A N 1
ATOM 2904 C CA . LYS A 1 369 ? -28.385 -18.335 40.806 1.00 35.56 369 LYS A CA 1
ATOM 2905 C C . LYS A 1 369 ? -28.061 -19.562 39.948 1.00 35.56 369 LYS A C 1
ATOM 2907 O O . LYS A 1 369 ? -28.475 -20.664 40.302 1.00 35.56 369 LYS A O 1
ATOM 2912 N N . GLY A 1 370 ? -27.213 -19.356 38.940 1.00 29.80 370 GLY A N 1
ATOM 2913 C CA . GLY A 1 370 ? -26.132 -20.295 38.630 1.00 29.80 370 GLY A CA 1
ATOM 2914 C C . GLY A 1 370 ? -26.171 -20.959 37.256 1.00 29.80 370 GLY A C 1
ATOM 2915 O O . GLY A 1 370 ? -26.676 -22.067 37.126 1.00 29.80 370 GLY A O 1
ATOM 2916 N N . GLY A 1 371 ? -25.550 -20.304 36.274 1.00 28.61 371 GLY A N 1
ATOM 2917 C CA . GLY A 1 371 ? -24.877 -20.933 35.136 1.00 28.61 371 GLY A CA 1
ATOM 2918 C C . GLY A 1 371 ? -23.550 -20.193 34.934 1.00 28.61 371 GLY A C 1
ATOM 2919 O O . GLY A 1 371 ? -23.569 -19.008 34.611 1.00 28.61 371 GLY A O 1
ATOM 2920 N N . ASP A 1 372 ? -22.439 -20.860 35.253 1.00 36.84 372 ASP A N 1
ATOM 2921 C CA . ASP A 1 372 ? -21.083 -20.322 35.449 1.00 36.84 372 ASP A CA 1
ATOM 2922 C C . ASP A 1 372 ? -20.522 -19.508 34.271 1.00 36.84 372 ASP A C 1
ATOM 2924 O O . ASP A 1 372 ? -20.573 -19.952 33.124 1.00 36.84 372 ASP A O 1
ATOM 2928 N N . ASN A 1 373 ? -19.938 -18.330 34.554 1.00 36.50 373 ASN A N 1
ATOM 2929 C CA . ASN A 1 373 ? -18.481 -18.179 34.768 1.00 36.50 373 ASN A CA 1
ATOM 2930 C C . ASN A 1 373 ? -18.033 -16.692 34.890 1.00 36.50 373 ASN A C 1
ATOM 2932 O O . ASN A 1 373 ? -17.104 -16.270 34.209 1.00 36.50 373 ASN A O 1
ATOM 2936 N N . ASN A 1 374 ? -18.674 -15.860 35.731 1.00 50.69 374 ASN A N 1
ATOM 2937 C CA . ASN A 1 374 ? -18.147 -14.518 36.053 1.00 50.69 374 ASN A CA 1
ATOM 2938 C C . ASN A 1 374 ? -18.309 -14.162 37.535 1.00 50.69 374 ASN A C 1
ATOM 2940 O O . ASN A 1 374 ? -19.423 -14.026 38.036 1.00 50.69 374 ASN A O 1
ATOM 2944 N N . ASN A 1 375 ? -17.174 -13.967 38.210 1.00 65.50 375 ASN A N 1
ATOM 2945 C CA . ASN A 1 375 ? -17.028 -13.683 39.644 1.00 65.50 375 ASN A CA 1
ATOM 2946 C C . ASN A 1 375 ? -17.355 -12.222 40.029 1.00 65.50 375 ASN A C 1
ATOM 2948 O O . ASN A 1 375 ? -16.606 -11.600 40.780 1.00 65.50 375 ASN A O 1
ATOM 2952 N N . LEU A 1 376 ? -18.445 -11.653 39.511 1.00 81.12 376 LEU A N 1
ATOM 2953 C CA . LEU A 1 376 ? -18.916 -10.331 39.939 1.00 81.12 376 LEU A CA 1
ATOM 2954 C C . LEU A 1 376 ? -19.565 -10.436 41.325 1.00 81.12 376 LEU A C 1
ATOM 2956 O O . LEU A 1 376 ? -20.552 -11.152 41.506 1.00 81.12 376 LEU A O 1
ATOM 2960 N N . GLN A 1 377 ? -19.004 -9.730 42.307 1.00 89.25 377 GLN A N 1
ATOM 2961 C CA . GLN A 1 377 ? -19.530 -9.706 43.672 1.00 89.25 377 GLN A CA 1
ATOM 2962 C C . GLN A 1 377 ? -20.609 -8.629 43.823 1.00 89.25 377 GLN A C 1
ATOM 2964 O O . GLN A 1 377 ? -20.492 -7.533 43.277 1.00 89.25 377 GLN A O 1
ATOM 2969 N N . VAL A 1 378 ? -21.669 -8.947 44.566 1.00 91.25 378 VAL A N 1
ATOM 2970 C CA . VAL A 1 378 ? -22.698 -7.971 44.942 1.00 91.25 378 VAL A CA 1
ATOM 2971 C C . VAL A 1 378 ? -22.364 -7.479 46.340 1.00 91.25 378 VAL A C 1
ATOM 2973 O O . VAL A 1 378 ? -22.359 -8.276 47.278 1.00 91.25 378 VAL A O 1
ATOM 2976 N N . PHE A 1 379 ? -22.073 -6.189 46.456 1.00 92.69 379 PHE A N 1
ATOM 2977 C CA . PHE A 1 379 ? -21.731 -5.529 47.711 1.00 92.69 379 PHE A CA 1
ATOM 2978 C C . PHE A 1 379 ? -22.938 -4.773 48.266 1.00 92.69 379 PHE A C 1
ATOM 2980 O O . PHE A 1 379 ? -23.757 -4.263 47.500 1.00 92.69 379 PHE A O 1
ATOM 2987 N N . SER A 1 380 ? -23.033 -4.677 49.594 1.00 93.69 380 SER A N 1
ATOM 2988 C CA . SER A 1 380 ? -24.062 -3.853 50.245 1.00 93.69 380 SER A CA 1
ATOM 2989 C C . SER A 1 380 ? -23.619 -2.395 50.378 1.00 93.69 380 SER A C 1
ATOM 2991 O O . SER A 1 380 ? -22.420 -2.102 50.460 1.00 93.69 380 SER A O 1
ATOM 2993 N N . PHE A 1 381 ? -24.574 -1.469 50.495 1.00 93.56 381 PHE A N 1
ATOM 2994 C CA . PHE A 1 381 ? -24.269 -0.052 50.715 1.00 93.56 381 PHE A CA 1
ATOM 2995 C C . PHE A 1 381 ? -23.452 0.151 51.996 1.00 93.56 381 PHE A C 1
ATOM 2997 O O . PHE A 1 381 ? -22.495 0.922 52.015 1.00 93.56 381 PHE A O 1
ATOM 3004 N N . ASN A 1 382 ? -23.803 -0.567 53.067 1.00 93.62 382 ASN A N 1
ATOM 3005 C CA . ASN A 1 382 ? -23.099 -0.475 54.346 1.00 93.62 382 ASN A CA 1
ATOM 3006 C C . ASN A 1 382 ? -21.645 -0.942 54.234 1.00 93.62 382 ASN A C 1
ATOM 3008 O O . ASN A 1 382 ? -20.767 -0.327 54.830 1.00 93.62 382 ASN A O 1
ATOM 3012 N N . GLU A 1 383 ? -21.386 -1.990 53.453 1.00 94.81 383 GLU A N 1
ATOM 3013 C CA . GLU A 1 383 ? -20.031 -2.485 53.222 1.00 94.81 383 GLU A CA 1
ATOM 3014 C C . GLU A 1 383 ? -19.186 -1.471 52.447 1.00 94.81 383 GLU A C 1
ATOM 3016 O O . GLU A 1 383 ? -18.052 -1.204 52.834 1.00 94.81 383 GLU A O 1
ATOM 3021 N N . MET A 1 384 ? -19.741 -0.840 51.407 1.00 95.44 384 MET A N 1
ATOM 3022 C CA . MET A 1 384 ? -19.037 0.214 50.663 1.00 95.44 384 MET A CA 1
ATOM 3023 C C . MET A 1 384 ? -18.835 1.476 51.500 1.00 95.44 384 MET A C 1
ATOM 3025 O O . MET A 1 384 ? -17.774 2.100 51.439 1.00 95.44 384 MET A O 1
ATOM 3029 N N . LYS A 1 385 ? -19.820 1.830 52.329 1.00 94.12 385 LYS A N 1
ATOM 3030 C CA . LYS A 1 385 ? -19.721 2.928 53.291 1.00 94.12 385 LYS A CA 1
ATOM 3031 C C . LYS A 1 385 ? -18.601 2.674 54.299 1.00 94.12 385 LYS A C 1
ATOM 3033 O O . LYS A 1 385 ? -17.809 3.572 54.550 1.00 94.12 385 LYS A O 1
ATOM 3038 N N . GLU A 1 386 ? -18.500 1.470 54.855 1.00 95.75 386 GLU A N 1
ATOM 3039 C CA . GLU A 1 386 ? -17.417 1.086 55.770 1.00 95.75 386 GLU A CA 1
ATOM 3040 C C . GLU A 1 386 ? -16.060 1.087 55.050 1.00 95.75 386 GLU A C 1
ATOM 3042 O O . GLU A 1 386 ? -15.126 1.749 55.500 1.00 95.75 386 GLU A O 1
ATOM 3047 N N . ALA A 1 387 ? -15.976 0.439 53.883 1.00 95.75 387 ALA A N 1
ATOM 3048 C CA . ALA A 1 387 ? -14.740 0.304 53.113 1.00 95.75 387 ALA A CA 1
ATOM 3049 C C . ALA A 1 387 ? -14.137 1.652 52.693 1.00 95.75 387 ALA A C 1
ATOM 3051 O O . ALA A 1 387 ? -12.918 1.774 52.603 1.00 95.75 387 ALA A O 1
ATOM 3052 N N . THR A 1 388 ? -14.974 2.659 52.432 1.00 95.50 388 THR A N 1
ATOM 3053 C CA . THR A 1 388 ? -14.560 4.008 51.999 1.00 95.50 388 THR A CA 1
ATOM 3054 C C . THR A 1 388 ? -14.454 5.013 53.149 1.00 95.50 388 THR A C 1
ATOM 3056 O O . THR A 1 388 ? -14.250 6.203 52.899 1.00 95.50 388 THR A O 1
ATOM 3059 N N . ASN A 1 389 ? -14.588 4.566 54.404 1.00 94.94 389 ASN A N 1
ATOM 3060 C CA . ASN A 1 389 ? -14.665 5.425 55.588 1.00 94.94 389 ASN A CA 1
ATOM 3061 C C . ASN A 1 389 ? -15.738 6.520 55.440 1.00 94.94 389 ASN A C 1
ATOM 3063 O O . ASN A 1 389 ? -15.451 7.716 55.443 1.00 94.94 389 ASN A O 1
ATOM 3067 N N . ASN A 1 390 ? -16.983 6.089 55.246 1.00 94.25 390 ASN A N 1
ATOM 3068 C CA . ASN A 1 390 ? -18.150 6.936 55.021 1.00 94.25 390 ASN A CA 1
ATOM 3069 C C . ASN A 1 390 ? -18.005 7.877 53.811 1.00 94.25 390 ASN A C 1
ATOM 3071 O O . ASN A 1 390 ? -18.418 9.033 53.875 1.00 94.25 390 ASN A O 1
ATOM 3075 N N . PHE A 1 391 ? -17.410 7.389 52.715 1.00 93.31 391 PHE A N 1
ATOM 3076 C CA . PHE A 1 391 ? -17.118 8.194 51.523 1.00 93.31 391 PHE A CA 1
ATOM 3077 C C . PHE A 1 391 ? -16.340 9.478 51.861 1.00 93.31 391 PHE A C 1
ATOM 3079 O O . PHE A 1 391 ? -16.644 10.554 51.336 1.00 93.31 391 PHE A O 1
ATOM 3086 N N . SER A 1 392 ? -15.359 9.364 52.770 1.00 92.69 392 SER A N 1
ATOM 3087 C CA . SER A 1 392 ? -14.550 10.500 53.223 1.00 92.69 392 SER A CA 1
ATOM 3088 C C . SER A 1 392 ? -13.911 11.226 52.040 1.00 92.69 392 SER A C 1
ATOM 3090 O O . SER A 1 392 ? -13.443 10.604 51.081 1.00 92.69 392 SER A O 1
ATOM 3092 N N . PHE A 1 393 ? -13.849 12.554 52.138 1.00 89.81 393 PHE A N 1
ATOM 3093 C CA . PHE A 1 393 ? -13.155 13.384 51.161 1.00 89.81 393 PHE A CA 1
ATOM 3094 C C . PHE A 1 393 ? -11.671 13.006 51.039 1.00 89.81 393 PHE A C 1
ATOM 3096 O O . PHE A 1 393 ? -11.141 13.015 49.931 1.00 89.81 393 PHE A O 1
ATOM 3103 N N . ASP A 1 394 ? -11.038 12.564 52.130 1.00 91.50 394 ASP A N 1
ATOM 3104 C CA . ASP A 1 394 ? -9.637 12.112 52.139 1.00 91.50 394 ASP A CA 1
ATOM 3105 C C . ASP A 1 394 ? -9.407 10.873 51.263 1.00 91.50 394 ASP A C 1
ATOM 3107 O O . ASP A 1 394 ? -8.313 10.647 50.750 1.00 91.50 394 ASP A O 1
ATOM 3111 N N . ASN A 1 395 ? -10.456 10.072 51.060 1.00 91.12 395 ASN A N 1
ATOM 3112 C CA . ASN A 1 395 ? -10.422 8.889 50.210 1.00 91.12 395 ASN A CA 1
ATOM 3113 C C . ASN A 1 395 ? -10.823 9.193 48.764 1.00 91.12 395 ASN A C 1
ATOM 3115 O O . ASN A 1 395 ? -10.868 8.280 47.943 1.00 91.12 395 ASN A O 1
ATOM 3119 N N . LYS A 1 396 ? -11.138 10.439 48.410 1.00 92.31 396 LYS A N 1
ATOM 3120 C CA . LYS A 1 396 ? -11.574 10.782 47.056 1.00 92.31 396 LYS A CA 1
ATOM 3121 C C . LYS A 1 396 ? -10.396 10.721 46.079 1.00 92.31 396 LYS A C 1
ATOM 3123 O O . LYS A 1 396 ? -9.446 11.491 46.171 1.00 92.31 396 LYS A O 1
ATOM 3128 N N . LEU A 1 397 ? -10.485 9.821 45.104 1.00 87.94 397 LEU A N 1
ATOM 3129 C CA . LEU A 1 397 ? -9.487 9.644 44.045 1.00 87.94 397 LEU A CA 1
ATOM 3130 C C . LEU A 1 397 ? -9.690 10.627 42.890 1.00 87.94 397 LEU A C 1
ATOM 3132 O O . LEU A 1 397 ? -8.724 11.062 42.267 1.00 87.94 397 LEU A O 1
ATOM 3136 N N . GLY A 1 398 ? -10.945 10.979 42.610 1.00 84.00 398 GLY A N 1
ATOM 3137 C CA . GLY A 1 398 ? -11.316 11.890 41.535 1.00 84.00 398 GLY A CA 1
ATOM 3138 C C . GLY A 1 398 ? -12.827 12.067 41.428 1.00 84.00 398 GLY A C 1
ATOM 3139 O O . GLY A 1 398 ? -13.598 11.435 42.152 1.00 84.00 398 GLY A O 1
ATOM 3140 N N . GLN A 1 399 ? -13.260 12.952 40.535 1.00 81.94 399 GLN A N 1
ATOM 3141 C CA . GLN A 1 399 ? -14.667 13.134 40.183 1.00 81.94 399 GLN A CA 1
ATOM 3142 C C . GLN A 1 399 ? -14.761 13.541 38.714 1.00 81.94 399 GLN A C 1
ATOM 3144 O O . GLN A 1 399 ? -14.141 14.522 38.311 1.00 81.94 399 GLN A O 1
ATOM 3149 N N . GLY A 1 400 ? -15.528 12.779 37.936 1.00 68.94 400 GLY A N 1
ATOM 3150 C CA . GLY A 1 400 ? -15.853 13.088 36.542 1.00 68.94 400 GLY A CA 1
ATOM 3151 C C . GLY A 1 400 ? -17.344 13.375 36.364 1.00 68.94 400 GLY A C 1
ATOM 3152 O O . GLY A 1 400 ? -18.076 13.514 37.347 1.00 68.94 400 GLY A O 1
ATOM 3153 N N . GLY A 1 401 ? -17.812 13.393 35.111 1.00 64.62 401 GLY A N 1
ATOM 3154 C CA . GLY A 1 401 ? -19.236 13.571 34.777 1.00 64.62 401 GLY A CA 1
ATOM 3155 C C . GLY A 1 401 ? -20.161 12.499 35.369 1.00 64.62 401 GLY A C 1
ATOM 3156 O O . GLY A 1 401 ? -21.353 12.732 35.532 1.00 64.62 401 GLY A O 1
ATOM 3157 N N . TYR A 1 402 ? -19.597 11.357 35.764 1.00 64.81 402 TYR A N 1
ATOM 3158 C CA . TYR A 1 402 ? -20.328 10.195 36.271 1.00 64.81 402 TYR A CA 1
ATOM 3159 C C . TYR A 1 402 ? -20.345 10.088 37.798 1.00 64.81 402 TYR A C 1
ATOM 3161 O O . TYR A 1 402 ? -20.903 9.136 38.332 1.00 64.81 402 TYR A O 1
ATOM 3169 N N . GLY A 1 403 ? -19.756 11.054 38.508 1.00 79.44 403 GLY A N 1
ATOM 3170 C CA . GLY A 1 403 ? -19.728 11.089 39.969 1.00 79.44 403 GLY A CA 1
ATOM 3171 C C . GLY A 1 403 ? -18.340 10.859 40.582 1.00 79.44 403 GLY A C 1
ATOM 3172 O O . GLY A 1 403 ? -17.337 10.727 39.869 1.00 79.44 403 GLY A O 1
ATOM 3173 N N . PRO A 1 404 ? -18.249 10.915 41.921 1.00 88.38 404 PRO A N 1
ATOM 3174 C CA . PRO A 1 404 ? -16.998 10.758 42.651 1.00 88.38 404 PRO A CA 1
ATOM 3175 C C . PRO A 1 404 ? -16.527 9.296 42.710 1.00 88.38 404 PRO A C 1
ATOM 3177 O O . PRO A 1 404 ? -17.319 8.360 42.839 1.00 88.38 404 PRO A O 1
ATOM 3180 N N . VAL A 1 405 ? -15.207 9.118 42.673 1.00 91.69 405 VAL A N 1
ATOM 3181 C CA . VAL A 1 405 ? -14.532 7.832 42.869 1.00 91.69 405 VAL A CA 1
ATOM 3182 C C . VAL A 1 405 ? -13.757 7.878 44.179 1.00 91.69 405 VAL A C 1
ATOM 3184 O O . VAL A 1 405 ? -12.981 8.808 44.403 1.00 91.69 405 VAL A O 1
ATOM 3187 N N . TYR A 1 406 ? -13.941 6.871 45.028 1.00 94.81 406 TYR A N 1
ATOM 3188 C CA . TYR A 1 406 ? -13.296 6.771 46.337 1.00 94.81 406 TYR A CA 1
ATOM 3189 C C . TYR A 1 406 ? -12.372 5.561 46.414 1.00 94.81 406 TYR A C 1
ATOM 3191 O O . TYR A 1 406 ? -12.709 4.485 45.927 1.00 94.81 406 TYR A O 1
ATOM 3199 N N . LYS A 1 407 ? -11.230 5.711 47.079 1.00 95.88 407 LYS A N 1
ATOM 3200 C CA . LYS A 1 407 ? -10.418 4.596 47.547 1.00 95.88 407 LYS A CA 1
ATOM 3201 C C . LYS A 1 407 ? -11.155 3.917 48.694 1.00 95.88 407 LYS A C 1
ATOM 3203 O O . LYS A 1 407 ? -11.668 4.581 49.593 1.00 95.88 407 LYS A O 1
ATOM 3208 N N . GLY A 1 408 ? -11.186 2.595 48.673 1.00 96.06 408 GLY A N 1
ATOM 3209 C CA . GLY A 1 408 ? -11.696 1.805 49.778 1.00 96.06 408 GLY A CA 1
ATOM 3210 C C . GLY A 1 408 ? -10.812 0.607 50.074 1.00 96.06 408 GLY A C 1
ATOM 3211 O O . GLY A 1 408 ? -9.962 0.221 49.270 1.00 96.06 408 GLY A O 1
ATOM 3212 N N . LYS A 1 409 ? -11.032 0.007 51.239 1.00 96.81 409 LYS A N 1
ATOM 3213 C CA . LYS A 1 409 ? -10.404 -1.250 51.637 1.00 96.81 409 LYS A CA 1
ATOM 3214 C C . LYS A 1 409 ? -11.474 -2.195 52.163 1.00 96.81 409 LYS A C 1
ATOM 3216 O O . LYS A 1 409 ? -12.143 -1.894 53.146 1.00 96.81 409 LYS A O 1
ATOM 3221 N N . LEU A 1 410 ? -11.650 -3.324 51.484 1.00 93.88 410 LEU A N 1
ATOM 3222 C CA . LEU A 1 410 ? -12.571 -4.374 51.911 1.00 93.88 410 LEU A CA 1
ATOM 3223 C C . LEU A 1 410 ? -12.068 -5.040 53.201 1.00 93.88 410 LEU A C 1
ATOM 3225 O O . LEU A 1 410 ? -10.880 -4.989 53.526 1.00 93.88 410 LEU A O 1
ATOM 3229 N N . ARG A 1 411 ? -12.960 -5.732 53.920 1.00 91.12 411 ARG A N 1
ATOM 3230 C CA . ARG A 1 411 ? -12.626 -6.428 55.182 1.00 91.12 411 ARG A CA 1
ATOM 3231 C C . ARG A 1 411 ? -11.547 -7.501 55.027 1.00 91.12 411 ARG A C 1
ATOM 3233 O O . ARG A 1 411 ? -10.808 -7.769 55.966 1.00 91.12 411 ARG A O 1
ATOM 3240 N N . ASN A 1 412 ? -11.433 -8.089 53.838 1.00 90.25 412 ASN A N 1
ATOM 3241 C CA . ASN A 1 412 ? -10.374 -9.040 53.490 1.00 90.25 412 ASN A CA 1
ATOM 3242 C C . ASN A 1 412 ? -9.012 -8.364 53.209 1.00 90.25 412 ASN A C 1
ATOM 3244 O O . ASN A 1 412 ? -8.057 -9.044 52.848 1.00 90.25 412 ASN A O 1
ATOM 3248 N N . GLY A 1 413 ? -8.922 -7.038 53.339 1.00 92.69 413 GLY A N 1
ATOM 3249 C CA . GLY A 1 413 ? -7.718 -6.249 53.106 1.00 92.69 413 GLY A CA 1
ATOM 3250 C C . GLY A 1 413 ? -7.511 -5.791 51.661 1.00 92.69 413 GLY A C 1
ATOM 3251 O O . GLY A 1 413 ? -6.588 -5.014 51.424 1.00 92.69 413 GLY A O 1
ATOM 3252 N N . GLN A 1 414 ? -8.353 -6.218 50.715 1.00 94.00 414 GLN A N 1
ATOM 3253 C CA . GLN A 1 414 ? -8.248 -5.838 49.308 1.00 94.00 414 GLN A CA 1
ATOM 3254 C C . GLN A 1 414 ? -8.552 -4.346 49.117 1.00 94.00 414 GLN A C 1
ATOM 3256 O O . GLN A 1 414 ? -9.621 -3.867 49.501 1.00 94.00 414 GLN A O 1
ATOM 3261 N N . GLU A 1 415 ? -7.628 -3.619 48.487 1.00 95.88 415 GLU A N 1
ATOM 3262 C CA . GLU A 1 415 ? -7.862 -2.237 48.065 1.00 95.88 415 GLU A CA 1
ATOM 3263 C C . GLU A 1 415 ? -8.742 -2.195 46.809 1.00 95.88 415 GLU A C 1
ATOM 3265 O O . GLU A 1 415 ? -8.559 -2.970 45.866 1.00 95.88 415 GLU A O 1
ATOM 3270 N N . ILE A 1 416 ? -9.703 -1.275 46.805 1.00 95.75 416 ILE A N 1
ATOM 3271 C CA . ILE A 1 416 ? -10.695 -1.104 45.742 1.00 95.75 416 ILE A CA 1
ATOM 3272 C C . ILE A 1 416 ? -10.889 0.374 45.402 1.00 95.75 416 ILE A C 1
ATOM 3274 O O . ILE A 1 416 ? -10.593 1.259 46.208 1.00 95.75 416 ILE A O 1
ATOM 3278 N N . ALA A 1 417 ? -11.425 0.635 44.213 1.00 95.19 417 ALA A N 1
ATOM 3279 C CA . ALA A 1 417 ? -11.940 1.942 43.828 1.00 95.19 417 ALA A CA 1
ATOM 3280 C C . ALA A 1 417 ? -13.464 1.869 43.660 1.00 95.19 417 ALA A C 1
ATOM 3282 O O . ALA A 1 417 ? -13.973 1.044 42.907 1.00 95.19 417 ALA A O 1
ATOM 3283 N N . VAL A 1 418 ? -14.198 2.724 44.369 1.00 93.94 418 VAL A N 1
ATOM 3284 C CA . VAL A 1 418 ? -15.665 2.761 44.386 1.00 93.94 418 VAL A CA 1
ATOM 3285 C C . VAL A 1 418 ? -16.138 3.985 43.609 1.00 93.94 418 VAL A C 1
ATOM 3287 O O . VAL A 1 418 ? -16.030 5.108 44.101 1.00 93.94 418 VAL A O 1
ATOM 3290 N N . LYS A 1 419 ? -16.652 3.773 42.394 1.00 90.88 419 LYS A N 1
ATOM 3291 C CA . LYS A 1 419 ? -17.284 4.804 41.555 1.00 90.88 419 LYS A CA 1
ATOM 3292 C C . LYS A 1 419 ? -18.756 4.896 41.952 1.00 90.88 419 LYS A C 1
ATOM 3294 O O . LYS A 1 419 ? -19.517 3.969 41.678 1.00 90.88 419 LYS A O 1
ATOM 3299 N N . ARG A 1 420 ? -19.142 5.978 42.634 1.00 89.19 420 ARG A N 1
ATOM 3300 C CA . ARG A 1 420 ? -20.528 6.242 43.052 1.00 89.19 420 ARG A CA 1
ATOM 3301 C C . ARG A 1 420 ? -21.203 7.113 41.999 1.00 89.19 420 ARG A C 1
ATOM 3303 O O . ARG A 1 420 ? -20.729 8.214 41.730 1.00 89.19 420 ARG A O 1
ATOM 3310 N N . LEU A 1 421 ? -22.278 6.612 41.398 1.00 80.81 421 LEU A N 1
ATOM 3311 C CA . LEU A 1 421 ? -22.951 7.297 40.299 1.00 80.81 421 LEU A CA 1
ATOM 3312 C C . LEU A 1 421 ? -23.877 8.408 40.802 1.00 80.81 421 LEU A C 1
ATOM 3314 O O . LEU A 1 421 ? -24.542 8.250 41.822 1.00 80.81 421 LEU A O 1
ATOM 3318 N N . SER A 1 422 ? -23.916 9.533 40.083 1.00 69.56 422 SER A N 1
ATOM 3319 C CA . SER A 1 422 ? -24.803 10.664 40.399 1.00 69.56 422 SER A CA 1
ATOM 3320 C C . SER A 1 422 ? -26.270 10.343 40.077 1.00 69.56 422 SER A C 1
ATOM 3322 O O . SER A 1 422 ? -26.563 9.806 39.009 1.00 69.56 422 SER A O 1
ATOM 3324 N N . GLU A 1 423 ? -27.200 10.732 40.957 1.00 58.94 423 GLU A N 1
ATOM 3325 C CA . GLU A 1 423 ? -28.656 10.517 40.818 1.00 58.94 423 GLU A CA 1
ATOM 3326 C C . GLU A 1 423 ? -29.287 11.261 39.622 1.00 58.94 423 GLU A C 1
ATOM 3328 O O . GLU A 1 423 ? -30.377 10.922 39.167 1.00 58.94 423 GLU A O 1
ATOM 3333 N N . THR A 1 424 ? -28.609 12.277 39.084 1.00 52.47 424 THR A N 1
ATOM 3334 C CA . THR A 1 424 ? -29.215 13.319 38.239 1.00 52.47 424 THR A CA 1
ATOM 3335 C C . THR A 1 424 ? -29.270 13.038 36.731 1.00 52.47 424 THR A C 1
ATOM 3337 O O . THR A 1 424 ? -29.616 13.944 35.976 1.00 52.47 424 THR A O 1
ATOM 3340 N N . SER A 1 425 ? -28.968 11.827 36.240 1.00 54.25 425 SER A N 1
ATOM 3341 C CA . SER A 1 425 ? -29.057 11.554 34.793 1.00 54.25 425 SER A CA 1
ATOM 3342 C C . SER A 1 425 ? -29.663 10.192 34.443 1.00 54.25 425 SER A C 1
ATOM 3344 O O . SER A 1 425 ? -29.229 9.147 34.920 1.00 54.25 425 SER A O 1
ATOM 3346 N N . THR A 1 426 ? -30.634 10.197 33.525 1.00 55.44 426 THR A N 1
ATOM 3347 C CA . THR A 1 426 ? -31.151 8.995 32.843 1.00 55.44 426 THR A CA 1
ATOM 3348 C C . THR A 1 426 ? -30.062 8.272 32.043 1.00 55.44 426 THR A C 1
ATOM 3350 O O . THR A 1 426 ? -30.138 7.063 31.851 1.00 55.44 426 THR A O 1
ATOM 3353 N N . GLN A 1 427 ? -29.022 9.000 31.625 1.00 59.38 427 GLN A N 1
ATOM 3354 C CA . GLN A 1 427 ? -27.835 8.472 30.955 1.00 59.38 427 GLN A CA 1
ATOM 3355 C C . GLN A 1 427 ? -26.983 7.568 31.868 1.00 59.38 427 GLN A C 1
ATOM 3357 O O . GLN A 1 427 ? -26.519 6.522 31.419 1.00 59.38 427 GLN A O 1
ATOM 3362 N N . GLY A 1 428 ? -26.849 7.907 33.154 1.00 66.69 428 GLY A N 1
ATOM 3363 C CA . GLY A 1 428 ? -26.014 7.153 34.094 1.00 66.69 428 GLY A CA 1
ATOM 3364 C C . GLY A 1 428 ? -26.514 5.736 34.399 1.00 66.69 428 GLY A C 1
ATOM 3365 O O . GLY A 1 428 ? -25.719 4.886 34.794 1.00 66.69 428 GLY A O 1
ATOM 3366 N N . LEU A 1 429 ? -27.807 5.447 34.194 1.00 72.75 429 LEU A N 1
ATOM 3367 C CA . LEU A 1 429 ? -28.348 4.092 34.353 1.00 72.75 429 LEU A CA 1
ATOM 3368 C C . LEU A 1 429 ? -27.927 3.166 33.203 1.00 72.75 429 LEU A C 1
ATOM 3370 O O . LEU A 1 429 ? -27.468 2.058 33.458 1.00 72.75 429 LEU A O 1
ATOM 3374 N N . GLU A 1 430 ? -28.055 3.626 31.956 1.00 76.50 430 GLU A N 1
ATOM 3375 C CA . GLU A 1 430 ? -27.672 2.849 30.767 1.00 76.50 430 GLU A CA 1
ATOM 3376 C C . GLU A 1 430 ? -26.163 2.558 30.770 1.00 76.50 430 GLU A C 1
ATOM 3378 O O . GLU A 1 430 ? -25.730 1.447 30.473 1.00 76.50 430 GLU A O 1
ATOM 3383 N N . GLU A 1 431 ? -25.352 3.540 31.163 1.00 79.06 431 GLU A N 1
ATOM 3384 C CA . GLU A 1 431 ? -23.900 3.386 31.280 1.00 79.06 431 GLU A CA 1
ATOM 3385 C C . GLU A 1 431 ? -23.506 2.412 32.392 1.00 79.06 431 GLU A C 1
ATOM 3387 O O . GLU A 1 431 ? -22.637 1.565 32.185 1.00 79.06 431 GLU A O 1
ATOM 3392 N N . PHE A 1 432 ? -24.179 2.470 33.544 1.00 83.44 432 PHE A N 1
ATOM 3393 C CA . PHE A 1 432 ? -23.991 1.494 34.615 1.00 83.44 432 PHE A CA 1
ATOM 3394 C C . PHE A 1 432 ? -24.306 0.073 34.148 1.00 83.44 432 PHE A C 1
ATOM 3396 O O . PHE A 1 432 ? -23.504 -0.839 34.346 1.00 83.44 432 PHE A O 1
ATOM 3403 N N . GLU A 1 433 ? -25.464 -0.120 33.512 1.00 83.06 433 GLU A N 1
ATOM 3404 C CA . GLU A 1 433 ? -25.865 -1.421 32.980 1.00 83.06 433 GLU A CA 1
ATOM 3405 C C . GLU A 1 433 ? -24.860 -1.924 31.938 1.00 83.06 433 GLU A C 1
ATOM 3407 O O . GLU A 1 433 ? -24.455 -3.088 32.000 1.00 83.06 433 GLU A O 1
ATOM 3412 N N . ASN A 1 434 ? -24.380 -1.049 31.047 1.00 85.19 434 ASN A N 1
ATOM 3413 C CA . ASN A 1 434 ? -23.329 -1.384 30.087 1.00 85.19 434 ASN A CA 1
ATOM 3414 C C . ASN A 1 434 ? -22.045 -1.847 30.787 1.00 85.19 434 ASN A C 1
ATOM 3416 O O . ASN A 1 434 ? -21.532 -2.915 30.448 1.00 85.19 434 ASN A O 1
ATOM 3420 N N . GLU A 1 435 ? -21.542 -1.110 31.783 1.00 86.94 435 GLU A N 1
ATOM 3421 C CA . GLU A 1 435 ? -20.320 -1.492 32.506 1.00 86.94 435 GLU A CA 1
ATOM 3422 C C . GLU A 1 435 ? -20.478 -2.840 33.220 1.00 86.94 435 GLU A C 1
ATOM 3424 O O . GLU A 1 435 ? -19.590 -3.692 33.119 1.00 86.94 435 GLU A O 1
ATOM 3429 N N . VAL A 1 436 ? -21.619 -3.092 33.873 1.00 85.56 436 VAL A N 1
ATOM 3430 C CA . VAL A 1 436 ? -21.901 -4.383 34.526 1.00 85.56 436 VAL A CA 1
ATOM 3431 C C . VAL A 1 436 ? -21.952 -5.524 33.501 1.00 85.56 436 VAL A C 1
ATOM 3433 O O . VAL A 1 436 ? -21.337 -6.575 33.708 1.00 85.56 436 VAL A O 1
ATOM 3436 N N . ILE A 1 437 ? -22.652 -5.329 32.377 1.00 85.25 437 ILE A N 1
ATOM 3437 C CA . ILE A 1 437 ? -22.817 -6.350 31.330 1.00 85.25 437 ILE A CA 1
ATOM 3438 C C . ILE A 1 437 ? -21.485 -6.672 30.646 1.00 85.25 437 ILE A C 1
ATOM 3440 O O . ILE A 1 437 ? -21.202 -7.844 30.383 1.00 85.25 437 ILE A O 1
ATOM 3444 N N . LEU A 1 438 ? -20.684 -5.655 30.326 1.00 84.56 438 LEU A N 1
ATOM 3445 C CA . LEU A 1 438 ? -19.411 -5.813 29.622 1.00 84.56 438 LEU A CA 1
ATOM 3446 C C . LEU A 1 438 ? -18.340 -6.403 30.534 1.00 84.56 438 LEU A C 1
ATOM 3448 O O . LEU A 1 438 ? -17.602 -7.288 30.110 1.00 84.56 438 LEU A O 1
ATOM 3452 N N . THR A 1 439 ? -18.319 -6.015 31.808 1.00 76.25 439 THR A N 1
ATOM 3453 C CA . THR A 1 439 ? -17.447 -6.633 32.815 1.00 76.25 439 THR A CA 1
ATOM 3454 C C . THR A 1 439 ? -17.640 -8.140 32.884 1.00 76.25 439 THR A C 1
ATOM 3456 O O . THR A 1 439 ? -16.673 -8.894 32.956 1.00 76.25 439 THR A O 1
ATOM 3459 N N . ALA A 1 440 ? -18.890 -8.604 32.840 1.00 75.50 440 ALA A N 1
ATOM 3460 C CA . ALA A 1 440 ? -19.197 -10.028 32.835 1.00 75.50 440 ALA A CA 1
ATOM 3461 C C . ALA A 1 440 ? -18.765 -10.727 31.529 1.00 75.50 440 ALA A C 1
ATOM 3463 O O . ALA A 1 440 ? -19.130 -11.867 31.280 1.00 75.50 440 ALA A O 1
ATOM 3464 N N . LYS A 1 441 ? -18.068 -10.066 30.611 1.00 81.56 441 LYS A N 1
ATOM 3465 C CA . LYS A 1 441 ? -17.659 -10.660 29.333 1.00 81.56 441 LYS A CA 1
ATOM 3466 C C . LYS A 1 441 ? -16.202 -10.389 29.000 1.00 81.56 441 LYS A C 1
ATOM 3468 O O . LYS A 1 441 ? -15.665 -11.074 28.134 1.00 81.56 441 LYS A O 1
ATOM 3473 N N . LEU A 1 442 ? -15.578 -9.427 29.677 1.00 86.31 442 LEU A N 1
ATOM 3474 C CA . LEU A 1 442 ? -14.250 -8.937 29.353 1.00 86.31 442 LEU A CA 1
ATOM 3475 C C . LEU A 1 442 ? -13.273 -9.186 30.486 1.00 86.31 442 LEU A C 1
ATOM 3477 O O . LEU A 1 442 ? -13.453 -8.721 31.608 1.00 86.31 442 LEU A O 1
ATOM 3481 N N . GLN A 1 443 ? -12.209 -9.911 30.161 1.00 87.81 443 GLN A N 1
ATOM 3482 C CA . GLN A 1 443 ? -11.090 -10.166 31.054 1.00 87.81 443 GLN A CA 1
ATOM 3483 C C . GLN A 1 443 ? -9.806 -10.133 30.235 1.00 87.81 443 GLN A C 1
ATOM 3485 O O . GLN A 1 443 ? -9.560 -11.009 29.408 1.00 87.81 443 GLN A O 1
ATOM 3490 N N . HIS A 1 444 ? -8.993 -9.107 30.463 1.00 92.25 444 HIS A N 1
ATOM 3491 C CA . HIS A 1 444 ? -7.714 -8.931 29.791 1.00 92.25 444 HIS A CA 1
ATOM 3492 C C . HIS A 1 444 ? -6.771 -8.114 30.676 1.00 92.25 444 HIS A C 1
ATOM 3494 O O . HIS A 1 444 ? -7.221 -7.282 31.463 1.00 92.25 444 HIS A O 1
ATOM 3500 N N . ILE A 1 445 ? -5.460 -8.340 30.554 1.00 93.31 445 ILE A N 1
ATOM 3501 C CA . ILE A 1 445 ? -4.452 -7.693 31.409 1.00 93.31 445 ILE A CA 1
ATOM 3502 C C . ILE A 1 445 ? -4.442 -6.163 31.257 1.00 93.31 445 ILE A C 1
ATOM 3504 O O . ILE A 1 445 ? -4.214 -5.458 32.236 1.00 93.3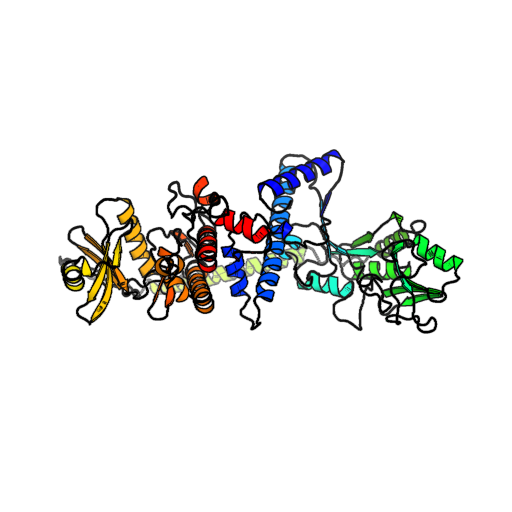1 445 ILE A O 1
ATOM 3508 N N . ASN A 1 446 ? -4.768 -5.661 30.061 1.00 95.50 446 ASN A N 1
ATOM 3509 C CA . ASN A 1 446 ? -4.861 -4.231 29.747 1.00 95.50 446 ASN A CA 1
ATOM 3510 C C . ASN A 1 446 ? -6.282 -3.654 29.827 1.00 95.50 446 ASN A C 1
ATOM 3512 O O . ASN A 1 446 ? -6.549 -2.621 29.220 1.00 95.50 446 ASN A O 1
ATOM 3516 N N . LEU A 1 447 ? -7.203 -4.298 30.545 1.00 94.50 447 LEU A N 1
ATOM 3517 C CA . LEU A 1 447 ? -8.518 -3.738 30.868 1.00 94.50 447 LEU A CA 1
ATOM 3518 C C . LEU A 1 447 ? -8.669 -3.656 32.387 1.00 94.50 447 LEU A C 1
ATOM 3520 O O . LEU A 1 447 ? -8.260 -4.580 33.093 1.00 94.50 447 LEU A O 1
ATOM 3524 N N . VAL A 1 448 ? -9.241 -2.564 32.900 1.00 93.19 448 VAL A N 1
ATOM 3525 C CA . VAL A 1 448 ? -9.473 -2.429 34.344 1.00 93.19 448 VAL A CA 1
ATOM 3526 C C . VAL A 1 448 ? -10.542 -3.426 34.773 1.00 93.19 448 VAL A C 1
ATOM 3528 O O . VAL A 1 448 ? -11.641 -3.473 34.222 1.00 93.19 448 VAL A O 1
ATOM 3531 N N . LYS A 1 449 ? -10.217 -4.225 35.785 1.00 90.75 449 LYS A N 1
ATOM 3532 C CA . LYS A 1 449 ? -11.113 -5.235 36.330 1.00 90.75 449 LYS A CA 1
ATOM 3533 C C . LYS A 1 449 ? -12.147 -4.602 37.254 1.00 90.75 449 LYS A C 1
ATOM 3535 O O . LYS A 1 449 ? -11.806 -3.988 38.265 1.00 90.75 449 LYS A O 1
ATOM 3540 N N . VAL A 1 450 ? -13.417 -4.859 36.974 1.00 90.38 450 VAL A N 1
ATOM 3541 C CA . VAL A 1 450 ? -14.499 -4.636 37.935 1.00 90.38 450 VAL A CA 1
ATOM 3542 C C . VAL A 1 450 ? -14.600 -5.859 38.849 1.00 90.38 450 VAL A C 1
ATOM 3544 O O . VAL A 1 450 ? -14.688 -7.006 38.408 1.00 90.38 450 VAL A O 1
ATOM 3547 N N . VAL A 1 451 ? -14.545 -5.602 40.149 1.00 90.94 451 VAL A N 1
ATOM 3548 C CA . VAL A 1 451 ? -14.657 -6.586 41.232 1.00 90.94 451 VAL A CA 1
ATOM 3549 C C . VAL A 1 451 ? -16.125 -6.885 41.536 1.00 90.94 451 VAL A C 1
ATOM 3551 O O . VAL A 1 451 ? -16.480 -8.025 41.842 1.00 90.94 451 VAL A O 1
ATOM 3554 N N . GLY A 1 452 ? -16.990 -5.875 41.448 1.00 91.75 452 GLY A N 1
ATOM 3555 C CA . GLY A 1 452 ? -18.397 -6.015 41.792 1.00 91.75 452 GLY A CA 1
ATOM 3556 C C . GLY A 1 452 ? -19.207 -4.740 41.616 1.00 91.75 452 GLY A C 1
ATOM 3557 O O . GLY A 1 452 ? -18.721 -3.738 41.091 1.00 91.75 452 GLY A O 1
ATOM 3558 N N . PHE A 1 453 ? -20.449 -4.781 42.084 1.00 92.44 453 PHE A N 1
ATOM 3559 C CA . PHE A 1 453 ? -21.369 -3.645 42.058 1.00 92.44 453 PHE A CA 1
ATOM 3560 C C . PHE A 1 453 ? -22.253 -3.606 43.313 1.00 92.44 453 PHE A C 1
ATOM 3562 O O . PHE A 1 453 ? -22.426 -4.617 43.996 1.00 92.44 453 PHE A O 1
ATOM 3569 N N . CYS A 1 454 ? -22.825 -2.438 43.602 1.00 91.06 454 CYS A N 1
ATOM 3570 C CA . CYS A 1 454 ? -23.830 -2.225 44.646 1.00 91.06 454 CYS A CA 1
ATOM 3571 C C . CYS A 1 454 ? -25.043 -1.514 44.036 1.00 91.06 454 CYS A C 1
ATOM 3573 O O . CYS A 1 454 ? -24.882 -0.493 43.366 1.00 91.06 454 CYS A O 1
ATOM 3575 N N . ILE A 1 455 ? -26.242 -2.057 44.275 1.00 88.88 455 ILE A N 1
ATOM 3576 C CA . ILE A 1 455 ? -27.534 -1.454 43.916 1.00 88.88 455 ILE A CA 1
ATOM 3577 C C . ILE A 1 455 ? -28.436 -1.566 45.147 1.00 88.88 455 ILE A C 1
ATOM 3579 O O . ILE A 1 455 ? -29.167 -2.540 45.313 1.00 88.88 455 ILE A O 1
ATOM 3583 N N . GLU A 1 456 ? -28.347 -0.597 46.051 1.00 86.50 456 GLU A N 1
ATOM 3584 C CA . GLU A 1 456 ? -29.121 -0.569 47.295 1.00 86.50 456 GLU A CA 1
ATOM 3585 C C . GLU A 1 456 ? -29.480 0.872 47.643 1.00 86.50 456 GLU A C 1
ATOM 3587 O O . GLU A 1 456 ? -28.662 1.763 47.461 1.00 86.50 456 GLU A O 1
ATOM 3592 N N . ARG A 1 457 ? -30.673 1.106 48.207 1.00 79.62 457 ARG A N 1
ATOM 3593 C CA . ARG A 1 457 ? -31.093 2.437 48.697 1.00 79.62 457 ARG A CA 1
ATOM 3594 C C . ARG A 1 457 ? -30.986 3.541 47.633 1.00 79.62 457 ARG A C 1
ATOM 3596 O O . ARG A 1 457 ? -30.530 4.631 47.938 1.00 79.62 457 ARG A O 1
ATOM 3603 N N . GLU A 1 458 ? -31.363 3.219 46.395 1.00 80.12 458 GLU A N 1
ATOM 3604 C CA . GLU A 1 458 ? -31.280 4.099 45.208 1.00 80.12 458 GLU A CA 1
ATOM 3605 C C . GLU A 1 458 ? -29.853 4.419 44.721 1.00 80.12 458 GLU A C 1
ATOM 3607 O O . GLU A 1 458 ? -29.670 4.886 43.594 1.00 80.12 458 GLU A O 1
ATOM 3612 N N . GLU A 1 459 ? -28.838 4.013 45.483 1.00 83.88 459 GLU A N 1
ATOM 3613 C CA . GLU A 1 459 ? -27.429 4.145 45.142 1.00 83.88 459 GLU A CA 1
ATOM 3614 C C . GLU A 1 459 ? -26.979 3.084 44.146 1.00 83.88 459 GLU A C 1
ATOM 3616 O O . GLU A 1 459 ? -27.283 1.894 44.286 1.00 83.88 459 GLU A O 1
ATOM 3621 N N . LYS A 1 460 ? -26.178 3.514 43.170 1.00 87.69 460 LYS A N 1
ATOM 3622 C CA . LYS A 1 460 ? -25.541 2.637 42.185 1.00 87.69 460 LYS A CA 1
ATOM 3623 C C . LYS A 1 460 ? -24.043 2.869 42.232 1.00 87.69 460 LYS A C 1
ATOM 3625 O O . LYS A 1 460 ? -23.573 3.987 42.016 1.00 87.69 460 LYS A O 1
ATOM 3630 N N . MET A 1 461 ? -23.295 1.820 42.552 1.00 90.38 461 MET A N 1
ATOM 3631 C CA . MET A 1 461 ? -21.841 1.893 42.672 1.00 90.38 461 MET A CA 1
ATOM 3632 C C . MET A 1 461 ? -21.178 0.763 41.901 1.00 90.38 461 MET A C 1
ATOM 3634 O O . MET A 1 461 ? -21.637 -0.381 41.942 1.00 90.38 461 MET A O 1
ATOM 3638 N N . LEU A 1 462 ? -20.061 1.084 41.255 1.00 91.19 462 LEU A N 1
ATOM 3639 C CA . LEU A 1 462 ? -19.176 0.115 40.618 1.00 91.19 462 LEU A CA 1
ATOM 3640 C C . LEU A 1 462 ? -17.865 0.031 41.381 1.00 91.19 462 LEU A C 1
ATOM 3642 O O . LEU A 1 462 ? -17.263 1.050 41.727 1.00 91.19 462 LEU A O 1
ATOM 3646 N N . ILE A 1 463 ? -17.451 -1.200 41.662 1.00 93.38 463 ILE A N 1
ATOM 3647 C CA . ILE A 1 463 ? -16.269 -1.498 42.453 1.00 93.38 463 ILE A CA 1
ATOM 3648 C C . ILE A 1 463 ? -15.210 -2.041 41.507 1.00 93.38 463 ILE A C 1
ATOM 3650 O O . ILE A 1 463 ? -15.357 -3.128 40.953 1.00 93.38 463 ILE A O 1
ATOM 3654 N N . TYR A 1 464 ? -14.130 -1.292 41.356 1.00 92.88 464 TYR A N 1
ATOM 3655 C CA . TYR A 1 464 ? -12.983 -1.602 40.518 1.00 92.88 464 TYR A CA 1
ATOM 3656 C C . TYR A 1 464 ? -11.798 -2.082 41.356 1.00 92.88 464 TYR A C 1
ATOM 3658 O O . TYR A 1 464 ? -11.709 -1.804 42.558 1.00 92.88 464 TYR A O 1
ATOM 3666 N N . GLU A 1 465 ? -10.858 -2.778 40.716 1.00 92.62 465 GLU A N 1
ATOM 3667 C CA . GLU A 1 465 ? -9.515 -2.927 41.275 1.00 92.62 465 GLU A CA 1
ATOM 3668 C C . GLU A 1 465 ? -8.890 -1.543 41.515 1.00 92.62 465 GLU A C 1
ATOM 3670 O O . GLU A 1 465 ? -9.078 -0.614 40.725 1.00 92.62 465 GLU A O 1
ATOM 3675 N N . TYR A 1 466 ? -8.180 -1.378 42.632 1.00 93.44 466 TYR A N 1
ATOM 3676 C CA . TYR A 1 466 ? -7.492 -0.122 42.908 1.00 93.44 466 TYR A CA 1
ATOM 3677 C C . TYR A 1 466 ? -6.228 0.005 42.053 1.00 93.44 466 TYR A C 1
ATOM 3679 O O . TYR A 1 466 ? -5.402 -0.905 42.006 1.00 93.44 466 TYR A O 1
ATOM 3687 N N . MET A 1 467 ? -6.065 1.164 41.417 1.00 93.56 467 MET A N 1
ATOM 3688 C CA . MET A 1 467 ? -4.951 1.461 40.523 1.00 93.56 467 MET A CA 1
ATOM 3689 C C . MET A 1 467 ? -4.126 2.628 41.092 1.00 93.56 467 MET A C 1
ATOM 3691 O O . MET A 1 467 ? -4.590 3.772 41.074 1.00 93.56 467 MET A O 1
ATOM 3695 N N . PRO A 1 468 ? -2.921 2.376 41.635 1.00 91.19 468 PRO A N 1
ATOM 3696 C CA . PRO A 1 468 ? -2.203 3.371 42.431 1.00 91.19 468 PRO A CA 1
ATOM 3697 C C . PRO A 1 468 ? -1.556 4.485 41.606 1.00 91.19 468 PRO A C 1
ATOM 3699 O O . PRO A 1 468 ? -1.377 5.585 42.125 1.00 91.19 468 PRO A O 1
ATOM 3702 N N . ASN A 1 469 ? -1.241 4.233 40.333 1.00 92.94 469 ASN A N 1
ATOM 3703 C CA . ASN A 1 469 ? -0.580 5.198 39.457 1.00 92.94 469 ASN A CA 1
ATOM 3704 C C . ASN A 1 469 ? -1.573 6.014 38.618 1.00 92.94 469 ASN A C 1
ATOM 3706 O O . ASN A 1 469 ? -1.193 6.542 37.588 1.00 92.94 469 ASN A O 1
ATOM 3710 N N . LYS A 1 470 ? -2.829 6.176 39.061 1.00 92.06 470 LYS A N 1
ATOM 3711 C CA . LYS A 1 470 ? -3.815 7.100 38.458 1.00 92.06 470 LYS A CA 1
ATOM 3712 C C . LYS A 1 470 ? -3.953 6.932 36.929 1.00 92.06 470 LYS A C 1
ATOM 3714 O O . LYS A 1 470 ? -3.679 5.870 36.381 1.00 92.06 470 LYS A O 1
ATOM 3719 N N . SER A 1 471 ? -4.476 7.946 36.250 1.00 94.19 471 SER A N 1
ATOM 3720 C CA . SER A 1 471 ? -4.690 7.978 34.805 1.00 94.19 471 SER A CA 1
ATOM 3721 C C . SER A 1 471 ? -3.473 8.516 34.045 1.00 94.19 471 SER A C 1
ATOM 3723 O O . SER A 1 471 ? -2.631 9.222 34.594 1.00 94.19 471 SER A O 1
ATOM 3725 N N . LEU A 1 472 ? -3.370 8.204 32.756 1.00 94.62 472 LEU A N 1
ATOM 3726 C CA . LEU A 1 472 ? -2.247 8.601 31.909 1.00 94.62 472 LEU A CA 1
ATOM 3727 C C . LEU A 1 472 ? -2.136 10.125 31.766 1.00 94.62 472 LEU A C 1
ATOM 3729 O O . LEU A 1 472 ? -1.031 10.671 31.810 1.00 94.62 472 LEU A O 1
ATOM 3733 N N . ASP A 1 473 ? -3.275 10.816 31.667 1.00 92.75 473 ASP A N 1
ATOM 3734 C CA . ASP A 1 473 ? -3.363 12.282 31.619 1.00 92.75 473 ASP A CA 1
ATOM 3735 C C . ASP A 1 473 ? -2.711 12.981 32.829 1.00 92.75 473 ASP A C 1
ATOM 3737 O O . ASP A 1 473 ? -2.125 14.055 32.676 1.00 92.75 473 ASP A O 1
ATOM 3741 N N . TYR A 1 474 ? -2.722 12.338 34.003 1.00 91.75 474 TYR A N 1
ATOM 3742 C CA . TYR A 1 474 ? -2.061 12.806 35.222 1.00 91.75 474 TYR A CA 1
ATOM 3743 C C . TYR A 1 474 ? -0.548 12.982 35.038 1.00 91.75 474 TYR A C 1
ATOM 3745 O O . TYR A 1 474 ? 0.052 13.808 35.729 1.00 91.75 474 TYR A O 1
ATOM 3753 N N . TYR A 1 475 ? 0.067 12.222 34.127 1.00 91.44 475 TYR A N 1
ATOM 3754 C CA . TYR A 1 475 ? 1.498 12.296 33.832 1.00 91.44 475 TYR A CA 1
ATOM 3755 C C . TYR A 1 475 ? 1.785 13.119 32.585 1.00 91.44 475 TYR A C 1
ATOM 3757 O O . TYR A 1 475 ? 2.630 14.007 32.630 1.00 91.44 475 TYR A O 1
ATOM 3765 N N . ILE A 1 476 ? 1.109 12.844 31.465 1.00 88.75 476 ILE A N 1
ATOM 3766 C CA . ILE A 1 476 ? 1.487 13.448 30.177 1.00 88.75 476 ILE A CA 1
ATOM 3767 C C . ILE A 1 476 ? 1.281 14.970 30.156 1.00 88.75 476 ILE A C 1
ATOM 3769 O O . ILE A 1 476 ? 2.020 15.675 29.468 1.00 88.75 476 ILE A O 1
ATOM 3773 N N . TYR A 1 477 ? 0.348 15.504 30.948 1.00 86.06 477 TYR A N 1
ATOM 3774 C CA . TYR A 1 477 ? 0.031 16.935 30.960 1.00 86.06 477 TYR A CA 1
ATOM 3775 C C . TYR A 1 477 ? 0.787 17.765 31.995 1.00 86.06 477 TYR A C 1
ATOM 3777 O O . TYR A 1 477 ? 0.703 18.990 31.955 1.00 86.06 477 TYR A O 1
ATOM 3785 N N . ASP A 1 478 ? 1.524 17.130 32.900 1.00 87.06 478 ASP A N 1
ATOM 3786 C CA . ASP A 1 478 ? 2.320 17.815 33.912 1.00 87.06 478 ASP A CA 1
ATOM 3787 C C . ASP A 1 478 ? 3.803 17.693 33.569 1.00 87.06 478 ASP A C 1
ATOM 3789 O O . ASP A 1 478 ? 4.318 16.589 33.424 1.00 87.06 478 ASP A O 1
ATOM 3793 N N . GLN A 1 479 ? 4.496 18.824 33.423 1.00 79.25 479 GLN A N 1
ATOM 3794 C CA . GLN A 1 479 ? 5.883 18.837 32.944 1.00 79.25 479 GLN A CA 1
ATOM 3795 C C . GLN A 1 479 ? 6.832 18.022 33.839 1.00 79.25 479 GLN A C 1
ATOM 3797 O O . GLN A 1 479 ? 7.699 17.327 33.316 1.00 79.25 479 GLN A O 1
ATOM 3802 N N . GLY A 1 480 ? 6.643 18.050 35.164 1.00 82.38 480 GLY A N 1
ATOM 3803 C CA . GLY A 1 480 ? 7.479 17.298 36.102 1.00 82.38 480 GLY A CA 1
ATOM 3804 C C . GLY A 1 480 ? 7.193 15.797 36.064 1.00 82.38 480 GLY A C 1
ATOM 3805 O O . GLY A 1 480 ? 8.103 14.981 35.930 1.00 82.38 480 GLY A O 1
ATOM 3806 N N . ARG A 1 481 ? 5.916 15.409 36.120 1.00 86.94 481 ARG A N 1
ATOM 3807 C CA . ARG A 1 481 ? 5.496 13.998 36.094 1.00 86.94 481 ARG A CA 1
ATOM 3808 C C . ARG A 1 481 ? 5.708 13.343 34.736 1.00 86.94 481 ARG A C 1
ATOM 3810 O O . ARG A 1 481 ? 5.937 12.137 34.688 1.00 86.94 481 ARG A O 1
ATOM 3817 N N . ARG A 1 482 ? 5.700 14.107 33.643 1.00 82.25 482 ARG A N 1
ATOM 3818 C CA . ARG A 1 482 ? 5.990 13.610 32.292 1.00 82.25 482 ARG A CA 1
ATOM 3819 C C . ARG A 1 482 ? 7.369 12.956 32.198 1.00 82.25 482 ARG A C 1
ATOM 3821 O O . ARG A 1 482 ? 7.519 11.993 31.452 1.00 82.25 482 ARG A O 1
ATOM 3828 N N . LEU A 1 483 ? 8.341 13.412 32.990 1.00 78.38 483 LEU A N 1
ATOM 3829 C CA . LEU A 1 483 ? 9.678 12.810 33.071 1.00 78.38 483 LEU A CA 1
ATOM 3830 C C . LEU A 1 483 ? 9.652 11.374 33.626 1.00 78.38 483 LEU A C 1
ATOM 3832 O O . LEU A 1 483 ? 10.534 10.577 33.320 1.00 78.38 483 LEU A O 1
ATOM 3836 N N . LEU A 1 484 ? 8.618 11.009 34.396 1.00 82.75 484 LEU A N 1
ATOM 3837 C CA . LEU A 1 484 ? 8.425 9.643 34.894 1.00 82.75 484 LEU A CA 1
ATOM 3838 C C . LEU A 1 484 ? 7.952 8.678 33.796 1.00 82.75 484 LEU A C 1
ATOM 3840 O O . LEU A 1 484 ? 8.099 7.463 33.966 1.00 82.75 484 LEU A O 1
ATOM 3844 N N . LEU A 1 485 ? 7.415 9.213 32.691 1.00 83.00 485 LEU A N 1
ATOM 3845 C CA . LEU A 1 485 ? 7.086 8.520 31.445 1.00 83.00 485 LEU A CA 1
ATOM 3846 C C . LEU A 1 485 ? 8.170 8.807 30.400 1.00 83.00 485 LEU A C 1
ATOM 3848 O O . LEU A 1 485 ? 7.952 9.545 29.431 1.00 83.00 485 LEU A O 1
ATOM 3852 N N . ASN A 1 486 ? 9.346 8.212 30.605 1.00 76.69 486 ASN A N 1
ATOM 3853 C CA . ASN A 1 486 ? 10.374 8.159 29.570 1.00 76.69 486 ASN A CA 1
ATOM 3854 C C . ASN A 1 486 ? 9.843 7.437 28.315 1.00 76.69 486 ASN A C 1
ATOM 3856 O O . ASN A 1 486 ? 8.780 6.809 28.335 1.00 76.69 486 ASN A O 1
ATOM 3860 N N . TRP A 1 487 ? 10.582 7.537 27.214 1.00 76.44 487 TRP A N 1
ATOM 3861 C CA . TRP A 1 487 ? 10.154 6.975 25.935 1.00 76.44 487 TRP A CA 1
ATOM 3862 C C . TRP A 1 487 ? 9.803 5.483 26.018 1.00 76.44 487 TRP A C 1
ATOM 3864 O O . TRP A 1 487 ? 8.738 5.078 25.564 1.00 76.44 487 TRP A O 1
ATOM 3874 N N . GLU A 1 488 ? 10.627 4.689 26.703 1.00 76.38 488 GLU A N 1
ATOM 3875 C CA . GLU A 1 488 ? 10.382 3.259 26.914 1.00 76.38 488 GLU A CA 1
ATOM 3876 C C . GLU A 1 488 ? 9.017 2.988 27.570 1.00 76.38 488 GLU A C 1
ATOM 3878 O O . GLU A 1 488 ? 8.221 2.198 27.060 1.00 76.38 488 GLU A O 1
ATOM 3883 N N . LYS A 1 489 ? 8.687 3.689 28.662 1.00 80.88 489 LYS A N 1
ATOM 3884 C CA . LYS A 1 489 ? 7.382 3.544 29.324 1.00 80.88 489 LYS A CA 1
ATOM 3885 C C . LYS A 1 489 ? 6.233 4.028 28.451 1.00 80.88 489 LYS A C 1
ATOM 3887 O O . LYS A 1 489 ? 5.157 3.441 28.494 1.00 80.88 489 LYS A O 1
ATOM 3892 N N . ARG A 1 490 ? 6.432 5.081 27.653 1.00 83.06 490 ARG A N 1
ATOM 3893 C CA . ARG A 1 490 ? 5.416 5.539 26.692 1.00 83.06 490 ARG A CA 1
ATOM 3894 C C . ARG A 1 490 ? 5.128 4.464 25.654 1.00 83.06 490 ARG A C 1
ATOM 3896 O O . ARG A 1 490 ? 3.961 4.192 25.400 1.00 83.06 490 ARG A O 1
ATOM 3903 N N . VAL A 1 491 ? 6.162 3.809 25.129 1.00 73.75 491 VAL A N 1
ATOM 3904 C CA . VAL A 1 491 ? 6.017 2.676 24.207 1.00 73.75 491 VAL A CA 1
ATOM 3905 C C . VAL A 1 491 ? 5.266 1.523 24.873 1.00 73.75 491 VAL A C 1
ATOM 3907 O O . VAL A 1 491 ? 4.303 1.028 24.297 1.00 73.75 491 VAL A O 1
ATOM 3910 N N . GLN A 1 492 ? 5.608 1.156 26.111 1.00 80.06 492 GLN A N 1
ATOM 3911 C CA . GLN A 1 492 ? 4.883 0.118 26.862 1.00 80.06 492 GLN A CA 1
ATOM 3912 C C . GLN A 1 492 ? 3.406 0.482 27.098 1.00 80.06 492 GLN A C 1
ATOM 3914 O O . GLN A 1 492 ? 2.523 -0.378 27.029 1.00 80.06 492 GLN A O 1
ATOM 3919 N N . VAL A 1 493 ? 3.115 1.761 27.356 1.00 85.44 493 VAL A N 1
ATOM 3920 C CA . VAL A 1 493 ? 1.744 2.276 27.471 1.00 85.44 493 VAL A CA 1
ATOM 3921 C C . VAL A 1 493 ? 1.003 2.163 26.137 1.00 85.44 493 VAL A C 1
ATOM 3923 O O . VAL A 1 493 ? -0.128 1.686 26.099 1.00 85.44 493 VAL A O 1
ATOM 3926 N N . ILE A 1 494 ? 1.629 2.558 25.032 1.00 82.81 494 ILE A N 1
ATOM 3927 C CA . ILE A 1 494 ? 1.044 2.447 23.690 1.00 82.81 494 ILE A CA 1
ATOM 3928 C C . ILE A 1 494 ? 0.744 0.981 23.364 1.00 82.81 494 ILE A C 1
ATOM 3930 O O . ILE A 1 494 ? -0.376 0.653 22.972 1.00 82.81 494 ILE A O 1
ATOM 3934 N N . GLU A 1 495 ? 1.711 0.092 23.590 1.00 75.19 495 GLU A N 1
ATOM 3935 C CA . GLU A 1 495 ? 1.581 -1.338 23.322 1.00 75.19 495 GLU A CA 1
ATOM 3936 C C . GLU A 1 495 ? 0.429 -1.956 24.118 1.00 75.19 495 GLU A C 1
ATOM 3938 O O . GLU A 1 495 ? -0.426 -2.638 23.551 1.00 75.19 495 GLU A O 1
ATOM 3943 N N . GLY A 1 496 ? 0.350 -1.686 25.422 1.00 83.75 496 GLY A N 1
ATOM 3944 C CA . GLY A 1 496 ? -0.720 -2.240 26.243 1.00 83.75 496 GLY A CA 1
ATOM 3945 C C . GLY A 1 496 ? -2.108 -1.700 25.869 1.00 83.75 496 GLY A C 1
ATOM 3946 O O . GLY A 1 496 ? -3.082 -2.452 25.922 1.00 83.75 496 GLY A O 1
ATOM 3947 N N . ILE A 1 497 ? -2.223 -0.443 25.418 1.00 89.81 497 ILE A N 1
ATOM 3948 C CA . ILE A 1 497 ? -3.489 0.086 24.873 1.00 89.81 497 ILE A CA 1
ATOM 3949 C C . ILE A 1 497 ? -3.873 -0.671 23.594 1.00 89.81 497 ILE A C 1
ATOM 3951 O O . ILE A 1 497 ? -5.018 -1.105 23.471 1.00 89.81 497 ILE A O 1
ATOM 3955 N N . ILE A 1 498 ? -2.927 -0.888 22.672 1.00 84.06 498 ILE A N 1
ATOM 3956 C CA . ILE A 1 498 ? -3.162 -1.650 21.434 1.00 84.06 498 ILE A CA 1
ATOM 3957 C C . ILE A 1 498 ? -3.614 -3.076 21.759 1.00 84.06 498 ILE A C 1
ATOM 3959 O O . ILE A 1 498 ? -4.596 -3.549 21.192 1.00 84.06 498 ILE A O 1
ATOM 3963 N N . GLN A 1 499 ? -2.946 -3.756 22.695 1.00 81.19 499 GLN A N 1
ATOM 3964 C CA . GLN A 1 499 ? -3.329 -5.103 23.129 1.00 81.19 499 GLN A CA 1
ATOM 3965 C C . GLN A 1 499 ? -4.750 -5.124 23.713 1.00 81.19 499 GLN A C 1
ATOM 3967 O O . GLN A 1 499 ? -5.541 -6.010 23.385 1.00 81.19 499 GLN A O 1
ATOM 3972 N N . GLY A 1 500 ? -5.104 -4.124 24.527 1.00 88.12 500 GLY A N 1
ATOM 3973 C CA . GLY A 1 500 ? -6.463 -3.946 25.036 1.00 88.12 500 GLY A CA 1
ATOM 3974 C C . GLY A 1 500 ? -7.497 -3.757 23.922 1.00 88.12 500 GLY A C 1
ATOM 3975 O O . GLY A 1 500 ? -8.518 -4.440 23.920 1.00 88.12 500 GLY A O 1
ATOM 3976 N N . LEU A 1 501 ? -7.223 -2.891 22.944 1.00 86.94 501 LEU A N 1
ATOM 3977 C CA . LEU A 1 501 ? -8.119 -2.642 21.808 1.00 86.94 501 LEU A CA 1
ATOM 3978 C C . LEU A 1 501 ? -8.277 -3.865 20.900 1.00 86.94 501 LEU A C 1
ATOM 3980 O O . LEU A 1 501 ? -9.400 -4.228 20.560 1.00 86.94 501 LEU A O 1
ATOM 3984 N N . LEU A 1 502 ? -7.180 -4.543 20.556 1.00 82.38 502 LEU A N 1
ATOM 3985 C CA . LEU A 1 502 ? -7.213 -5.779 19.769 1.00 82.38 502 LEU A CA 1
ATOM 3986 C C . LEU A 1 502 ? -8.042 -6.858 20.463 1.00 82.38 502 LEU A C 1
ATOM 3988 O O . LEU A 1 502 ? -8.800 -7.581 19.815 1.00 82.38 502 LEU A O 1
ATOM 3992 N N . TYR A 1 503 ? -7.927 -6.961 21.788 1.00 87.25 503 TYR A N 1
ATOM 3993 C CA . TYR A 1 503 ? -8.777 -7.858 22.552 1.00 87.25 503 TYR A CA 1
ATOM 3994 C C . TYR A 1 503 ? -10.259 -7.499 22.404 1.00 87.25 503 TYR A C 1
ATOM 3996 O O . TYR A 1 503 ? -11.058 -8.376 22.084 1.00 87.25 503 TYR A O 1
ATOM 4004 N N . LEU A 1 504 ? -10.627 -6.227 22.581 1.00 89.19 504 LEU A N 1
ATOM 4005 C CA . LEU A 1 504 ? -12.016 -5.769 22.461 1.00 89.19 504 LEU A CA 1
ATOM 4006 C C . LEU A 1 504 ? -12.605 -6.014 21.065 1.00 89.19 504 LEU A C 1
ATOM 4008 O O . LEU A 1 504 ? -13.777 -6.371 20.952 1.00 89.19 504 LEU A O 1
ATOM 4012 N N . GLN A 1 505 ? -11.806 -5.829 20.016 1.00 83.88 505 GLN A N 1
ATOM 4013 C CA . GLN A 1 505 ? -12.290 -5.824 18.637 1.00 83.88 505 GLN A CA 1
ATOM 4014 C C . GLN A 1 505 ? -12.273 -7.215 17.985 1.00 83.88 505 GLN A C 1
ATOM 4016 O O . GLN A 1 505 ? -13.244 -7.581 17.321 1.00 83.88 505 GLN A O 1
ATOM 4021 N N . GLU A 1 506 ? -11.219 -8.003 18.217 1.00 78.31 506 GLU A N 1
ATOM 4022 C CA . GLU A 1 506 ? -10.949 -9.242 17.469 1.00 78.31 506 GLU A CA 1
ATOM 4023 C C . GLU A 1 506 ? -10.981 -10.500 18.345 1.00 78.31 506 GLU A C 1
ATOM 4025 O O . GLU A 1 506 ? -11.624 -11.505 18.006 1.00 78.31 506 GLU A O 1
ATOM 4030 N N . TYR A 1 507 ? -10.272 -10.463 19.480 1.00 78.19 507 TYR A N 1
ATOM 4031 C CA . TYR A 1 507 ? -9.985 -11.675 20.256 1.00 78.19 507 TYR A CA 1
ATOM 4032 C C . TYR A 1 507 ? -11.024 -12.005 21.324 1.00 78.19 507 TYR A C 1
ATOM 4034 O O . TYR A 1 507 ? -11.073 -13.145 21.793 1.00 78.19 507 TYR A O 1
ATOM 4042 N N . SER A 1 508 ? -11.873 -11.056 21.715 1.00 81.88 508 SER A N 1
ATOM 4043 C CA . SER A 1 508 ? -12.995 -11.368 22.589 1.00 81.88 508 SER A CA 1
ATOM 4044 C C . SER A 1 508 ? -14.134 -12.042 21.806 1.00 81.88 508 SER A C 1
ATOM 4046 O O . SER A 1 508 ? -14.189 -12.065 20.572 1.00 81.88 508 SER A O 1
ATOM 4048 N N . ARG A 1 509 ? -15.067 -12.663 22.534 1.00 80.56 509 ARG A N 1
ATOM 4049 C CA . ARG A 1 509 ? -16.204 -13.369 21.922 1.00 80.56 509 ARG A CA 1
ATOM 4050 C C . ARG A 1 509 ? -17.133 -12.422 21.151 1.00 80.56 509 ARG A C 1
ATOM 4052 O O . ARG A 1 509 ? -17.850 -12.872 20.258 1.00 80.56 509 ARG A O 1
ATOM 4059 N N . LEU A 1 510 ? -17.147 -11.150 21.526 1.00 82.00 510 LEU A N 1
ATOM 4060 C CA . LEU A 1 510 ? -17.979 -10.105 20.949 1.00 82.00 510 LEU A CA 1
ATOM 4061 C C . LEU A 1 510 ? -17.071 -8.993 20.431 1.00 82.00 510 LEU A C 1
ATOM 4063 O O . LEU A 1 510 ? -16.049 -8.714 21.042 1.00 82.00 510 LEU A O 1
ATOM 4067 N N . THR A 1 511 ? -17.445 -8.326 19.351 1.00 86.50 511 THR A N 1
ATOM 4068 C CA . THR A 1 511 ? -16.726 -7.113 18.957 1.00 86.50 511 THR A CA 1
ATOM 4069 C C . THR A 1 511 ? -17.251 -5.967 19.807 1.00 86.50 511 THR A C 1
ATOM 4071 O O . THR A 1 511 ? -18.463 -5.794 19.939 1.00 86.50 511 THR A O 1
ATOM 4074 N N . ILE A 1 512 ? -16.358 -5.222 20.447 1.00 89.56 512 ILE A N 1
ATOM 4075 C CA . ILE A 1 512 ? -16.722 -4.140 21.360 1.00 89.56 512 ILE A CA 1
ATOM 4076 C C . ILE A 1 512 ? -16.062 -2.863 20.886 1.00 89.56 512 ILE A C 1
ATOM 4078 O O . ILE A 1 512 ? -14.852 -2.821 20.678 1.00 89.56 512 ILE A O 1
ATOM 4082 N N . ILE A 1 513 ? -16.886 -1.831 20.737 1.00 89.81 513 ILE A N 1
ATOM 4083 C CA . ILE A 1 513 ? -16.447 -0.484 20.393 1.00 89.81 513 ILE A CA 1
ATOM 4084 C C . ILE A 1 513 ? -16.578 0.356 21.656 1.00 89.81 513 ILE A C 1
ATOM 4086 O O . ILE A 1 513 ? -17.678 0.477 22.197 1.00 89.81 513 ILE A O 1
ATOM 4090 N N . HIS A 1 514 ? -15.471 0.903 22.141 1.00 92.44 514 HIS A N 1
ATOM 4091 C CA . HIS A 1 514 ? -15.383 1.637 23.398 1.00 92.44 514 HIS A CA 1
ATOM 4092 C C . HIS A 1 514 ? -16.051 3.014 23.331 1.00 92.44 514 HIS A C 1
ATOM 4094 O O . HIS A 1 514 ? -16.722 3.413 24.281 1.00 92.44 514 HIS A O 1
ATOM 4100 N N . ARG A 1 515 ? -15.860 3.742 22.224 1.00 91.19 515 ARG A N 1
ATOM 4101 C CA . ARG A 1 515 ? -16.406 5.079 21.917 1.00 91.19 515 ARG A CA 1
ATOM 4102 C C . ARG A 1 515 ? -15.984 6.248 22.818 1.00 91.19 515 ARG A C 1
ATOM 4104 O O . ARG A 1 515 ? -16.402 7.376 22.570 1.00 91.19 515 ARG A O 1
ATOM 4111 N N . ASP A 1 516 ? -15.159 6.013 23.831 1.00 92.06 516 ASP A N 1
ATOM 4112 C CA . ASP A 1 516 ? -14.634 7.064 24.718 1.00 92.06 516 ASP A CA 1
ATOM 4113 C C . ASP A 1 516 ? -13.188 6.770 25.139 1.00 92.06 516 ASP A C 1
ATOM 4115 O O . ASP A 1 516 ? -12.803 6.884 26.303 1.00 92.06 516 ASP A O 1
ATOM 4119 N N . LEU A 1 517 ? -12.374 6.328 24.179 1.00 93.38 517 LEU A N 1
ATOM 4120 C CA . LEU A 1 517 ? -10.959 6.072 24.412 1.00 93.38 517 LEU A CA 1
ATOM 4121 C C . LEU A 1 517 ? -10.188 7.400 24.468 1.00 93.38 517 LEU A C 1
ATOM 4123 O O . LEU A 1 517 ? -10.111 8.130 23.483 1.00 93.38 517 LEU A O 1
ATOM 4127 N N . LYS A 1 518 ? -9.593 7.710 25.621 1.00 93.12 518 LYS A N 1
ATOM 4128 C CA . LYS A 1 518 ? -8.868 8.966 25.878 1.00 93.12 518 LYS A CA 1
ATOM 4129 C C . LYS A 1 518 ? -7.859 8.806 27.008 1.00 93.12 518 LYS A C 1
ATOM 4131 O O . LYS A 1 518 ? -7.942 7.855 27.782 1.00 93.12 518 LYS A O 1
ATOM 4136 N N . ALA A 1 519 ? -6.954 9.773 27.164 1.00 93.50 519 ALA A N 1
ATOM 4137 C CA . ALA A 1 519 ? -5.877 9.695 28.154 1.00 93.50 519 ALA A CA 1
ATOM 4138 C C . ALA A 1 519 ? -6.370 9.548 29.607 1.00 93.50 519 ALA A C 1
ATOM 4140 O O . ALA A 1 519 ? -5.764 8.816 30.384 1.00 93.50 519 ALA A O 1
ATOM 4141 N N . SER A 1 520 ? -7.490 10.175 29.980 1.00 92.19 520 SER A N 1
ATOM 4142 C CA . SER A 1 520 ? -8.053 10.037 31.333 1.00 92.19 520 SER A CA 1
ATOM 4143 C C . SER A 1 520 ? -8.675 8.658 31.598 1.00 92.19 520 SER A C 1
ATOM 4145 O O . SER A 1 520 ? -8.877 8.299 32.753 1.00 92.19 520 SER A O 1
ATOM 4147 N N . ASN A 1 521 ? -8.969 7.889 30.543 1.00 94.31 521 ASN A N 1
ATOM 4148 C CA . ASN A 1 521 ? -9.552 6.547 30.629 1.00 94.31 521 ASN A CA 1
ATOM 4149 C C . ASN A 1 521 ? -8.492 5.438 30.516 1.00 94.31 521 ASN A C 1
ATOM 4151 O O . ASN A 1 521 ? -8.832 4.255 30.578 1.00 94.31 521 ASN A O 1
ATOM 4155 N N . ILE A 1 522 ? -7.210 5.798 30.391 1.00 96.44 522 ILE A N 1
ATOM 4156 C CA . ILE A 1 522 ? -6.092 4.860 30.519 1.00 96.44 522 ILE A CA 1
ATOM 4157 C C . ILE A 1 522 ? -5.544 4.952 31.936 1.00 96.44 522 ILE A C 1
ATOM 4159 O O . ILE A 1 522 ? -4.924 5.949 32.292 1.00 96.44 522 ILE A O 1
ATOM 4163 N N . ILE A 1 523 ? -5.761 3.917 32.740 1.00 95.00 523 ILE A N 1
ATOM 4164 C CA . ILE A 1 523 ? -5.335 3.862 34.140 1.00 95.00 523 ILE A CA 1
ATOM 4165 C C . ILE A 1 523 ? -4.073 3.008 34.266 1.00 95.00 523 ILE A C 1
ATOM 4167 O O . ILE A 1 523 ? -3.971 1.955 33.641 1.00 95.00 523 ILE A O 1
ATOM 4171 N N . LEU A 1 524 ? -3.108 3.455 35.064 1.00 95.19 524 LEU A N 1
ATOM 4172 C CA . LEU A 1 524 ? -1.804 2.819 35.216 1.00 95.19 524 LEU A CA 1
ATOM 4173 C C . LEU A 1 524 ? -1.746 1.975 36.496 1.00 95.19 524 LEU A C 1
ATOM 4175 O O . LEU A 1 524 ? -2.102 2.432 37.588 1.00 95.19 524 LEU A O 1
ATOM 4179 N N . ASP A 1 525 ? -1.311 0.722 36.360 1.00 92.88 525 ASP A N 1
ATOM 4180 C CA . ASP A 1 525 ? -1.140 -0.194 37.493 1.00 92.88 525 ASP A CA 1
ATOM 4181 C C . ASP A 1 525 ? 0.138 0.116 38.294 1.00 92.88 525 ASP A C 1
ATOM 4183 O O . ASP A 1 525 ? 0.877 1.047 37.972 1.00 92.88 525 ASP A O 1
ATOM 4187 N N . THR A 1 526 ? 0.438 -0.677 39.329 1.00 91.25 526 THR A N 1
ATOM 4188 C CA . THR A 1 526 ? 1.656 -0.547 40.158 1.00 91.25 526 THR A CA 1
ATOM 4189 C C . THR A 1 526 ? 2.963 -0.532 39.362 1.00 91.25 526 THR A C 1
ATOM 4191 O O . THR A 1 526 ? 3.944 0.039 39.829 1.00 91.25 526 THR A O 1
ATOM 4194 N N . HIS A 1 527 ? 2.986 -1.136 38.174 1.00 90.31 527 HIS A N 1
ATOM 4195 C CA . HIS A 1 527 ? 4.152 -1.258 37.300 1.00 90.31 527 HIS A CA 1
ATOM 4196 C C . HIS A 1 527 ? 4.122 -0.260 36.132 1.00 90.31 527 HIS A C 1
ATOM 4198 O O . HIS A 1 527 ? 4.894 -0.418 35.191 1.00 90.31 527 HIS A O 1
ATOM 4204 N N . MET A 1 528 ? 3.251 0.757 36.178 1.00 89.38 528 MET A N 1
ATOM 4205 C CA . MET A 1 528 ? 3.030 1.729 35.096 1.00 89.38 528 MET A CA 1
ATOM 4206 C C . MET A 1 528 ? 2.480 1.106 33.803 1.00 89.38 528 MET A C 1
ATOM 4208 O O . MET A 1 528 ? 2.572 1.718 32.738 1.00 89.38 528 MET A O 1
ATOM 4212 N N . LYS A 1 529 ? 1.880 -0.089 33.870 1.00 92.94 529 LYS A N 1
ATOM 4213 C CA . LYS A 1 529 ? 1.246 -0.715 32.707 1.00 92.94 529 LYS A CA 1
ATOM 4214 C C . LYS A 1 529 ? -0.163 -0.162 32.497 1.00 92.94 529 LYS A C 1
ATOM 4216 O O . LYS A 1 529 ? -0.891 0.039 33.473 1.00 92.94 529 LYS A O 1
ATOM 4221 N N . PRO A 1 530 ? -0.573 0.059 31.238 1.00 96.25 530 PRO A N 1
ATOM 4222 C CA . PRO A 1 530 ? -1.855 0.665 30.919 1.00 96.25 530 PRO A CA 1
ATOM 4223 C C . PRO A 1 530 ? -3.002 -0.336 31.045 1.00 96.25 530 PRO A C 1
ATOM 4225 O O . PRO A 1 530 ? -2.899 -1.499 30.635 1.00 96.25 530 PRO A O 1
ATOM 4228 N N . LYS A 1 531 ? -4.136 0.163 31.530 1.00 96.81 531 LYS A N 1
ATOM 4229 C CA . LYS A 1 531 ? -5.425 -0.511 31.491 1.00 96.81 531 LYS A CA 1
ATOM 4230 C C . LYS A 1 531 ? -6.511 0.436 31.001 1.00 96.81 531 LYS A C 1
ATOM 4232 O O . LYS A 1 531 ? -6.687 1.520 31.550 1.00 96.81 531 LYS A O 1
ATOM 4237 N N . ILE A 1 532 ? -7.250 0.014 29.983 1.00 95.94 532 ILE A N 1
ATOM 4238 C CA . ILE A 1 532 ? -8.400 0.751 29.456 1.00 95.94 532 ILE A CA 1
ATOM 4239 C C . ILE A 1 532 ? -9.566 0.620 30.448 1.00 95.94 532 ILE A C 1
ATOM 4241 O O . ILE A 1 532 ? -9.811 -0.461 30.992 1.00 95.94 532 ILE A O 1
ATOM 4245 N N . SER A 1 533 ? -10.263 1.724 30.701 1.00 92.44 533 SER A N 1
ATOM 4246 C CA . SER A 1 533 ? -11.361 1.841 31.667 1.00 92.44 533 SER A CA 1
ATOM 4247 C C . SER A 1 533 ? -12.527 2.653 31.100 1.00 92.44 533 SER A C 1
ATOM 4249 O O . SER A 1 533 ? -12.383 3.263 30.049 1.00 92.44 533 SER A O 1
ATOM 4251 N N . ASP A 1 534 ? -13.637 2.713 31.846 1.00 88.44 534 ASP A N 1
ATOM 4252 C CA . ASP A 1 534 ? -14.834 3.517 31.536 1.00 88.44 534 ASP A CA 1
ATOM 4253 C C . ASP A 1 534 ? -15.618 3.013 30.309 1.00 88.44 534 ASP A C 1
ATOM 4255 O O . ASP A 1 534 ? -15.704 3.642 29.256 1.00 88.44 534 ASP A O 1
ATOM 4259 N N . PHE A 1 535 ? -16.215 1.830 30.461 1.00 90.19 535 PHE A N 1
ATOM 4260 C CA . PHE A 1 535 ? -16.967 1.142 29.407 1.00 90.19 535 PHE A CA 1
ATOM 4261 C C . PHE A 1 535 ? -18.438 1.574 29.312 1.00 90.19 535 PHE A C 1
ATOM 4263 O O . PHE A 1 535 ? -19.193 0.976 28.543 1.00 90.19 535 PHE A O 1
ATOM 4270 N N . GLY A 1 536 ? -18.878 2.596 30.052 1.00 85.81 536 GLY A N 1
ATOM 4271 C CA . GLY A 1 536 ? -20.285 3.022 30.068 1.00 85.81 536 GLY A CA 1
ATOM 4272 C C . GLY A 1 536 ? -20.849 3.369 28.687 1.00 85.81 536 GLY A C 1
ATOM 4273 O O . GLY A 1 536 ? -22.015 3.096 28.383 1.00 85.81 536 GLY A O 1
ATOM 4274 N N . MET A 1 537 ? -19.998 3.895 27.807 1.00 86.12 537 MET A N 1
ATOM 4275 C CA . MET A 1 537 ? -20.364 4.296 26.445 1.00 86.12 537 MET A CA 1
ATOM 4276 C C . MET A 1 537 ? -20.171 3.190 25.404 1.00 86.12 537 MET A C 1
ATOM 4278 O O . MET A 1 537 ? -20.565 3.355 24.245 1.00 86.12 537 MET A O 1
ATOM 4282 N N . ALA A 1 538 ? -19.585 2.062 25.803 1.00 89.88 538 ALA A N 1
ATOM 4283 C CA . ALA A 1 538 ? -19.217 1.012 24.877 1.00 89.88 538 ALA A CA 1
ATOM 4284 C C . ALA A 1 538 ? -20.452 0.309 24.296 1.00 89.88 538 ALA A C 1
ATOM 4286 O O . ALA A 1 538 ? -21.548 0.306 24.869 1.00 89.88 538 ALA A O 1
ATOM 4287 N N . ARG A 1 539 ? -20.295 -0.271 23.107 1.00 88.00 539 ARG A N 1
ATOM 4288 C CA . ARG A 1 539 ? -21.363 -0.970 22.384 1.00 88.00 539 ARG A CA 1
ATOM 4289 C C . ARG A 1 539 ? -20.876 -2.320 21.879 1.00 88.00 539 ARG A C 1
ATOM 4291 O O . ARG A 1 539 ? -19.727 -2.470 21.475 1.00 88.00 539 ARG A O 1
ATOM 4298 N N . ILE A 1 540 ? -21.779 -3.297 21.920 1.00 86.12 540 ILE A N 1
ATOM 4299 C CA . ILE A 1 540 ? -21.545 -4.671 21.470 1.00 86.12 540 ILE A CA 1
ATOM 4300 C C . ILE A 1 540 ? -21.979 -4.786 20.012 1.00 86.12 540 ILE A C 1
ATOM 4302 O O . ILE A 1 540 ? -23.126 -4.488 19.692 1.00 86.12 540 ILE A O 1
ATOM 4306 N N . PHE A 1 541 ? -21.082 -5.274 19.166 1.00 79.94 541 PHE A N 1
ATOM 4307 C CA . PHE A 1 541 ? -21.324 -5.628 17.773 1.00 79.94 541 PHE A CA 1
ATOM 4308 C C . PHE A 1 541 ? -21.352 -7.148 17.614 1.00 79.94 541 PHE A C 1
ATOM 4310 O O . PHE A 1 541 ? -20.602 -7.886 18.271 1.00 79.94 541 PHE A O 1
ATOM 4317 N N . LYS A 1 542 ? -22.221 -7.637 16.726 1.00 66.94 542 LYS A N 1
ATOM 4318 C CA . LYS A 1 542 ? -22.121 -9.016 16.230 1.00 66.94 542 LYS A CA 1
ATOM 4319 C C . LYS A 1 542 ? -20.994 -9.074 15.197 1.00 66.94 542 LYS A C 1
ATOM 4321 O O . LYS A 1 542 ? -20.811 -8.120 14.456 1.00 66.94 542 LYS A O 1
ATOM 4326 N N . LYS A 1 543 ? -20.261 -10.192 15.122 1.00 59.19 543 LYS A N 1
ATOM 4327 C CA . LYS A 1 543 ? -19.060 -10.321 14.267 1.00 59.19 543 LYS A CA 1
ATOM 4328 C C . LYS A 1 543 ? -19.294 -10.067 12.766 1.00 59.19 543 LYS A C 1
ATOM 4330 O O . LYS A 1 543 ? -18.330 -9.806 12.061 1.00 59.19 543 LYS A O 1
ATOM 4335 N N . ASP A 1 544 ? -20.540 -10.118 12.298 1.00 59.66 544 ASP A N 1
ATOM 4336 C CA . ASP A 1 544 ? -20.899 -9.891 10.891 1.00 59.66 544 ASP A CA 1
ATOM 4337 C C . ASP A 1 544 ? -21.298 -8.427 10.588 1.00 59.66 544 ASP A C 1
ATOM 4339 O O . ASP A 1 544 ? -21.531 -8.076 9.433 1.00 59.66 544 ASP A O 1
ATOM 4343 N N . GLU A 1 545 ? -21.402 -7.567 11.608 1.00 63.44 545 GLU A N 1
ATOM 4344 C CA . GLU A 1 545 ? -21.767 -6.152 11.471 1.00 63.44 545 GLU A CA 1
ATOM 4345 C C . GLU A 1 545 ? -20.499 -5.286 11.407 1.00 63.44 545 GLU A C 1
ATOM 4347 O O . GLU A 1 545 ? -19.644 -5.349 12.289 1.00 63.44 545 GLU A O 1
ATOM 4352 N N . VAL A 1 546 ? -20.369 -4.474 10.353 1.00 64.94 546 VAL A N 1
ATOM 4353 C CA . VAL A 1 546 ? -19.160 -3.664 10.093 1.00 64.94 546 VAL A CA 1
ATOM 4354 C C . VAL A 1 546 ? -19.285 -2.244 10.663 1.00 64.94 546 VAL A C 1
ATOM 4356 O O . VAL A 1 546 ? -18.292 -1.646 11.072 1.00 64.94 546 VAL A O 1
ATOM 4359 N N . GLU A 1 547 ? -20.505 -1.712 10.743 1.00 74.94 547 GLU A N 1
ATOM 4360 C CA . GLU A 1 547 ? -20.821 -0.361 11.221 1.00 74.94 547 GLU A CA 1
ATOM 4361 C C . GLU A 1 547 ? -22.251 -0.302 11.783 1.00 74.94 547 GLU A C 1
ATOM 4363 O O . GLU A 1 547 ? -23.097 -1.127 11.431 1.00 74.94 547 GLU A O 1
ATOM 4368 N N . ALA A 1 548 ? -22.528 0.673 12.650 1.00 78.44 548 ALA A N 1
ATOM 4369 C CA . ALA A 1 548 ? -23.872 0.968 13.141 1.00 78.44 548 ALA A CA 1
ATOM 4370 C C . ALA A 1 548 ? -24.119 2.479 13.178 1.00 78.44 548 ALA A C 1
ATOM 4372 O O . ALA A 1 548 ? -23.187 3.276 13.260 1.00 78.44 548 ALA A O 1
ATOM 4373 N N . ASN A 1 549 ? -25.393 2.865 13.148 1.00 82.25 549 ASN A N 1
ATOM 4374 C CA . ASN A 1 549 ? -25.826 4.256 13.221 1.00 82.25 549 ASN A CA 1
ATOM 4375 C C . ASN A 1 549 ? -26.586 4.505 14.535 1.00 82.25 549 ASN A C 1
ATOM 4377 O O . ASN A 1 549 ? -27.355 3.656 14.990 1.00 82.25 549 ASN A O 1
ATOM 4381 N N . THR A 1 550 ? -26.374 5.665 15.149 1.00 80.25 550 THR A N 1
ATOM 4382 C CA . THR A 1 550 ? -27.129 6.154 16.304 1.00 80.25 550 THR A CA 1
ATOM 4383 C C . THR A 1 550 ? -27.554 7.605 16.099 1.00 80.25 550 THR A C 1
ATOM 4385 O O . THR A 1 550 ? -26.764 8.446 15.685 1.00 80.25 550 THR A O 1
ATOM 4388 N N . SER A 1 551 ? -28.784 7.934 16.498 1.00 75.31 551 SER A N 1
ATOM 4389 C CA . SER A 1 551 ? -29.265 9.322 16.556 1.00 75.31 551 SER A CA 1
ATOM 4390 C C . SER A 1 551 ? -28.631 10.137 17.689 1.00 75.31 551 SER A C 1
ATOM 4392 O O . SER A 1 551 ? -28.757 11.358 17.722 1.00 75.31 551 SER A O 1
ATOM 4394 N N . ARG A 1 552 ? -27.956 9.470 18.634 1.00 81.31 552 ARG A N 1
ATOM 4395 C CA . ARG A 1 552 ? -27.282 10.091 19.777 1.00 81.31 552 ARG A CA 1
ATOM 4396 C C . ARG A 1 552 ? -25.771 9.907 19.673 1.00 81.31 552 ARG A C 1
ATOM 4398 O O . ARG A 1 552 ? -25.253 8.816 19.941 1.00 81.31 552 ARG A O 1
ATOM 4405 N N . VAL A 1 553 ? -25.076 10.989 19.328 1.00 82.50 553 VAL A N 1
ATOM 4406 C CA . VAL A 1 553 ? -23.613 11.076 19.396 1.00 82.50 553 VAL A CA 1
ATOM 4407 C C . VAL A 1 553 ? -23.197 11.229 20.854 1.00 82.50 553 VAL A C 1
ATOM 4409 O O . VAL A 1 553 ? -23.731 12.069 21.576 1.00 82.50 553 VAL A O 1
ATOM 4412 N N . ALA A 1 554 ? -22.271 10.392 21.308 1.00 82.06 554 ALA A N 1
ATOM 4413 C CA . ALA A 1 554 ? -21.738 10.471 22.656 1.00 82.06 554 ALA A CA 1
ATOM 4414 C C . ALA A 1 554 ? -20.278 9.990 22.670 1.00 82.06 554 ALA A C 1
ATOM 4416 O O . ALA A 1 554 ? -19.980 8.940 22.099 1.00 82.06 554 ALA A O 1
ATOM 4417 N N . GLY A 1 555 ? -19.414 10.756 23.335 1.00 85.31 555 GLY A N 1
ATOM 4418 C CA . GLY A 1 555 ? -17.975 10.550 23.510 1.00 85.31 555 GLY A CA 1
ATOM 4419 C C . GLY A 1 555 ? -17.327 11.867 23.955 1.00 85.31 555 GLY A C 1
ATOM 4420 O O . GLY A 1 555 ? -18.022 12.867 24.154 1.00 85.31 555 GLY A O 1
ATOM 4421 N N . THR A 1 556 ? -16.004 11.903 24.085 1.00 85.81 556 THR A N 1
ATOM 4422 C CA . THR A 1 556 ? -15.281 13.139 24.430 1.00 85.81 556 THR A CA 1
ATOM 4423 C C . THR A 1 556 ? -14.902 13.951 23.193 1.00 85.81 556 THR A C 1
ATOM 4425 O O . THR A 1 556 ? -14.230 13.450 22.290 1.00 85.81 556 THR A O 1
ATOM 4428 N N . VAL A 1 557 ? -15.281 15.235 23.176 1.00 81.75 557 VAL A N 1
ATOM 4429 C CA . VAL A 1 557 ? -14.941 16.180 22.097 1.00 81.75 557 VAL A CA 1
ATOM 4430 C C . VAL A 1 557 ? -13.431 16.181 21.832 1.00 81.75 557 VAL A C 1
ATOM 4432 O O . VAL A 1 557 ? -12.622 16.199 22.761 1.00 81.75 557 VAL A O 1
ATOM 4435 N N . GLY A 1 558 ? -13.061 16.118 20.552 1.00 79.38 558 GLY A N 1
ATOM 4436 C CA . GLY A 1 558 ? -11.676 16.014 20.088 1.00 79.38 558 GLY A CA 1
ATOM 4437 C C . GLY A 1 558 ? -11.155 14.579 19.926 1.00 79.38 558 GLY A C 1
ATOM 4438 O O . GLY A 1 558 ? -10.138 14.394 19.269 1.00 79.38 558 GLY A O 1
ATOM 4439 N N . TYR A 1 559 ? -11.841 13.568 20.471 1.00 81.06 559 TYR A N 1
ATOM 4440 C CA . TYR A 1 559 ? -11.568 12.143 20.205 1.00 81.06 559 TYR A CA 1
ATOM 4441 C C . TYR A 1 559 ? -12.656 11.486 19.350 1.00 81.06 559 TYR A C 1
ATOM 4443 O O . TYR A 1 559 ? -12.500 10.337 18.939 1.00 81.06 559 TYR A O 1
ATOM 4451 N N . ILE A 1 560 ? -13.763 12.195 19.113 1.00 78.94 560 ILE A N 1
ATOM 4452 C CA . ILE A 1 560 ? -14.876 11.748 18.275 1.00 78.94 560 ILE A CA 1
ATOM 4453 C C . ILE A 1 560 ? -14.478 11.932 16.801 1.00 78.94 560 ILE A C 1
ATOM 4455 O O . ILE A 1 560 ? -14.103 13.046 16.431 1.00 78.94 560 ILE A O 1
ATOM 4459 N N . PRO A 1 561 ? -14.567 10.883 15.965 1.00 75.00 561 PRO A N 1
ATOM 4460 C CA . PRO A 1 561 ? -14.285 10.994 14.539 1.00 75.00 561 PRO A CA 1
ATOM 4461 C C . PRO A 1 561 ? -15.394 11.762 13.792 1.00 75.00 561 PRO A C 1
ATOM 4463 O O . PRO A 1 561 ? -16.552 11.740 14.230 1.00 75.00 561 PRO A O 1
ATOM 4466 N N . PRO A 1 562 ? -15.075 12.418 12.662 1.00 75.50 562 PRO A N 1
ATOM 4467 C CA . PRO A 1 562 ? -16.013 13.278 11.937 1.00 75.50 562 PRO A CA 1
ATOM 4468 C C . PRO A 1 562 ? -17.246 12.521 11.432 1.00 75.50 562 PRO A C 1
ATOM 4470 O O . PRO A 1 562 ? -18.365 12.988 11.628 1.00 75.50 562 PRO A O 1
ATOM 4473 N N . GLU A 1 563 ? -17.086 11.308 10.895 1.00 72.56 563 GLU A N 1
ATOM 4474 C CA . GLU A 1 563 ? -18.210 10.484 10.437 1.00 72.56 563 GLU A CA 1
ATOM 4475 C C . GLU A 1 563 ? -19.186 10.138 11.572 1.00 72.56 563 GLU A C 1
ATOM 4477 O O . GLU A 1 563 ? -20.398 10.042 11.359 1.00 72.56 563 GLU A O 1
ATOM 4482 N N . TYR A 1 564 ? -18.679 10.019 12.804 1.00 80.50 564 TYR A N 1
ATOM 4483 C CA . TYR A 1 564 ? -19.522 9.776 13.964 1.00 80.50 564 TYR A CA 1
ATOM 4484 C C . TYR A 1 564 ? -20.216 11.052 14.440 1.00 80.50 564 TYR A C 1
ATOM 4486 O O . TYR A 1 564 ? -21.406 11.019 14.751 1.00 80.50 564 TYR A O 1
ATOM 4494 N N . ALA A 1 565 ? -19.495 12.175 14.466 1.00 78.50 565 ALA A N 1
ATOM 4495 C CA . ALA A 1 565 ? -20.041 13.469 14.863 1.00 78.50 565 ALA A CA 1
ATOM 4496 C C . ALA A 1 565 ? -21.142 13.962 13.911 1.00 78.50 565 ALA A C 1
ATOM 4498 O O . ALA A 1 565 ? -22.154 14.490 14.368 1.00 78.50 565 ALA A O 1
ATOM 4499 N N . GLU A 1 566 ? -20.950 13.782 12.605 1.00 79.62 566 GLU A N 1
ATOM 4500 C CA . GLU A 1 566 ? -21.832 14.324 11.570 1.00 79.62 566 GLU A CA 1
ATOM 4501 C C . GLU A 1 566 ? -22.997 13.391 11.230 1.00 79.62 566 GLU A C 1
ATOM 4503 O O . GLU A 1 566 ? -24.114 13.853 11.004 1.00 79.62 566 GLU A O 1
ATOM 4508 N N . GLN A 1 567 ? -22.746 12.078 11.172 1.00 79.69 567 GLN A N 1
ATOM 4509 C CA . GLN A 1 567 ? -23.697 11.107 10.615 1.00 79.69 567 GLN A CA 1
ATOM 4510 C C . GLN A 1 567 ? -24.193 10.086 11.644 1.00 79.69 567 GLN A C 1
ATOM 4512 O O . GLN A 1 567 ? -25.052 9.262 11.324 1.00 79.69 567 GLN A O 1
ATOM 4517 N N . GLY A 1 568 ? -23.656 10.109 12.870 1.00 82.56 568 GLY A N 1
ATOM 4518 C CA . GLY A 1 568 ? -23.989 9.133 13.906 1.00 82.56 568 GLY A CA 1
ATOM 4519 C C . GLY A 1 568 ? -23.426 7.733 13.641 1.00 82.56 568 GLY A C 1
ATOM 4520 O O . GLY A 1 568 ? -23.806 6.787 14.333 1.00 82.56 568 GLY A O 1
ATOM 4521 N N . ILE A 1 569 ? -22.521 7.585 12.668 1.00 78.75 569 ILE A N 1
ATOM 4522 C CA . ILE A 1 569 ? -21.947 6.297 12.264 1.00 78.75 569 ILE A CA 1
ATOM 4523 C C . ILE A 1 569 ? -20.760 5.956 13.160 1.00 78.75 569 ILE A C 1
ATOM 4525 O O . ILE A 1 569 ? -19.811 6.726 13.265 1.00 78.75 569 ILE A O 1
ATOM 4529 N N . TYR A 1 570 ? -20.788 4.784 13.791 1.00 79.81 570 TYR A N 1
ATOM 4530 C CA . TYR A 1 570 ? -19.670 4.286 14.584 1.00 79.81 570 TYR A CA 1
ATOM 4531 C C . TYR A 1 570 ? -19.333 2.834 14.242 1.00 79.81 570 TYR A C 1
ATOM 4533 O O . TYR A 1 570 ? -20.195 2.020 13.904 1.00 79.81 570 TYR A O 1
ATOM 4541 N N . SER A 1 571 ? -18.047 2.512 14.330 1.00 80.94 571 SER A N 1
ATOM 4542 C CA . SER A 1 571 ? -17.484 1.192 14.036 1.00 80.94 571 SER A CA 1
ATOM 4543 C C . SER A 1 571 ? -16.206 0.974 14.851 1.00 80.94 571 SER A C 1
ATOM 4545 O O . SER A 1 571 ? -15.802 1.832 15.640 1.00 80.94 571 SER A O 1
ATOM 4547 N N . THR A 1 572 ? -15.518 -0.151 14.646 1.00 77.69 572 THR A N 1
ATOM 4548 C CA . THR A 1 572 ? -14.173 -0.359 15.211 1.00 77.69 572 THR A CA 1
ATOM 4549 C C . THR A 1 572 ? -13.195 0.745 14.796 1.00 77.69 572 THR A C 1
ATOM 4551 O O . THR A 1 572 ? -12.276 1.062 15.547 1.00 77.69 572 THR A O 1
ATOM 4554 N N . LYS A 1 573 ? -13.422 1.404 13.648 1.00 76.38 573 LYS A N 1
ATOM 4555 C CA . LYS A 1 573 ? -12.623 2.547 13.179 1.00 76.38 573 LYS A CA 1
ATOM 4556 C C . LYS A 1 573 ? -12.756 3.771 14.077 1.00 76.38 573 LYS A C 1
ATOM 4558 O O . LYS A 1 573 ? -11.800 4.538 14.174 1.00 76.38 573 LYS A O 1
ATOM 4563 N N . SER A 1 574 ? -13.876 3.916 14.783 1.00 79.12 574 SER A N 1
ATOM 4564 C CA . SER A 1 574 ? -14.093 5.047 15.681 1.00 79.12 574 SER A CA 1
ATOM 4565 C C . SER A 1 574 ? -13.121 5.032 16.861 1.00 79.12 574 SER A C 1
ATOM 4567 O O . SER A 1 574 ? -12.465 6.037 17.119 1.00 79.12 574 SER A O 1
ATOM 4569 N N . ASP A 1 575 ? -12.931 3.878 17.509 1.00 82.19 575 ASP A N 1
ATOM 4570 C CA . ASP A 1 575 ? -11.926 3.732 18.577 1.00 82.19 575 ASP A CA 1
ATOM 4571 C C . ASP A 1 575 ? -10.506 3.944 18.060 1.00 82.19 575 ASP A C 1
ATOM 4573 O O . ASP A 1 575 ? -9.628 4.412 18.782 1.00 82.19 575 ASP A O 1
ATOM 4577 N N . VAL A 1 576 ? -10.275 3.603 16.795 1.00 78.75 576 VAL A N 1
ATOM 4578 C CA . VAL A 1 576 ? -8.964 3.756 16.184 1.00 78.75 576 VAL A CA 1
ATOM 4579 C C . VAL A 1 576 ? -8.647 5.226 15.886 1.00 78.75 576 VAL A C 1
ATOM 4581 O O . VAL A 1 576 ? -7.500 5.645 16.061 1.00 78.75 576 VAL A O 1
ATOM 4584 N N . PHE A 1 577 ? -9.646 6.035 15.520 1.00 76.00 577 PHE A N 1
ATOM 4585 C CA . PHE A 1 577 ? -9.520 7.497 15.497 1.00 76.00 577 PHE A CA 1
ATOM 4586 C C . PHE A 1 577 ? -9.134 8.037 16.871 1.00 76.00 577 PHE A C 1
ATOM 4588 O O . PHE A 1 577 ? -8.114 8.716 17.005 1.00 76.00 577 PHE A O 1
ATOM 4595 N N . SER A 1 578 ? -9.893 7.666 17.903 1.00 83.38 578 SER A N 1
ATOM 4596 C CA . SER A 1 578 ? -9.628 8.099 19.274 1.00 83.38 578 SER A CA 1
ATOM 4597 C C . SER A 1 578 ? -8.235 7.667 19.758 1.00 83.38 578 SER A C 1
ATOM 4599 O O . SER A 1 578 ? -7.539 8.442 20.416 1.00 83.38 578 SER A O 1
ATOM 4601 N N . PHE A 1 579 ? -7.775 6.471 19.372 1.00 85.44 579 PHE A N 1
ATOM 4602 C CA . PHE A 1 579 ? -6.418 5.996 19.650 1.00 85.44 579 PHE A CA 1
ATOM 4603 C C . PHE A 1 579 ? -5.346 6.832 18.941 1.00 85.44 579 PHE A C 1
ATOM 4605 O O . PHE A 1 579 ? -4.320 7.131 19.543 1.00 85.44 579 PHE A O 1
ATOM 4612 N N . GLY A 1 580 ? -5.580 7.261 17.697 1.00 72.56 580 GLY A N 1
ATOM 4613 C CA . GLY A 1 580 ? -4.668 8.156 16.978 1.00 72.56 580 GLY A CA 1
ATOM 4614 C C . GLY A 1 580 ? -4.462 9.488 17.702 1.00 72.56 580 GLY A C 1
ATOM 4615 O O . GLY A 1 580 ? -3.326 9.923 17.882 1.00 72.56 580 GLY A O 1
ATOM 4616 N N . VAL A 1 581 ? -5.546 10.093 18.196 1.00 78.44 581 VAL A N 1
ATOM 4617 C CA . VAL A 1 581 ? -5.486 11.313 19.020 1.00 78.44 581 VAL A CA 1
ATOM 4618 C C . VAL A 1 581 ? -4.716 11.053 20.316 1.00 78.44 581 VAL A C 1
ATOM 4620 O O . VAL A 1 581 ? -3.818 11.814 20.674 1.00 78.44 581 VAL A O 1
ATOM 4623 N N . LEU A 1 582 ? -5.033 9.956 21.006 1.00 86.56 582 LEU A N 1
ATOM 4624 C CA . LEU A 1 582 ? -4.360 9.555 22.240 1.00 86.56 582 LEU A CA 1
ATOM 4625 C C . LEU A 1 582 ? -2.853 9.347 22.035 1.00 86.56 582 LEU A C 1
ATOM 4627 O O . LEU A 1 582 ? -2.044 9.759 22.862 1.00 86.56 582 LEU A O 1
ATOM 4631 N N . LEU A 1 583 ? -2.460 8.756 20.914 1.00 81.69 583 LEU A N 1
ATOM 4632 C CA . LEU A 1 583 ? -1.066 8.515 20.575 1.00 81.69 583 LEU A CA 1
ATOM 4633 C C . LEU A 1 583 ? -0.285 9.818 20.380 1.00 81.69 583 LEU A C 1
ATOM 4635 O O . LEU A 1 583 ? 0.808 9.959 20.927 1.00 81.69 583 LEU A O 1
ATOM 4639 N N . LEU A 1 584 ? -0.874 10.807 19.701 1.00 74.19 584 LEU A N 1
ATOM 4640 C CA . LEU A 1 584 ? -0.279 12.142 19.579 1.00 74.19 584 LEU A CA 1
ATOM 4641 C C . LEU A 1 584 ? -0.063 12.790 20.947 1.00 74.19 584 LEU A C 1
ATOM 4643 O O . LEU A 1 584 ? 0.976 13.403 21.181 1.00 74.19 584 LEU A O 1
ATOM 4647 N N . GLN A 1 585 ? -0.998 12.618 21.882 1.00 84.06 585 GLN A N 1
ATOM 4648 C CA . GLN A 1 585 ? -0.847 13.125 23.248 1.00 84.06 585 GLN A CA 1
ATOM 4649 C C . GLN A 1 585 ? 0.250 12.398 24.023 1.00 84.06 585 GLN A C 1
ATOM 4651 O O . GLN A 1 585 ? 0.984 13.033 24.779 1.00 84.06 585 GLN A O 1
ATOM 4656 N N . ILE A 1 586 ? 0.382 11.082 23.838 1.00 81.94 586 ILE A N 1
ATOM 4657 C CA . ILE A 1 586 ? 1.441 10.296 24.478 1.00 81.94 586 ILE A CA 1
ATOM 4658 C C . ILE A 1 586 ? 2.810 10.732 23.969 1.00 81.94 586 ILE A C 1
ATOM 4660 O O . ILE A 1 586 ? 3.727 10.867 24.773 1.00 81.94 586 ILE A O 1
ATOM 4664 N N . ILE A 1 587 ? 2.960 10.976 22.668 1.00 77.50 587 ILE A N 1
ATOM 4665 C CA . ILE A 1 587 ? 4.242 11.359 22.064 1.00 77.50 587 ILE A CA 1
ATOM 4666 C C . ILE A 1 587 ? 4.590 12.810 22.421 1.00 77.50 587 ILE A C 1
ATOM 4668 O O . ILE A 1 587 ? 5.649 13.071 22.988 1.00 77.50 587 ILE A O 1
ATOM 4672 N N . SER A 1 588 ? 3.669 13.747 22.196 1.00 72.94 588 SER A N 1
ATOM 4673 C CA . SER A 1 588 ? 3.925 15.184 22.382 1.00 72.94 588 SER A CA 1
ATOM 4674 C C . SER A 1 588 ? 3.810 15.670 23.832 1.00 72.94 588 SER A C 1
ATOM 4676 O O . SER A 1 588 ? 4.340 16.719 24.193 1.00 72.94 588 SER A O 1
ATOM 4678 N N . GLY A 1 589 ? 3.066 14.958 24.684 1.00 80.81 589 GLY A N 1
ATOM 4679 C CA . GLY A 1 589 ? 2.664 15.456 26.003 1.00 80.81 589 GLY A CA 1
ATOM 4680 C C . GLY A 1 589 ? 1.702 16.656 25.957 1.00 80.81 589 GLY A C 1
ATOM 4681 O O . GLY A 1 589 ? 1.491 17.308 26.984 1.00 80.81 589 GLY A O 1
ATOM 4682 N N . LYS A 1 590 ? 1.135 16.986 24.788 1.00 80.56 590 LYS A N 1
ATOM 4683 C CA . LYS A 1 590 ? 0.240 18.133 24.586 1.00 80.56 590 LYS A CA 1
ATOM 4684 C C . LYS A 1 590 ? -1.227 17.754 24.782 1.00 80.56 590 LYS A C 1
ATOM 4686 O O . LYS A 1 590 ? -1.653 16.646 24.468 1.00 80.56 590 LYS A O 1
ATOM 4691 N N . LYS A 1 591 ? -2.017 18.696 25.305 1.00 82.06 591 LYS A N 1
ATOM 4692 C CA . LYS A 1 591 ? -3.472 18.546 25.474 1.00 82.06 591 LYS A CA 1
ATOM 4693 C C . LYS A 1 591 ? -4.195 18.784 24.155 1.00 82.06 591 LYS A C 1
ATOM 4695 O O . LYS A 1 591 ? -3.882 19.733 23.447 1.00 82.06 591 LYS A O 1
ATOM 4700 N N . ASN A 1 592 ? -5.229 17.988 23.892 1.00 72.38 592 ASN A N 1
ATOM 4701 C CA . ASN A 1 592 ? -6.096 18.185 22.724 1.00 72.38 592 ASN A CA 1
ATOM 4702 C C . ASN A 1 592 ? -7.041 19.394 22.869 1.00 72.38 592 ASN A C 1
ATOM 4704 O O . ASN A 1 592 ? -7.473 19.973 21.888 1.00 72.38 592 ASN A O 1
ATOM 4708 N N . THR A 1 593 ? -7.340 19.810 24.102 1.00 71.88 593 THR A N 1
ATOM 4709 C CA . THR A 1 593 ? -8.222 20.955 24.391 1.00 71.88 593 THR A CA 1
ATOM 4710 C C . THR A 1 593 ? -7.512 22.309 24.357 1.00 71.88 593 THR A C 1
ATOM 4712 O O . THR A 1 593 ? -8.143 23.325 24.628 1.00 71.88 593 THR A O 1
ATOM 4715 N N . CYS A 1 594 ? -6.198 22.329 24.130 1.00 77.56 594 CYS A N 1
ATOM 4716 C CA . CYS A 1 594 ? -5.412 23.556 24.043 1.00 77.56 594 CYS A CA 1
ATOM 4717 C C . CYS A 1 594 ? -5.084 23.840 22.582 1.00 77.56 594 CYS A C 1
ATOM 4719 O O . CYS A 1 594 ? -4.915 22.903 21.799 1.00 77.56 594 CYS A O 1
ATOM 4721 N N . LEU A 1 595 ? -4.965 25.123 22.257 1.00 78.38 595 LEU A N 1
ATOM 4722 C CA . LEU A 1 595 ? -4.399 25.557 20.993 1.00 78.38 595 LEU A CA 1
ATOM 4723 C C . LEU A 1 595 ? -2.870 25.588 21.106 1.00 78.38 595 LEU A C 1
ATOM 4725 O O . LEU A 1 595 ? -2.314 25.760 22.193 1.00 78.38 595 LEU A O 1
ATOM 4729 N N . HIS A 1 596 ? -2.197 25.352 19.991 1.00 73.62 596 HIS A N 1
ATOM 4730 C CA . HIS A 1 596 ? -0.750 25.221 19.873 1.00 73.62 596 HIS A CA 1
ATOM 4731 C C . HIS A 1 596 ? -0.268 25.989 18.638 1.00 73.62 596 HIS A C 1
ATOM 4733 O O . HIS A 1 596 ? -1.069 26.460 17.833 1.00 73.62 596 HIS A O 1
ATOM 4739 N N . GLY A 1 597 ? 1.051 26.084 18.477 1.00 71.06 597 GLY A N 1
ATOM 4740 C CA . GLY A 1 597 ? 1.681 26.839 17.394 1.00 71.06 597 GLY A CA 1
ATOM 4741 C C . GLY A 1 597 ? 2.230 28.183 17.870 1.00 71.06 597 GLY A C 1
ATOM 4742 O O . GLY A 1 597 ? 1.937 28.583 18.997 1.00 71.06 597 GLY A O 1
ATOM 4743 N N . PRO A 1 598 ? 3.027 28.870 17.035 1.00 67.94 598 PRO A N 1
ATOM 4744 C CA . PRO A 1 598 ? 3.557 30.199 17.349 1.00 67.94 598 PRO A CA 1
ATOM 4745 C C . PRO A 1 598 ? 2.452 31.222 17.646 1.00 67.94 598 PRO A C 1
ATOM 4747 O O . PRO A 1 598 ? 2.627 32.076 18.508 1.00 67.94 598 PRO A O 1
ATOM 4750 N N . ASP A 1 599 ? 1.307 31.074 16.973 1.00 76.31 599 ASP A N 1
ATOM 4751 C CA . ASP A 1 599 ? 0.143 31.959 17.086 1.00 76.31 599 ASP A CA 1
ATOM 4752 C C . ASP A 1 599 ? -0.957 31.410 18.020 1.00 76.31 599 ASP A C 1
ATOM 4754 O O . ASP A 1 599 ? -2.042 31.983 18.089 1.00 76.31 599 ASP A O 1
ATOM 4758 N N . GLU A 1 600 ? -0.710 30.281 18.704 1.00 79.50 600 GLU A N 1
ATOM 4759 C CA . GLU A 1 600 ? -1.659 29.602 19.609 1.00 79.50 600 GLU A CA 1
ATOM 4760 C C . GLU A 1 600 ? -3.082 29.440 19.035 1.00 79.50 600 GLU A C 1
ATOM 4762 O O . GLU A 1 600 ? -4.081 29.629 19.729 1.00 79.50 600 GLU A O 1
ATOM 4767 N N . ASN A 1 601 ? -3.194 29.078 17.757 1.00 79.06 601 ASN A N 1
ATOM 4768 C CA . ASN A 1 601 ? -4.472 28.994 17.044 1.00 79.06 601 ASN A CA 1
ATOM 4769 C C . ASN A 1 601 ? -4.791 27.602 16.474 1.00 79.06 601 ASN A C 1
ATOM 4771 O O . ASN A 1 601 ? -5.879 27.419 15.934 1.00 79.06 601 ASN A O 1
ATOM 4775 N N . LEU A 1 602 ? -3.892 26.623 16.617 1.00 70.38 602 LEU A N 1
ATOM 4776 C CA . LEU A 1 602 ? -4.053 25.286 16.042 1.00 70.38 602 LEU A CA 1
ATOM 4777 C C . LEU A 1 602 ? -4.476 24.271 17.102 1.00 70.38 602 LEU A C 1
ATOM 4779 O O . LEU A 1 602 ? -3.824 24.145 18.139 1.00 70.38 602 LEU A O 1
ATOM 4783 N N . ASN A 1 603 ? -5.516 23.479 16.846 1.00 70.12 603 ASN A N 1
ATOM 4784 C CA . ASN A 1 603 ? -5.808 22.319 17.691 1.00 70.12 603 ASN A CA 1
ATOM 4785 C C . ASN A 1 603 ? -4.681 21.267 17.591 1.00 70.12 603 ASN A C 1
ATOM 4787 O O . ASN A 1 603 ? -3.798 21.359 16.742 1.00 70.12 603 ASN A O 1
ATOM 4791 N N . LEU A 1 604 ? -4.664 20.251 18.463 1.00 68.19 604 LEU A N 1
ATOM 4792 C CA . LEU A 1 604 ? -3.548 19.291 18.500 1.00 68.19 604 LEU A CA 1
ATOM 4793 C C . LEU A 1 604 ? -3.321 18.567 17.162 1.00 68.19 604 LEU A C 1
ATOM 4795 O O . LEU A 1 604 ? -2.173 18.289 16.823 1.00 68.19 604 LEU A O 1
ATOM 4799 N N . LEU A 1 605 ? -4.384 18.271 16.411 1.00 66.62 605 LEU A N 1
ATOM 4800 C CA . LEU A 1 605 ? -4.280 17.624 15.102 1.00 66.62 605 LEU A CA 1
ATOM 4801 C C . LEU A 1 605 ? -3.701 18.583 14.056 1.00 66.62 605 LEU A C 1
ATOM 4803 O O . LEU A 1 605 ? -2.805 18.198 13.311 1.00 66.62 605 LEU A O 1
ATOM 4807 N N . GLU A 1 606 ? -4.163 19.832 14.043 1.00 64.38 606 GLU A N 1
ATOM 4808 C CA . GLU A 1 606 ? -3.659 20.896 13.163 1.00 64.38 606 GLU A CA 1
ATOM 4809 C C . GLU A 1 606 ? -2.198 21.247 13.470 1.00 64.38 606 GLU A C 1
ATOM 4811 O O . GLU A 1 606 ? -1.386 21.413 12.568 1.00 64.38 606 GLU A O 1
ATOM 4816 N N . TYR A 1 607 ? -1.827 21.294 14.746 1.00 63.16 607 TYR A N 1
ATOM 4817 C CA . TYR A 1 607 ? -0.460 21.571 15.168 1.00 63.16 607 TYR A CA 1
ATOM 4818 C C . TYR A 1 607 ? 0.499 20.423 14.851 1.00 63.16 607 TYR A C 1
ATOM 4820 O O . TYR A 1 607 ? 1.618 20.658 14.393 1.00 63.16 607 TYR A O 1
ATOM 4828 N N . ALA A 1 608 ? 0.062 19.177 15.061 1.00 60.72 608 ALA A N 1
ATOM 4829 C CA . ALA A 1 608 ? 0.795 18.002 14.597 1.00 60.72 608 ALA A CA 1
ATOM 4830 C C . ALA A 1 608 ? 1.007 18.080 13.082 1.00 60.72 608 ALA A C 1
ATOM 4832 O O . ALA A 1 608 ? 2.101 17.850 12.582 1.00 60.72 608 ALA A O 1
ATOM 4833 N N . PHE A 1 609 ? -0.041 18.457 12.353 1.00 54.50 609 PHE A N 1
ATOM 4834 C CA . PHE A 1 609 ? 0.009 18.603 10.910 1.00 54.50 609 PHE A CA 1
ATOM 4835 C C . PHE A 1 609 ? 1.026 19.668 10.455 1.00 54.50 609 PHE A C 1
ATOM 4837 O O . PHE A 1 609 ? 1.866 19.359 9.609 1.00 54.50 609 PHE A O 1
ATOM 4844 N N . GLU A 1 610 ? 1.009 20.873 11.033 1.00 56.47 610 GLU A N 1
ATOM 4845 C CA . GLU A 1 610 ? 1.943 21.944 10.652 1.00 56.47 610 GLU A CA 1
ATOM 4846 C C . GLU A 1 610 ? 3.397 21.614 11.024 1.00 56.47 610 GLU A C 1
ATOM 4848 O O . GLU A 1 610 ? 4.297 21.815 10.219 1.00 56.47 610 GLU A O 1
ATOM 4853 N N . THR A 1 611 ? 3.648 21.021 12.192 1.00 52.34 611 THR A N 1
ATOM 4854 C CA . THR A 1 611 ? 5.021 20.669 12.611 1.00 52.34 611 THR A CA 1
ATOM 4855 C C . THR A 1 611 ? 5.615 19.508 11.808 1.00 52.34 611 THR A C 1
ATOM 4857 O O . THR A 1 611 ? 6.778 19.541 11.412 1.00 52.34 611 THR A O 1
ATOM 4860 N N . CYS A 1 612 ? 4.821 18.487 11.472 1.00 47.53 612 CYS A N 1
ATOM 4861 C CA . CYS A 1 612 ? 5.318 17.362 10.675 1.00 47.53 612 CYS A CA 1
ATOM 4862 C C . CYS A 1 612 ? 5.523 17.724 9.186 1.00 47.53 612 CYS A C 1
ATOM 4864 O O . CYS A 1 612 ? 6.244 17.010 8.487 1.00 47.53 612 CYS A O 1
ATOM 4866 N N . LYS A 1 613 ? 4.934 18.825 8.694 1.00 45.38 613 LYS A N 1
ATOM 4867 C CA . LYS A 1 613 ? 5.143 19.357 7.333 1.00 45.38 613 LYS A CA 1
ATOM 4868 C C . LYS A 1 613 ? 6.563 19.890 7.122 1.00 45.38 613 LYS A C 1
ATOM 4870 O O . LYS A 1 613 ? 7.109 19.719 6.034 1.00 45.38 613 LYS A O 1
ATOM 4875 N N . ASP A 1 614 ? 7.161 20.449 8.169 1.00 47.53 614 ASP A N 1
ATOM 4876 C CA . ASP A 1 614 ? 8.504 21.036 8.134 1.00 47.53 614 ASP A CA 1
ATOM 4877 C C . ASP A 1 614 ? 9.610 20.016 8.480 1.00 47.53 614 ASP A C 1
ATOM 4879 O O . ASP A 1 614 ? 10.783 20.363 8.594 1.00 47.53 614 ASP A O 1
ATOM 4883 N N . GLY A 1 615 ? 9.254 18.730 8.616 1.00 39.47 615 GLY A N 1
ATOM 4884 C CA . GLY A 1 615 ? 10.183 17.645 8.947 1.00 39.47 615 GLY A CA 1
ATOM 4885 C C . GLY A 1 615 ? 10.492 17.502 10.442 1.00 39.47 615 GLY A C 1
ATOM 4886 O O . GLY A 1 615 ? 11.196 16.568 10.819 1.00 39.47 615 GLY A O 1
ATOM 4887 N N . THR A 1 616 ? 9.922 18.357 11.292 1.00 48.53 616 THR A N 1
ATOM 4888 C CA . THR A 1 616 ? 10.172 18.442 12.740 1.00 48.53 616 THR A CA 1
ATOM 4889 C C . THR A 1 616 ? 8.933 18.012 13.526 1.00 48.53 616 THR A C 1
ATOM 4891 O O . THR A 1 616 ? 8.277 18.775 14.233 1.00 48.53 616 THR A O 1
ATOM 4894 N N . CYS A 1 617 ? 8.555 16.745 13.362 1.00 50.72 617 CYS A N 1
ATOM 4895 C CA . CYS A 1 617 ? 7.335 16.193 13.945 1.00 50.72 617 CYS A CA 1
ATOM 4896 C C . CYS A 1 617 ? 7.447 16.135 15.486 1.00 50.72 617 CYS A C 1
ATOM 4898 O O . CYS A 1 617 ? 7.951 15.160 16.038 1.00 50.72 617 CYS A O 1
ATOM 4900 N N . PHE A 1 618 ? 6.955 17.182 16.161 1.00 50.91 618 PHE A N 1
ATOM 4901 C CA . PHE A 1 618 ? 7.029 17.405 17.615 1.00 50.91 618 PHE A CA 1
ATOM 4902 C C . PHE A 1 618 ? 8.438 17.570 18.221 1.00 50.91 618 PHE A C 1
ATOM 4904 O O . PHE A 1 618 ? 8.635 17.155 19.367 1.00 50.91 618 PHE A O 1
ATOM 4911 N N . GLU A 1 619 ? 9.385 18.181 17.496 1.00 41.72 619 GLU A N 1
ATOM 4912 C CA . GLU A 1 619 ? 10.657 18.633 18.105 1.00 41.72 619 GLU A CA 1
ATOM 4913 C C . GLU A 1 619 ? 10.463 19.697 19.198 1.00 41.72 619 GLU A C 1
ATOM 4915 O O . GLU A 1 619 ? 9.586 20.584 19.039 1.00 41.72 619 GLU A O 1
#